Protein AF-A0A6C2U212-F1 (afdb_monomer_lite)

Radius of gyration: 35.79 Å; chains: 1; bounding box: 136×80×102 Å

Structure (mmCIF, N/CA/C/O backbone):
data_AF-A0A6C2U212-F1
#
_entry.id   AF-A0A6C2U212-F1
#
loop_
_atom_site.group_PDB
_atom_site.id
_atom_site.type_symbol
_atom_site.label_atom_id
_atom_site.label_alt_id
_atom_site.label_comp_id
_atom_site.label_asym_id
_atom_site.label_entity_id
_atom_site.label_seq_id
_atom_site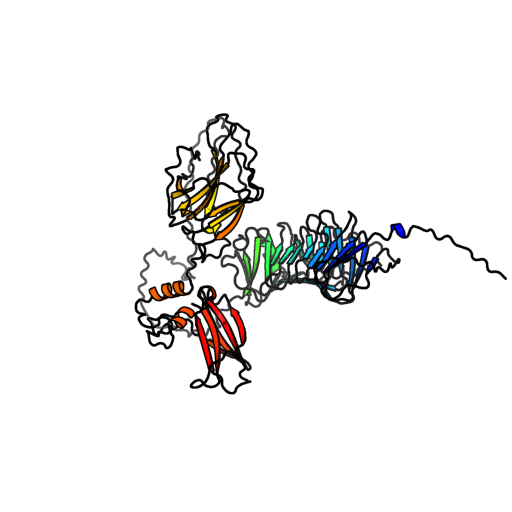.pdbx_PDB_ins_code
_atom_site.Cartn_x
_atom_site.Cartn_y
_atom_site.Cartn_z
_atom_site.occupancy
_atom_site.B_iso_or_equiv
_atom_site.auth_seq_id
_atom_site.auth_comp_id
_atom_site.auth_asym_id
_atom_site.auth_atom_id
_atom_site.pdbx_PDB_model_num
ATOM 1 N N . MET A 1 1 ? 81.910 -30.730 -18.243 1.00 35.84 1 MET A N 1
ATOM 2 C CA . MET A 1 1 ? 80.533 -30.789 -18.779 1.00 35.84 1 MET A CA 1
ATOM 3 C C . MET A 1 1 ? 79.797 -29.550 -18.308 1.00 35.84 1 MET A C 1
ATOM 5 O O . MET A 1 1 ? 79.420 -29.483 -17.150 1.00 35.84 1 MET A O 1
ATOM 9 N N . VAL A 1 2 ? 79.682 -28.546 -19.173 1.00 28.33 2 VAL A N 1
ATOM 10 C CA . VAL A 1 2 ? 78.984 -27.285 -18.892 1.00 28.33 2 VAL A CA 1
ATOM 11 C C . VAL A 1 2 ? 77.724 -27.307 -19.750 1.00 28.33 2 VAL A C 1
ATOM 13 O O . VAL A 1 2 ? 77.818 -27.360 -20.977 1.00 28.33 2 VAL A O 1
ATOM 16 N N . LYS A 1 3 ? 76.556 -27.398 -19.107 1.00 27.83 3 LYS A N 1
ATOM 17 C CA . LYS A 1 3 ? 75.257 -27.415 -19.787 1.00 27.83 3 LYS A CA 1
ATOM 18 C C . LYS A 1 3 ? 74.990 -26.035 -20.390 1.00 27.83 3 LYS A C 1
ATOM 20 O O . LYS A 1 3 ? 75.026 -25.029 -19.692 1.00 27.83 3 LYS A O 1
ATOM 25 N N . ARG A 1 4 ? 74.715 -26.028 -21.695 1.00 30.38 4 ARG A N 1
ATOM 26 C CA . ARG A 1 4 ? 74.146 -24.901 -22.438 1.00 30.38 4 ARG A CA 1
ATOM 27 C C . ARG A 1 4 ? 72.706 -24.683 -21.967 1.00 30.38 4 ARG A C 1
ATOM 29 O O . ARG A 1 4 ? 71.927 -25.633 -21.984 1.00 30.38 4 ARG A O 1
ATOM 36 N N . VAL A 1 5 ? 72.363 -23.454 -21.595 1.00 25.41 5 VAL A N 1
ATOM 37 C CA . VAL A 1 5 ? 70.973 -22.995 -21.469 1.00 25.41 5 VAL A CA 1
ATOM 38 C C . VAL A 1 5 ? 70.629 -22.272 -22.767 1.00 25.41 5 VAL A C 1
ATOM 40 O O . VAL A 1 5 ? 71.290 -21.304 -23.134 1.00 25.41 5 VAL A O 1
ATOM 43 N N . TRP A 1 6 ? 69.636 -22.793 -23.484 1.00 27.00 6 TRP A N 1
ATOM 44 C CA . TRP A 1 6 ? 68.972 -22.095 -24.578 1.00 27.00 6 TRP A CA 1
ATOM 45 C C . TRP A 1 6 ? 67.896 -21.195 -23.971 1.00 27.00 6 TRP A C 1
ATOM 47 O O . TRP A 1 6 ? 66.986 -21.688 -23.311 1.00 27.00 6 TRP A O 1
ATOM 57 N N . ILE A 1 7 ? 68.007 -19.887 -24.190 1.00 28.92 7 ILE A N 1
ATOM 58 C CA . ILE A 1 7 ? 66.918 -18.940 -23.947 1.00 28.92 7 ILE A CA 1
ATOM 59 C C . ILE A 1 7 ? 65.996 -19.036 -25.164 1.00 28.92 7 ILE A C 1
ATOM 61 O O . ILE A 1 7 ? 66.351 -18.583 -26.252 1.00 28.92 7 ILE A O 1
ATOM 65 N N . MET A 1 8 ? 64.835 -19.672 -24.998 1.00 28.02 8 MET A N 1
ATOM 66 C CA . MET A 1 8 ? 63.713 -19.493 -25.916 1.00 28.02 8 MET A CA 1
ATOM 67 C C . MET A 1 8 ? 63.060 -18.153 -25.584 1.00 28.02 8 MET A C 1
ATOM 69 O O . MET A 1 8 ? 62.509 -17.969 -24.502 1.00 28.02 8 MET A O 1
ATOM 73 N N . ALA A 1 9 ? 63.152 -17.220 -26.528 1.00 34.38 9 ALA A N 1
ATOM 74 C CA . ALA A 1 9 ? 62.352 -16.010 -26.555 1.00 34.38 9 ALA A CA 1
ATOM 75 C C . ALA A 1 9 ? 60.880 -16.399 -26.770 1.00 34.38 9 ALA A C 1
ATOM 77 O O . ALA A 1 9 ? 60.433 -16.571 -27.902 1.00 34.38 9 ALA A O 1
ATOM 78 N N . ALA A 1 10 ? 60.139 -16.578 -25.676 1.00 32.88 10 ALA A N 1
ATOM 79 C CA . ALA A 1 10 ? 58.694 -16.432 -25.706 1.00 32.88 10 ALA A CA 1
ATOM 80 C C . ALA A 1 10 ? 58.402 -14.936 -25.849 1.00 32.88 10 ALA A C 1
ATOM 82 O O . ALA A 1 10 ? 58.967 -14.115 -25.123 1.00 32.88 10 ALA A O 1
ATOM 83 N N . ALA A 1 11 ? 57.587 -14.589 -26.840 1.00 33.78 11 ALA A N 1
ATOM 84 C CA . ALA A 1 11 ? 57.175 -13.227 -27.110 1.00 33.78 11 ALA A CA 1
ATOM 85 C C . ALA A 1 11 ? 56.658 -12.565 -25.822 1.00 33.78 11 ALA A C 1
ATOM 87 O O . ALA A 1 11 ? 55.630 -12.969 -25.284 1.00 33.78 11 ALA A O 1
ATOM 88 N N . LEU A 1 12 ? 57.361 -11.527 -25.357 1.00 34.12 12 LEU A N 1
ATOM 89 C CA . LEU A 1 12 ? 56.767 -10.479 -24.535 1.00 34.12 12 LEU A CA 1
ATOM 90 C C . LEU A 1 12 ? 55.717 -9.767 -25.405 1.00 34.12 12 LEU A C 1
ATOM 92 O O . LEU A 1 12 ? 55.962 -8.694 -25.950 1.00 34.12 12 LEU A O 1
ATOM 96 N N . ILE A 1 13 ? 54.546 -10.379 -25.566 1.00 35.31 13 ILE A N 1
ATOM 97 C CA . ILE A 1 13 ? 53.321 -9.593 -25.662 1.00 35.31 13 ILE A CA 1
ATOM 98 C C . ILE A 1 13 ? 53.204 -8.966 -24.278 1.00 35.31 13 ILE A C 1
ATOM 100 O O . ILE A 1 13 ? 53.201 -9.673 -23.271 1.00 35.31 13 ILE A O 1
ATOM 104 N N . SER A 1 14 ? 53.273 -7.641 -24.216 1.00 35.94 14 SER A N 1
ATOM 105 C CA . SER A 1 14 ? 53.307 -6.904 -22.962 1.00 35.94 14 SER A CA 1
ATOM 106 C C . SER A 1 14 ? 52.132 -7.310 -22.073 1.00 35.94 14 SER A C 1
ATOM 108 O O . SER A 1 14 ? 50.999 -6.926 -22.337 1.00 35.94 14 SER A O 1
ATOM 110 N N . LEU A 1 15 ? 52.408 -8.010 -20.969 1.00 38.81 15 LEU A N 1
ATOM 111 C CA . LEU A 1 15 ? 51.458 -8.172 -19.859 1.00 38.81 15 LEU A CA 1
ATOM 112 C C . LEU A 1 15 ? 50.891 -6.815 -19.390 1.00 38.81 15 LEU A C 1
ATOM 114 O O . LEU A 1 15 ? 49.772 -6.747 -18.898 1.00 38.81 15 LEU A O 1
ATOM 118 N N . ALA A 1 16 ? 51.616 -5.719 -19.639 1.00 39.41 16 ALA A N 1
ATOM 119 C CA . ALA A 1 16 ? 51.171 -4.356 -19.371 1.00 39.41 16 ALA A CA 1
ATOM 120 C C . ALA A 1 16 ? 49.982 -3.868 -20.230 1.00 39.41 16 ALA A C 1
ATOM 122 O O . ALA A 1 16 ? 49.361 -2.880 -19.855 1.00 39.41 16 ALA A O 1
ATOM 123 N N . SER A 1 17 ? 49.644 -4.511 -21.358 1.00 37.78 17 SER A N 1
ATOM 124 C CA . SER A 1 17 ? 48.525 -4.079 -22.220 1.00 37.78 17 SER A CA 1
ATOM 125 C C . SER A 1 17 ? 47.225 -4.864 -22.015 1.00 37.78 17 SER A C 1
ATOM 127 O O . SER A 1 17 ? 46.226 -4.515 -22.629 1.00 37.78 17 SER A O 1
ATOM 129 N N . ILE A 1 18 ? 47.224 -5.908 -21.179 1.00 41.66 18 ILE A N 1
ATOM 130 C CA . ILE A 1 18 ? 46.026 -6.722 -20.883 1.00 41.66 18 ILE A CA 1
ATOM 131 C C . ILE A 1 18 ? 45.573 -6.542 -19.419 1.00 41.66 18 ILE A C 1
ATOM 133 O O . ILE A 1 18 ? 44.414 -6.768 -19.095 1.00 41.66 18 ILE A O 1
ATOM 137 N N . ALA A 1 19 ? 46.441 -6.038 -18.537 1.00 42.31 19 ALA A N 1
ATOM 138 C CA . ALA A 1 19 ? 46.180 -5.907 -17.101 1.00 42.31 19 ALA A CA 1
ATOM 139 C C . ALA A 1 19 ? 45.353 -4.668 -16.680 1.00 42.31 19 ALA A C 1
ATOM 141 O O . ALA A 1 19 ? 45.470 -4.222 -15.544 1.00 42.31 19 ALA A O 1
ATOM 142 N N . LYS A 1 20 ? 44.540 -4.076 -17.566 1.00 44.91 20 LYS A N 1
ATOM 143 C CA . LYS A 1 20 ? 43.767 -2.853 -17.259 1.00 44.91 20 LYS A CA 1
ATOM 144 C C . LYS A 1 20 ? 42.288 -2.961 -17.646 1.00 44.91 20 LYS A C 1
ATOM 146 O O . LYS A 1 20 ? 41.735 -2.018 -18.194 1.00 44.91 20 LYS A O 1
ATOM 151 N N . ALA A 1 21 ? 41.687 -4.131 -17.438 1.00 50.59 21 ALA A N 1
ATOM 152 C CA . ALA A 1 21 ? 40.336 -4.427 -17.923 1.00 50.59 21 ALA A CA 1
ATOM 153 C C . ALA A 1 21 ? 39.256 -4.485 -16.829 1.00 50.59 21 ALA A C 1
ATOM 155 O O . ALA A 1 21 ? 38.077 -4.541 -17.163 1.00 50.59 21 ALA A O 1
ATOM 156 N N . VAL A 1 22 ? 39.611 -4.486 -15.538 1.00 49.81 22 VAL A N 1
ATOM 157 C CA . VAL A 1 22 ? 38.613 -4.559 -14.460 1.00 49.81 22 VAL A CA 1
ATOM 158 C C . VAL A 1 22 ? 39.019 -3.641 -13.314 1.00 49.81 22 VAL A C 1
ATOM 160 O O . VAL A 1 22 ? 40.098 -3.801 -12.749 1.00 49.81 22 VAL A O 1
ATOM 163 N N . GLU A 1 23 ? 38.166 -2.670 -12.997 1.00 52.50 23 GLU A N 1
ATOM 164 C CA . GLU A 1 23 ? 38.285 -1.836 -11.801 1.00 52.50 23 GLU A CA 1
ATOM 165 C C . GLU A 1 23 ? 37.254 -2.339 -10.781 1.00 52.50 23 GLU A C 1
ATOM 167 O O . GLU A 1 23 ? 36.063 -2.446 -11.079 1.00 52.50 23 GLU A O 1
ATOM 172 N N . TYR A 1 24 ? 37.724 -2.718 -9.593 1.00 51.06 24 TYR A N 1
ATOM 173 C CA . TYR A 1 24 ? 36.887 -3.204 -8.497 1.00 51.06 24 TYR A CA 1
ATOM 174 C C . TYR A 1 24 ? 36.774 -2.135 -7.419 1.00 51.06 24 TYR A C 1
ATOM 176 O O . TYR A 1 24 ? 37.790 -1.584 -6.992 1.00 51.06 24 TYR A O 1
ATOM 184 N N . GLN A 1 25 ? 35.556 -1.867 -6.950 1.00 53.72 25 GLN A N 1
ATOM 185 C CA . GLN A 1 25 ? 35.310 -0.955 -5.836 1.00 53.72 25 GLN A CA 1
ATOM 186 C C . GLN A 1 25 ? 34.342 -1.622 -4.842 1.00 53.72 25 GLN A C 1
ATOM 188 O O . GLN A 1 25 ? 33.270 -2.084 -5.226 1.00 53.72 25 GLN A O 1
ATOM 193 N N . ASN A 1 26 ? 34.702 -1.668 -3.556 1.00 47.91 26 ASN A N 1
ATOM 194 C CA . ASN A 1 26 ? 33.842 -2.165 -2.470 1.00 47.91 26 ASN A CA 1
ATOM 195 C C . ASN A 1 26 ? 33.622 -1.077 -1.415 1.00 47.91 26 ASN A C 1
ATOM 197 O O . ASN A 1 26 ? 34.570 -0.377 -1.051 1.00 47.91 26 ASN A O 1
ATOM 201 N N . THR A 1 27 ? 32.409 -0.974 -0.881 1.00 46.25 27 THR A N 1
ATOM 202 C CA . THR A 1 27 ? 32.118 -0.215 0.342 1.00 46.25 27 THR A CA 1
ATOM 203 C C . THR A 1 27 ? 31.692 -1.188 1.436 1.00 46.25 27 THR A C 1
ATOM 205 O O . THR A 1 27 ? 30.658 -1.844 1.297 1.00 46.25 27 THR A O 1
ATOM 208 N N . SER A 1 28 ? 32.415 -1.215 2.560 1.00 49.16 28 SER A N 1
ATOM 209 C CA . SER A 1 28 ? 31.806 -1.688 3.808 1.00 49.16 28 SER A CA 1
ATOM 210 C C . SER A 1 28 ? 30.746 -0.672 4.257 1.00 49.16 28 SER A C 1
ATOM 212 O O . SER A 1 28 ? 30.680 0.430 3.706 1.00 49.16 28 SER A O 1
ATOM 214 N N . THR A 1 29 ? 29.955 -1.014 5.276 1.00 48.47 29 THR A N 1
ATOM 215 C CA . THR A 1 29 ? 28.832 -0.269 5.904 1.00 48.47 29 THR A CA 1
ATOM 216 C C . THR A 1 29 ? 28.959 1.262 6.115 1.00 48.47 29 THR A C 1
ATOM 218 O O . THR A 1 29 ? 27.996 1.885 6.545 1.00 48.47 29 THR A O 1
ATOM 221 N N . ASN A 1 30 ? 30.084 1.904 5.773 1.00 42.50 30 ASN A N 1
ATOM 222 C CA . ASN A 1 30 ? 30.400 3.326 5.956 1.00 42.50 30 ASN A CA 1
ATOM 223 C C . ASN A 1 30 ? 30.651 4.126 4.646 1.00 42.50 30 ASN A C 1
ATOM 225 O O . ASN A 1 30 ? 31.503 5.017 4.624 1.00 42.50 30 ASN A O 1
ATOM 229 N N . ALA A 1 31 ? 29.928 3.843 3.554 1.00 42.91 31 ALA A N 1
ATOM 230 C CA . ALA A 1 31 ? 29.800 4.720 2.367 1.00 42.91 31 ALA A CA 1
ATOM 231 C C . ALA A 1 31 ? 31.109 5.205 1.683 1.00 42.91 31 ALA A C 1
ATOM 233 O O . ALA A 1 31 ? 31.114 6.222 0.988 1.00 42.91 31 ALA A O 1
ATOM 234 N N . THR A 1 32 ? 32.228 4.493 1.845 1.00 45.94 32 THR A N 1
ATOM 235 C CA . THR A 1 32 ? 33.527 4.845 1.241 1.00 45.94 32 THR A CA 1
ATOM 236 C C . THR A 1 32 ? 34.034 3.711 0.355 1.00 45.94 32 THR A C 1
ATOM 238 O O . THR A 1 32 ? 34.270 2.603 0.829 1.00 45.94 32 THR A O 1
ATOM 241 N N . TRP A 1 33 ? 34.152 3.978 -0.952 1.00 51.44 33 TRP A N 1
ATOM 242 C CA . TRP A 1 33 ? 34.618 3.002 -1.939 1.00 51.44 33 TRP A CA 1
ATOM 243 C C . TRP A 1 33 ? 36.125 2.783 -1.784 1.00 51.44 33 TRP A C 1
ATOM 245 O O . TRP A 1 33 ? 36.912 3.726 -1.869 1.00 51.44 33 TRP A O 1
ATOM 255 N N . SER A 1 34 ? 36.526 1.536 -1.562 1.00 46.62 34 SER A N 1
ATOM 256 C CA . SER A 1 34 ? 37.918 1.093 -1.524 1.00 46.62 34 SER A CA 1
ATOM 257 C C . SER A 1 34 ? 38.209 0.196 -2.726 1.00 46.62 34 SER A C 1
ATOM 259 O O . SER A 1 34 ? 37.412 -0.679 -3.069 1.00 46.62 34 SER A O 1
ATOM 261 N N . VAL A 1 35 ? 39.338 0.446 -3.392 1.00 53.69 35 VAL A N 1
ATOM 262 C CA . VAL A 1 35 ? 39.833 -0.376 -4.504 1.00 53.69 35 VAL A CA 1
ATOM 263 C C . VAL A 1 35 ? 40.576 -1.575 -3.916 1.00 53.69 35 VAL A C 1
ATOM 265 O O . VAL A 1 35 ? 41.423 -1.394 -3.040 1.00 53.69 35 VAL A O 1
ATOM 268 N N . ILE A 1 36 ? 40.260 -2.786 -4.377 1.00 50.84 36 ILE A N 1
ATOM 269 C CA . ILE A 1 36 ? 40.986 -4.015 -4.019 1.00 50.84 36 ILE A CA 1
ATOM 270 C C . ILE A 1 36 ? 41.671 -4.538 -5.287 1.00 50.84 36 ILE A C 1
ATOM 272 O O . ILE A 1 36 ? 41.008 -4.762 -6.296 1.00 50.84 36 ILE A O 1
ATOM 276 N N . ASP A 1 37 ? 42.991 -4.729 -5.223 1.00 50.09 37 ASP A N 1
ATOM 277 C CA . ASP A 1 37 ? 43.844 -5.105 -6.365 1.00 50.09 37 ASP A CA 1
ATOM 278 C C . ASP A 1 37 ? 44.204 -6.613 -6.410 1.00 50.09 37 ASP A C 1
ATOM 280 O O . ASP A 1 37 ? 45.082 -7.027 -7.171 1.00 50.09 37 ASP A O 1
ATOM 284 N N . ASP A 1 38 ? 43.533 -7.464 -5.628 1.00 48.09 38 ASP A N 1
ATOM 285 C CA . ASP A 1 38 ? 43.860 -8.894 -5.510 1.00 48.09 38 ASP A CA 1
ATOM 286 C C . ASP A 1 38 ? 43.153 -9.748 -6.580 1.00 48.09 38 ASP A C 1
ATOM 288 O O . ASP A 1 38 ? 42.105 -10.349 -6.340 1.00 48.09 38 ASP A O 1
ATOM 292 N N . TRP A 1 39 ? 43.747 -9.835 -7.774 1.00 47.66 39 TRP A N 1
ATOM 293 C CA . TRP A 1 39 ? 43.261 -10.686 -8.870 1.00 47.66 39 TRP A CA 1
ATOM 294 C C . TRP A 1 39 ? 44.201 -11.863 -9.150 1.00 47.66 39 TRP A C 1
ATOM 296 O O . TRP A 1 39 ? 45.401 -11.674 -9.363 1.00 47.66 39 TRP A O 1
ATOM 306 N N . GLU A 1 40 ? 43.654 -13.078 -9.260 1.00 45.91 40 GLU A N 1
ATOM 307 C CA . GLU A 1 40 ? 44.375 -14.232 -9.808 1.00 45.91 40 GLU A CA 1
ATOM 308 C C . GLU A 1 40 ? 43.934 -14.462 -11.263 1.00 45.91 40 GLU A C 1
ATOM 310 O O . GLU A 1 40 ? 42.797 -14.835 -11.554 1.00 45.91 40 GLU A O 1
ATOM 315 N N . TYR A 1 41 ? 44.831 -14.199 -12.217 1.00 45.31 41 TYR A N 1
ATOM 316 C CA . TYR A 1 41 ? 44.544 -14.390 -13.638 1.00 45.31 41 TYR A CA 1
ATOM 317 C C . TYR A 1 41 ? 44.636 -15.873 -14.015 1.00 45.31 41 TYR A C 1
ATOM 319 O O . TYR A 1 41 ? 45.724 -16.451 -14.008 1.00 45.31 41 TYR A O 1
ATOM 327 N N . TRP A 1 42 ? 43.510 -16.473 -14.411 1.00 46.34 42 TRP A N 1
ATOM 328 C CA . TRP A 1 42 ? 43.456 -17.840 -14.930 1.00 46.34 42 TRP A CA 1
ATOM 329 C C . TRP A 1 42 ? 43.380 -17.821 -16.470 1.00 46.34 42 TRP A C 1
ATOM 331 O O . TRP A 1 42 ? 42.329 -17.532 -17.039 1.00 46.34 42 TRP A O 1
ATOM 341 N N . PRO A 1 43 ? 44.467 -18.150 -17.194 1.00 43.84 43 PRO A N 1
ATOM 342 C CA . PRO A 1 43 ? 44.561 -17.948 -18.644 1.00 43.84 43 PRO A CA 1
ATOM 343 C C . PRO A 1 43 ? 43.749 -18.934 -19.500 1.00 43.84 43 PRO A C 1
ATOM 345 O O . PRO A 1 43 ? 43.922 -18.948 -20.717 1.00 43.84 43 PRO A O 1
ATOM 348 N N . VAL A 1 44 ? 42.900 -19.788 -18.924 1.00 45.72 44 VAL A N 1
ATOM 349 C CA . VAL A 1 44 ? 42.351 -20.925 -19.682 1.00 45.72 44 VAL A CA 1
ATOM 350 C C . VAL A 1 44 ? 41.246 -20.517 -20.670 1.00 45.72 44 VAL A C 1
ATOM 352 O O . VAL A 1 44 ? 41.084 -21.204 -21.667 1.00 45.72 44 VAL A O 1
ATOM 355 N N . ASP A 1 45 ? 40.568 -19.371 -20.509 1.00 57.00 45 ASP A N 1
ATOM 356 C CA . ASP A 1 45 ? 39.445 -19.003 -21.400 1.00 57.00 45 ASP A CA 1
ATOM 357 C C . ASP A 1 45 ? 39.198 -17.490 -21.599 1.00 57.00 45 ASP A C 1
ATOM 359 O O . ASP A 1 45 ? 38.138 -17.090 -22.085 1.00 57.00 45 ASP A O 1
ATOM 363 N N . GLY A 1 46 ? 40.157 -16.629 -21.235 1.00 58.69 46 GLY A N 1
ATOM 364 C CA . GLY A 1 46 ? 40.007 -15.169 -21.358 1.00 58.69 46 GLY A CA 1
ATOM 365 C C . GLY A 1 46 ? 39.077 -14.524 -20.320 1.00 58.69 46 GLY A C 1
ATOM 366 O O . GLY A 1 46 ? 38.619 -13.407 -20.539 1.00 58.69 46 GLY A O 1
ATOM 367 N N . TRP A 1 47 ? 38.805 -15.217 -19.210 1.00 55.31 47 TRP A N 1
ATOM 368 C CA . TRP A 1 47 ? 38.049 -14.708 -18.062 1.00 55.31 47 TRP A CA 1
ATOM 369 C C . TRP A 1 47 ? 38.993 -14.247 -16.950 1.00 55.31 47 TRP A C 1
ATOM 371 O O . TRP A 1 47 ? 40.027 -14.871 -16.714 1.00 55.31 47 TRP A O 1
ATOM 381 N N . VAL A 1 48 ? 38.612 -13.190 -16.235 1.00 58.34 48 VAL A N 1
ATOM 382 C CA . VAL A 1 48 ? 39.231 -12.822 -14.952 1.00 58.34 48 VAL A CA 1
ATOM 383 C C . VAL A 1 48 ? 38.414 -13.468 -13.832 1.00 58.34 48 VAL A C 1
ATOM 385 O O . VAL A 1 48 ? 37.191 -13.358 -13.861 1.00 58.34 48 VAL A O 1
ATOM 388 N N . ALA A 1 49 ? 39.060 -14.168 -12.894 1.00 56.31 49 ALA A N 1
ATOM 389 C CA . ALA A 1 49 ? 38.392 -14.818 -11.766 1.00 56.31 49 ALA A CA 1
ATOM 390 C C . ALA A 1 49 ? 38.543 -13.981 -10.487 1.00 56.31 49 ALA A C 1
ATOM 392 O O . ALA A 1 49 ? 39.655 -13.581 -10.145 1.00 56.31 49 ALA A O 1
ATOM 393 N N . ALA A 1 50 ? 37.441 -13.751 -9.771 1.00 62.56 50 ALA A N 1
ATOM 394 C CA . ALA A 1 50 ? 37.459 -13.259 -8.392 1.00 62.56 50 ALA A CA 1
ATOM 395 C C . ALA A 1 50 ? 37.123 -14.424 -7.449 1.00 62.56 50 ALA A C 1
ATOM 397 O O . ALA A 1 50 ? 36.025 -14.975 -7.528 1.00 62.56 50 ALA A O 1
ATOM 398 N N . THR A 1 51 ? 38.077 -14.820 -6.601 1.00 58.78 51 THR A N 1
ATOM 399 C CA . THR A 1 51 ? 37.975 -15.998 -5.714 1.00 58.78 51 THR A CA 1
ATOM 400 C C . THR A 1 51 ? 37.757 -15.647 -4.238 1.00 58.78 51 THR A C 1
ATOM 402 O O . THR A 1 51 ? 37.397 -16.523 -3.458 1.00 58.78 51 THR A O 1
ATOM 405 N N . ASN A 1 52 ? 37.915 -14.374 -3.854 1.00 58.28 52 ASN A N 1
ATOM 406 C CA . ASN A 1 52 ? 37.673 -13.872 -2.499 1.00 58.28 52 ASN A CA 1
ATOM 407 C C . ASN A 1 52 ? 36.695 -12.694 -2.551 1.00 58.28 52 ASN A C 1
ATOM 409 O O . ASN A 1 52 ? 37.094 -11.558 -2.803 1.00 58.28 52 ASN A O 1
ATOM 413 N N . LEU A 1 53 ? 35.409 -12.975 -2.341 1.00 60.50 53 LEU A N 1
ATOM 414 C CA . LEU A 1 53 ? 34.403 -11.929 -2.180 1.00 60.50 53 LEU A CA 1
ATOM 415 C C . LEU A 1 53 ? 34.439 -11.332 -0.766 1.00 60.50 53 LEU A C 1
ATOM 417 O O . LEU A 1 53 ? 34.843 -12.022 0.174 1.00 60.50 53 LEU A O 1
ATOM 421 N N . PRO A 1 54 ? 34.030 -10.062 -0.612 1.00 59.19 54 PRO A N 1
ATOM 422 C CA . PRO A 1 54 ? 33.884 -9.426 0.691 1.00 59.19 54 PRO A CA 1
ATOM 423 C C . PRO A 1 54 ? 32.804 -10.110 1.552 1.00 59.19 54 PRO A C 1
ATOM 425 O O . PRO A 1 54 ? 32.142 -11.051 1.109 1.00 59.19 54 PRO A O 1
ATOM 428 N N . GLY A 1 55 ? 32.693 -9.703 2.819 1.00 60.69 55 GLY A N 1
ATOM 429 C CA . GLY A 1 55 ? 31.852 -10.381 3.807 1.00 60.69 55 GLY A CA 1
ATOM 430 C C . GLY A 1 55 ? 30.360 -10.339 3.458 1.00 60.69 55 GLY A C 1
ATOM 431 O O . GLY A 1 55 ? 29.920 -9.594 2.584 1.00 60.69 55 GLY A O 1
ATOM 432 N N . THR A 1 56 ? 29.562 -11.147 4.160 1.00 64.75 56 THR A N 1
ATOM 433 C CA . THR A 1 56 ? 28.094 -11.118 4.057 1.00 64.75 56 THR A CA 1
ATOM 434 C C . THR A 1 56 ? 27.571 -9.690 4.231 1.00 64.75 56 THR A C 1
ATOM 436 O O . THR A 1 56 ? 27.897 -9.051 5.233 1.00 64.75 56 THR A O 1
ATOM 439 N N . ASN A 1 57 ? 26.724 -9.237 3.301 1.00 62.59 57 ASN A N 1
ATOM 440 C CA . ASN A 1 57 ? 26.051 -7.924 3.284 1.00 62.59 57 ASN A CA 1
ATOM 441 C C . ASN A 1 57 ? 26.906 -6.708 2.872 1.00 62.59 57 ASN A C 1
ATOM 443 O O . ASN A 1 57 ? 26.442 -5.575 3.008 1.00 62.59 57 ASN A O 1
ATOM 447 N N . ASP A 1 58 ? 28.115 -6.904 2.342 1.00 73.38 58 ASP A N 1
ATOM 448 C CA . ASP A 1 58 ? 28.877 -5.802 1.740 1.00 73.38 58 ASP A CA 1
ATOM 449 C C . ASP A 1 58 ? 28.280 -5.377 0.380 1.00 73.38 58 ASP A C 1
ATOM 451 O O . ASP A 1 58 ? 27.704 -6.192 -0.349 1.00 73.38 58 ASP A O 1
ATOM 455 N N . ASN A 1 59 ? 28.419 -4.091 0.034 1.00 69.94 59 ASN A N 1
ATOM 456 C CA . ASN A 1 59 ? 27.999 -3.540 -1.258 1.00 69.94 59 ASN A CA 1
ATOM 457 C C . ASN A 1 59 ? 29.166 -3.601 -2.249 1.00 69.94 59 ASN A C 1
ATOM 459 O O . ASN A 1 59 ? 30.212 -2.983 -2.036 1.00 69.94 59 ASN A O 1
ATOM 463 N N . VAL A 1 60 ? 28.972 -4.293 -3.364 1.00 70.44 60 VAL A N 1
ATOM 464 C CA . VAL A 1 60 ? 30.023 -4.620 -4.322 1.00 70.44 60 VAL A CA 1
ATOM 465 C C . VAL A 1 60 ? 29.723 -4.011 -5.686 1.00 70.44 60 VAL A C 1
ATOM 467 O O . VAL A 1 60 ? 28.664 -4.252 -6.264 1.00 70.44 60 VAL A O 1
ATOM 470 N N . ARG A 1 61 ? 30.684 -3.261 -6.239 1.00 75.62 61 ARG A N 1
ATOM 471 C CA . ARG A 1 61 ? 30.625 -2.740 -7.608 1.00 75.62 61 ARG A CA 1
ATOM 472 C C . ARG A 1 61 ? 31.739 -3.338 -8.461 1.00 75.62 61 ARG A C 1
ATOM 474 O O . ARG A 1 61 ? 32.926 -3.168 -8.176 1.00 75.62 61 ARG A O 1
ATOM 481 N N . TYR A 1 62 ? 31.345 -3.978 -9.556 1.00 70.62 62 TYR A N 1
ATOM 482 C CA . TYR A 1 62 ? 32.241 -4.452 -10.604 1.00 70.62 62 TYR A CA 1
ATOM 483 C C . TYR A 1 62 ? 32.132 -3.554 -11.827 1.00 70.62 62 TYR A C 1
ATOM 485 O O . TYR A 1 62 ? 31.059 -3.428 -12.411 1.00 70.62 62 TYR A O 1
ATOM 493 N N . ILE A 1 63 ? 33.253 -2.971 -12.246 1.00 68.75 63 ILE A N 1
ATOM 494 C CA . ILE A 1 63 ? 33.351 -2.238 -13.505 1.00 68.75 63 ILE A CA 1
ATOM 495 C C . ILE A 1 63 ? 34.238 -3.050 -14.448 1.00 68.75 63 ILE A C 1
ATOM 497 O O . ILE A 1 63 ? 35.442 -3.187 -14.218 1.00 68.75 63 ILE A O 1
ATOM 501 N N . VAL A 1 64 ? 33.642 -3.626 -15.493 1.00 65.19 64 VAL A N 1
ATOM 502 C CA . VAL A 1 64 ? 34.298 -4.631 -16.350 1.00 65.19 64 VAL A CA 1
ATOM 503 C C . VAL A 1 64 ? 34.389 -4.139 -17.798 1.00 65.19 64 VAL A C 1
ATOM 505 O O . VAL A 1 64 ? 33.395 -3.699 -18.367 1.00 65.19 64 VAL A O 1
ATOM 508 N N . ASP A 1 65 ? 35.561 -4.266 -18.425 1.00 65.06 65 ASP A N 1
ATOM 509 C CA . ASP A 1 65 ? 35.773 -4.154 -19.879 1.00 65.06 65 ASP A CA 1
ATOM 510 C C . ASP A 1 65 ? 36.113 -5.542 -20.450 1.00 65.06 65 ASP A C 1
ATOM 512 O O . ASP A 1 65 ? 37.276 -5.898 -20.645 1.00 65.06 65 ASP A O 1
ATOM 516 N N . GLY A 1 66 ? 35.087 -6.379 -20.646 1.00 70.50 66 GLY A N 1
ATOM 517 C CA . GLY A 1 66 ? 35.233 -7.752 -21.144 1.00 70.50 66 GLY A CA 1
ATOM 518 C C . GLY A 1 66 ? 34.468 -8.801 -20.330 1.00 70.50 66 GLY A C 1
ATOM 519 O O . GLY A 1 66 ? 33.293 -8.628 -20.020 1.00 70.50 66 GLY A O 1
ATOM 520 N N . LYS A 1 67 ? 35.117 -9.934 -20.032 1.00 64.06 67 LYS A N 1
ATOM 521 C CA . LYS A 1 67 ? 34.496 -11.107 -19.393 1.00 64.06 67 LYS A CA 1
ATOM 522 C C . LYS A 1 67 ? 34.996 -11.290 -17.952 1.00 64.06 67 LYS A C 1
ATOM 524 O O . LYS A 1 67 ? 36.189 -11.517 -17.741 1.00 64.06 67 LYS A O 1
ATOM 529 N N . LEU A 1 68 ? 34.092 -11.245 -16.972 1.00 65.81 68 LEU A N 1
ATOM 530 C CA . LEU A 1 68 ? 34.368 -11.445 -15.544 1.00 65.81 68 LEU A CA 1
ATOM 531 C C . LEU A 1 68 ? 33.663 -12.703 -15.025 1.00 65.81 68 LEU A C 1
ATOM 533 O O . LEU A 1 68 ? 32.447 -12.837 -15.119 1.00 65.81 68 LEU A O 1
ATOM 537 N N . ARG A 1 69 ? 34.423 -13.635 -14.455 1.00 66.00 69 ARG A N 1
ATOM 538 C CA . ARG A 1 69 ? 33.888 -14.834 -13.813 1.00 66.00 69 ARG A CA 1
ATOM 539 C C . ARG A 1 69 ? 34.006 -14.645 -12.310 1.00 66.00 69 ARG A C 1
ATOM 541 O O . ARG A 1 69 ? 35.099 -14.409 -11.803 1.00 66.00 69 ARG A O 1
ATOM 548 N N . ILE A 1 70 ? 32.895 -14.759 -11.602 1.00 66.50 70 ILE A N 1
ATOM 549 C CA . ILE A 1 70 ? 32.881 -14.695 -10.143 1.00 66.50 70 ILE A CA 1
ATOM 550 C C . ILE A 1 70 ? 32.525 -16.080 -9.627 1.00 66.50 70 ILE A C 1
ATOM 552 O O . ILE A 1 70 ? 31.472 -16.619 -9.962 1.00 66.50 70 ILE A O 1
ATOM 556 N N . GLU A 1 71 ? 33.422 -16.675 -8.851 1.00 65.12 71 GLU A N 1
ATOM 557 C CA . GLU A 1 71 ? 33.164 -17.944 -8.177 1.00 65.12 71 GLU A CA 1
ATOM 558 C C . GLU A 1 71 ? 32.853 -17.612 -6.721 1.00 65.12 71 GLU A C 1
ATOM 560 O O . GLU A 1 71 ? 33.745 -17.233 -5.963 1.00 65.12 71 GLU A O 1
ATOM 565 N N . THR A 1 72 ? 31.573 -17.644 -6.348 1.00 58.53 72 THR A N 1
ATOM 566 C CA . THR A 1 72 ? 31.134 -17.178 -5.026 1.00 58.53 72 THR A CA 1
ATOM 567 C C . THR A 1 72 ? 30.972 -18.351 -4.059 1.00 58.53 72 THR A C 1
ATOM 569 O O . THR A 1 72 ? 30.536 -19.441 -4.433 1.00 58.53 72 THR A O 1
ATOM 572 N N . VAL A 1 73 ? 31.327 -18.118 -2.791 1.00 49.62 73 VAL A N 1
ATOM 573 C CA . VAL A 1 73 ? 31.032 -19.004 -1.643 1.00 49.62 73 VAL A CA 1
ATOM 574 C C . VAL A 1 73 ? 30.180 -18.311 -0.569 1.00 49.62 73 VAL A C 1
ATOM 576 O O . VAL A 1 73 ? 29.798 -18.956 0.404 1.00 49.62 73 VAL A O 1
ATOM 579 N N . SER A 1 74 ? 29.868 -17.017 -0.729 1.00 58.94 74 SER A N 1
ATOM 580 C CA . SER A 1 74 ? 29.032 -16.262 0.215 1.00 58.94 74 SER A CA 1
ATOM 581 C C . SER A 1 74 ? 27.564 -16.251 -0.242 1.00 58.94 74 SER A C 1
ATOM 583 O O . SER A 1 74 ? 27.322 -15.904 -1.401 1.00 58.94 74 SER A O 1
ATOM 585 N N . PRO A 1 75 ? 26.596 -16.599 0.630 1.00 62.78 75 PRO A N 1
ATOM 586 C CA . PRO A 1 75 ? 25.175 -16.696 0.277 1.00 62.78 75 PRO A CA 1
ATOM 587 C C . PRO A 1 75 ? 24.438 -15.342 0.229 1.00 62.78 75 PRO A C 1
ATOM 589 O O . PRO A 1 75 ? 23.352 -15.270 -0.343 1.00 62.78 75 PRO A O 1
ATOM 592 N N . SER A 1 76 ? 25.002 -14.266 0.800 1.00 69.62 76 SER A N 1
ATOM 593 C CA . SER A 1 76 ? 24.362 -12.940 0.832 1.00 69.62 76 SER A CA 1
ATOM 594 C C . SER A 1 76 ? 25.312 -11.798 0.465 1.00 69.62 76 SER A C 1
ATOM 596 O O . SER A 1 76 ? 26.448 -11.718 0.944 1.00 69.62 76 SER A O 1
ATOM 598 N N . ILE A 1 77 ? 24.824 -10.889 -0.377 1.00 67.88 77 ILE A N 1
ATOM 599 C CA . ILE A 1 77 ? 25.482 -9.642 -0.785 1.00 67.88 77 ILE A CA 1
ATOM 600 C C . ILE A 1 77 ? 24.491 -8.501 -0.511 1.00 67.88 77 ILE A C 1
ATOM 602 O O . ILE A 1 77 ? 23.282 -8.709 -0.582 1.00 67.88 77 ILE A O 1
ATOM 606 N N . GLY A 1 78 ? 24.978 -7.307 -0.162 1.00 71.19 78 GLY A N 1
ATOM 607 C CA . GLY A 1 78 ? 24.129 -6.119 -0.070 1.00 71.19 78 GLY A CA 1
ATOM 608 C C . GLY A 1 78 ? 23.686 -5.675 -1.469 1.00 71.19 78 GLY A C 1
ATOM 609 O O . GLY A 1 78 ? 22.895 -6.334 -2.145 1.00 71.19 78 GLY A O 1
ATOM 610 N N . ILE A 1 79 ? 24.246 -4.568 -1.943 1.00 68.94 79 ILE A N 1
ATOM 611 C CA . ILE A 1 79 ? 24.056 -4.082 -3.311 1.00 68.94 79 ILE A CA 1
ATOM 612 C C . ILE A 1 79 ? 25.121 -4.689 -4.218 1.00 68.94 79 ILE A C 1
ATOM 614 O O . ILE A 1 79 ? 26.311 -4.554 -3.949 1.00 68.94 79 ILE A O 1
ATOM 618 N N . LEU A 1 80 ? 24.704 -5.293 -5.325 1.00 73.75 80 LEU A N 1
ATOM 619 C CA . LEU A 1 80 ? 25.577 -5.726 -6.407 1.00 73.75 80 LEU A CA 1
ATOM 620 C C . LEU A 1 80 ? 25.359 -4.831 -7.633 1.00 73.75 80 LEU A C 1
ATOM 622 O O . LEU A 1 80 ? 24.299 -4.845 -8.258 1.00 73.75 80 LEU A O 1
ATOM 626 N N . GLU A 1 81 ? 26.378 -4.067 -8.007 1.00 72.25 81 GLU A N 1
ATOM 627 C CA . GLU A 1 81 ? 26.360 -3.230 -9.208 1.00 72.25 81 GLU A CA 1
ATOM 628 C C . GLU A 1 81 ? 27.369 -3.746 -10.232 1.00 72.25 81 GLU A C 1
ATOM 630 O O . GLU A 1 81 ? 28.547 -3.937 -9.926 1.00 72.25 81 GLU A O 1
ATOM 635 N N . ILE A 1 82 ? 26.911 -3.967 -11.464 1.00 69.31 82 ILE A N 1
ATOM 636 C CA . ILE A 1 82 ? 27.761 -4.381 -12.582 1.00 69.31 82 ILE A CA 1
ATOM 637 C C . ILE A 1 82 ? 27.661 -3.318 -13.677 1.00 69.31 82 ILE A C 1
ATOM 639 O O . ILE A 1 82 ? 26.646 -3.214 -14.369 1.00 69.31 82 ILE A O 1
ATOM 643 N N . GLY A 1 83 ? 28.728 -2.532 -13.814 1.00 62.56 83 GLY A N 1
ATOM 644 C CA . GLY A 1 83 ? 28.870 -1.457 -14.797 1.00 62.56 83 GLY A CA 1
ATOM 645 C C . GLY A 1 83 ? 29.894 -1.775 -15.889 1.00 62.56 83 GLY A C 1
ATOM 646 O O . GLY A 1 83 ? 30.734 -2.672 -15.747 1.00 62.56 83 GLY A O 1
ATOM 647 N N . VAL A 1 84 ? 29.844 -1.014 -16.985 1.00 62.97 84 VAL A N 1
ATOM 648 C CA . VAL A 1 84 ? 30.741 -1.167 -18.143 1.00 62.97 84 VAL A CA 1
ATOM 649 C C . VAL A 1 84 ? 31.392 0.177 -18.466 1.00 62.97 84 VAL A C 1
ATOM 651 O O . VAL A 1 84 ? 30.715 1.188 -18.575 1.00 62.97 84 VAL A O 1
ATOM 654 N N . ILE A 1 85 ? 32.714 0.213 -18.653 1.00 58.50 85 ILE A N 1
ATOM 655 C CA . ILE A 1 85 ? 33.454 1.461 -18.959 1.00 58.50 85 ILE A CA 1
ATOM 656 C C . ILE A 1 85 ? 33.516 1.821 -20.450 1.00 58.50 85 ILE A C 1
ATOM 658 O O . ILE A 1 85 ? 34.098 2.845 -20.814 1.00 58.50 85 ILE A O 1
ATOM 662 N N . SER A 1 86 ? 32.960 0.997 -21.340 1.00 61.41 86 SER A N 1
ATOM 663 C CA . SER A 1 86 ? 33.050 1.194 -22.791 1.00 61.41 86 SER A CA 1
ATOM 664 C C . SER A 1 86 ? 31.839 0.605 -23.530 1.00 61.41 86 SER A C 1
ATOM 666 O O . SER A 1 86 ? 31.019 -0.092 -22.945 1.00 61.41 86 SER A O 1
ATOM 668 N N . THR A 1 87 ? 31.736 0.834 -24.845 1.00 55.53 87 THR A N 1
ATOM 669 C CA . THR A 1 87 ? 30.704 0.237 -25.723 1.00 55.53 87 THR A CA 1
ATOM 670 C C . THR A 1 87 ? 30.816 -1.289 -25.881 1.00 55.53 87 THR A C 1
ATOM 672 O O . THR A 1 87 ? 30.124 -1.877 -26.716 1.00 55.53 87 THR A O 1
ATOM 675 N N . ASN A 1 88 ? 31.740 -1.938 -25.171 1.00 57.72 88 ASN A N 1
ATOM 676 C CA . ASN A 1 88 ? 31.926 -3.380 -25.224 1.00 57.72 88 ASN A CA 1
ATOM 677 C C . ASN A 1 88 ? 30.861 -4.110 -24.394 1.00 57.72 88 ASN A C 1
ATOM 679 O O . ASN A 1 88 ? 30.203 -3.547 -23.529 1.00 57.72 88 ASN A O 1
ATOM 683 N N . ILE A 1 89 ? 30.674 -5.396 -24.685 1.00 58.50 89 ILE A N 1
ATOM 684 C CA . ILE A 1 89 ? 29.786 -6.268 -23.914 1.00 58.50 89 ILE A CA 1
ATOM 685 C C . ILE A 1 89 ? 30.512 -6.673 -22.627 1.00 58.50 89 ILE A C 1
ATOM 687 O O . ILE A 1 89 ? 31.545 -7.340 -22.715 1.00 58.50 89 ILE A O 1
ATOM 691 N N . ALA A 1 90 ? 29.966 -6.314 -21.462 1.00 57.22 90 ALA A N 1
ATOM 692 C CA . ALA A 1 90 ? 30.390 -6.901 -20.197 1.00 57.22 90 ALA A CA 1
ATOM 693 C C . ALA A 1 90 ? 29.606 -8.187 -19.946 1.00 57.22 90 ALA A C 1
ATOM 695 O O . ALA A 1 90 ? 28.376 -8.183 -19.853 1.00 57.22 90 ALA A O 1
ATOM 696 N N . GLU A 1 91 ? 30.325 -9.297 -19.839 1.00 60.06 91 GLU A N 1
ATOM 697 C CA . GLU A 1 91 ? 29.746 -10.589 -19.485 1.00 60.06 91 GLU A CA 1
ATOM 698 C C . GLU A 1 91 ? 30.214 -10.957 -18.083 1.00 60.06 91 GLU A C 1
ATOM 700 O O . GLU A 1 91 ? 31.410 -11.156 -17.865 1.00 60.06 91 GLU A O 1
ATOM 705 N N . VAL A 1 92 ? 29.281 -11.033 -17.136 1.00 64.31 92 VAL A N 1
ATOM 706 C CA . VAL A 1 92 ? 29.537 -11.512 -15.781 1.00 64.31 92 VAL A CA 1
ATOM 707 C C . VAL A 1 92 ? 28.900 -12.884 -15.621 1.00 64.31 92 VAL A C 1
ATOM 709 O O . VAL A 1 92 ? 27.679 -13.041 -15.634 1.00 64.31 92 VAL A O 1
ATOM 712 N N . LEU A 1 93 ? 29.737 -13.903 -15.475 1.00 64.94 93 LEU A N 1
ATOM 713 C CA . LEU A 1 93 ? 29.286 -15.248 -15.149 1.00 64.94 93 LEU A CA 1
ATOM 714 C C . LEU A 1 93 ? 29.492 -15.472 -13.656 1.00 64.94 93 LEU A C 1
ATOM 716 O O . LEU A 1 93 ? 30.636 -15.498 -13.201 1.00 64.94 93 LEU A O 1
ATOM 720 N N . MET A 1 94 ? 28.406 -15.657 -12.907 1.00 64.81 94 MET A N 1
ATOM 721 C CA . MET A 1 94 ? 28.502 -16.058 -11.508 1.00 64.81 94 MET A CA 1
ATOM 722 C C . MET A 1 94 ? 28.277 -17.556 -11.398 1.00 64.81 94 MET A C 1
ATOM 724 O O . MET A 1 94 ? 27.194 -18.074 -11.670 1.00 64.81 94 MET A O 1
ATOM 728 N N . LEU A 1 95 ? 29.328 -18.252 -10.989 1.00 61.19 95 LEU A N 1
ATOM 729 C CA . LEU A 1 95 ? 29.246 -19.646 -10.597 1.00 61.19 95 LEU A CA 1
ATOM 730 C C . LEU A 1 95 ? 29.073 -19.666 -9.091 1.00 61.19 95 LEU A C 1
ATOM 732 O O . LEU A 1 95 ? 30.048 -19.604 -8.343 1.00 61.19 95 LEU A O 1
ATOM 736 N N . ASN A 1 96 ? 27.818 -19.688 -8.658 1.00 56.44 96 ASN A N 1
ATOM 737 C CA . ASN A 1 96 ? 27.509 -19.932 -7.265 1.00 56.44 96 ASN A CA 1
ATOM 738 C C . ASN A 1 96 ? 27.443 -21.451 -7.062 1.00 56.44 96 ASN A C 1
ATOM 740 O O . ASN A 1 96 ? 26.645 -22.132 -7.703 1.00 56.44 96 ASN A O 1
ATOM 744 N N . TYR A 1 97 ? 28.320 -21.993 -6.217 1.00 54.19 97 TYR A N 1
ATOM 745 C CA . TYR A 1 97 ? 28.230 -23.399 -5.802 1.00 54.19 97 TYR A CA 1
ATOM 746 C C . TYR A 1 97 ? 27.227 -23.597 -4.657 1.00 54.19 97 TYR A C 1
ATOM 748 O O . TYR A 1 97 ? 26.900 -24.736 -4.325 1.00 54.19 97 TYR A O 1
ATOM 756 N N . SER A 1 98 ? 26.750 -22.508 -4.046 1.00 54.50 98 SER A N 1
ATOM 757 C CA . SER A 1 98 ? 25.560 -22.526 -3.199 1.00 54.50 98 SER A CA 1
ATOM 758 C C . SER A 1 98 ? 24.309 -22.376 -4.067 1.00 54.50 98 SER A C 1
ATOM 760 O O . SER A 1 98 ? 24.326 -21.724 -5.109 1.00 54.50 98 SER A O 1
ATOM 762 N N . THR A 1 99 ? 23.217 -23.008 -3.648 1.00 61.69 99 THR A N 1
ATOM 763 C CA . THR A 1 99 ? 21.951 -23.036 -4.392 1.00 61.69 99 THR A CA 1
ATOM 764 C C . THR A 1 99 ? 21.211 -21.696 -4.391 1.00 61.69 99 THR A C 1
ATOM 766 O O . THR A 1 99 ? 20.181 -21.589 -5.048 1.00 61.69 99 THR A O 1
ATOM 769 N N . GLU A 1 100 ? 21.698 -20.686 -3.663 1.00 76.62 100 GLU A N 1
ATOM 770 C CA . GLU A 1 100 ? 20.963 -19.461 -3.343 1.00 76.62 100 GLU A CA 1
ATOM 771 C C . GLU A 1 100 ? 21.885 -18.231 -3.330 1.00 76.62 100 GLU A C 1
ATOM 773 O O . GLU A 1 100 ? 22.989 -18.265 -2.785 1.00 76.62 100 GLU A O 1
ATOM 778 N N . LEU A 1 101 ? 21.442 -17.145 -3.965 1.00 78.44 101 LEU A N 1
ATOM 779 C CA . LEU A 1 101 ? 22.067 -15.825 -3.940 1.00 78.44 101 LEU A CA 1
ATOM 780 C C . LEU A 1 101 ? 21.021 -14.805 -3.488 1.00 78.44 101 LEU A C 1
ATOM 782 O O . LEU A 1 101 ? 20.059 -14.565 -4.216 1.00 78.44 101 LEU A O 1
ATOM 786 N N . SER A 1 102 ? 21.233 -14.169 -2.339 1.00 78.19 102 SER A N 1
ATOM 787 C CA . SER A 1 102 ? 20.395 -13.054 -1.881 1.00 78.19 102 SER A CA 1
ATOM 788 C C . SER A 1 102 ? 21.093 -11.717 -2.102 1.00 78.19 102 SER A C 1
ATOM 790 O O . SER A 1 102 ? 22.252 -11.554 -1.710 1.00 78.19 102 SER A O 1
ATOM 792 N N . VAL A 1 103 ? 20.386 -10.766 -2.718 1.00 76.56 103 VAL A N 1
ATOM 793 C CA . VAL A 1 103 ? 20.847 -9.387 -2.939 1.00 76.56 103 VAL A CA 1
ATOM 794 C C . VAL A 1 103 ? 19.784 -8.385 -2.485 1.00 76.56 103 VAL A C 1
ATOM 796 O O . VAL A 1 103 ? 18.600 -8.528 -2.791 1.00 76.56 103 VAL A O 1
ATOM 799 N N . THR A 1 104 ? 20.206 -7.333 -1.782 1.00 74.00 104 THR A N 1
ATOM 800 C CA . THR A 1 104 ? 19.322 -6.222 -1.380 1.00 74.00 104 THR A CA 1
ATOM 801 C C . THR A 1 104 ? 19.211 -5.141 -2.457 1.00 74.00 104 THR A C 1
ATOM 803 O O . THR A 1 104 ? 18.365 -4.257 -2.372 1.00 74.00 104 THR A O 1
ATOM 806 N N . GLY A 1 105 ? 20.025 -5.211 -3.511 1.00 69.06 105 GLY A N 1
ATOM 807 C CA . GLY A 1 105 ? 19.842 -4.424 -4.726 1.00 69.06 105 GLY A CA 1
ATOM 808 C C . GLY A 1 105 ? 20.725 -4.926 -5.862 1.00 69.06 105 GLY A C 1
ATOM 809 O O . GLY A 1 105 ? 21.868 -5.320 -5.634 1.00 69.06 105 GLY A O 1
ATOM 810 N N . LEU A 1 106 ? 20.205 -4.910 -7.089 1.00 77.69 106 LEU A N 1
ATOM 811 C CA . LEU A 1 106 ? 20.924 -5.378 -8.275 1.00 77.69 106 LEU A CA 1
ATOM 812 C C . LEU A 1 106 ? 20.752 -4.401 -9.440 1.00 77.69 106 LEU A C 1
ATOM 814 O O . LEU A 1 106 ? 19.639 -4.131 -9.890 1.00 77.69 106 LEU A O 1
ATOM 818 N N . TYR A 1 107 ? 21.866 -3.897 -9.963 1.00 74.00 107 TYR A N 1
ATOM 819 C CA . TYR A 1 107 ? 21.871 -2.975 -11.100 1.00 74.00 107 TYR A CA 1
ATOM 820 C C . TYR A 1 107 ? 22.689 -3.557 -12.249 1.00 74.00 107 TYR A C 1
ATOM 822 O O . TYR A 1 107 ? 23.880 -3.836 -12.091 1.00 74.00 107 TYR A O 1
ATOM 830 N N . VAL A 1 108 ? 22.047 -3.728 -13.410 1.00 75.25 108 VAL A N 1
ATOM 831 C CA . VAL A 1 108 ? 22.668 -4.297 -14.618 1.00 75.25 108 VAL A CA 1
ATOM 832 C C . VAL A 1 108 ? 22.397 -3.395 -15.814 1.00 75.25 108 VAL A C 1
ATOM 834 O O . VAL A 1 108 ? 21.237 -3.220 -16.193 1.00 75.25 108 VAL A O 1
ATOM 837 N N . ALA A 1 109 ? 23.461 -2.873 -16.434 1.00 68.81 109 ALA A N 1
ATOM 838 C CA . ALA A 1 109 ? 23.382 -1.947 -17.571 1.00 68.81 109 ALA A CA 1
ATOM 839 C C . ALA A 1 109 ? 22.439 -0.764 -17.275 1.00 68.81 109 ALA A C 1
ATOM 841 O O . ALA A 1 109 ? 21.337 -0.665 -17.824 1.00 68.81 109 ALA A O 1
ATOM 842 N N . ASN A 1 110 ? 22.836 0.079 -16.321 1.00 64.88 110 ASN A N 1
ATOM 843 C CA . ASN A 1 110 ? 22.000 1.158 -15.796 1.00 64.88 110 ASN A CA 1
ATOM 844 C C . ASN A 1 110 ? 22.163 2.487 -16.557 1.00 64.88 110 ASN A C 1
ATOM 846 O O . ASN A 1 110 ? 21.520 3.465 -16.176 1.00 64.88 110 ASN A O 1
ATOM 850 N N . SER A 1 111 ? 22.994 2.521 -17.603 1.00 67.19 111 SER A N 1
ATOM 851 C CA . SER A 1 111 ? 23.231 3.706 -18.431 1.00 67.19 111 SER A CA 1
ATOM 852 C C . SER A 1 111 ? 23.039 3.430 -19.930 1.00 67.19 111 SER A C 1
ATOM 854 O O . SER A 1 111 ? 23.176 2.306 -20.419 1.00 67.19 111 SER A O 1
ATOM 856 N N . ALA A 1 112 ? 22.742 4.489 -20.691 1.00 68.12 112 ALA A N 1
ATOM 857 C CA . ALA A 1 112 ? 22.499 4.418 -22.131 1.00 68.12 112 ALA A CA 1
ATOM 858 C C . ALA A 1 112 ? 23.672 3.784 -22.904 1.00 68.12 112 ALA A C 1
ATOM 860 O O . ALA A 1 112 ? 24.812 4.240 -22.815 1.00 68.12 112 ALA A O 1
ATOM 861 N N . GLY A 1 113 ? 23.380 2.768 -23.724 1.00 66.50 113 GLY A N 1
ATOM 862 C CA . GLY A 1 113 ? 24.371 2.088 -24.567 1.00 66.50 113 GLY A CA 1
ATOM 863 C C . GLY A 1 113 ? 25.181 0.989 -23.870 1.00 66.50 113 GLY A C 1
ATOM 864 O O . GLY A 1 113 ? 25.966 0.312 -24.540 1.00 66.50 113 GLY A O 1
ATOM 865 N N . GLU A 1 114 ? 24.977 0.766 -22.570 1.00 67.44 114 GLU A N 1
ATOM 866 C CA . GLU A 1 114 ? 25.593 -0.348 -21.851 1.00 67.44 114 GLU A CA 1
ATOM 867 C C . GLU A 1 114 ? 24.954 -1.690 -22.230 1.00 67.44 114 GLU A C 1
ATOM 869 O O . GLU A 1 114 ? 23.756 -1.791 -22.508 1.00 67.44 114 GLU A O 1
ATOM 874 N N . ARG A 1 115 ? 25.769 -2.751 -22.229 1.00 65.25 115 ARG A N 1
ATOM 875 C CA . ARG A 1 115 ? 25.323 -4.138 -22.393 1.00 65.25 115 ARG A CA 1
ATOM 876 C C . ARG A 1 115 ? 25.906 -4.985 -21.274 1.00 65.25 115 ARG A C 1
ATOM 878 O O . ARG A 1 115 ? 27.101 -5.277 -21.290 1.00 65.25 115 ARG A O 1
ATOM 885 N N . GLY A 1 116 ? 25.061 -5.371 -20.328 1.00 63.38 116 GLY A N 1
ATOM 886 C CA . GLY A 1 116 ? 25.435 -6.196 -19.182 1.00 63.38 116 GLY A CA 1
ATOM 887 C C . GLY A 1 116 ? 24.752 -7.551 -19.263 1.00 63.38 116 GLY A C 1
ATOM 888 O O . GLY A 1 116 ? 23.554 -7.617 -19.524 1.00 63.38 116 GLY A O 1
ATOM 889 N N . TYR A 1 117 ? 25.509 -8.624 -19.050 1.00 68.50 117 TYR A N 1
ATOM 890 C CA . TYR A 1 117 ? 24.988 -9.988 -19.018 1.00 68.50 117 TYR A CA 1
ATOM 891 C C . TYR A 1 117 ? 25.313 -10.623 -17.671 1.00 68.50 117 TYR A C 1
ATOM 893 O O . TYR A 1 117 ? 26.487 -10.690 -17.314 1.00 68.50 117 TYR A O 1
ATOM 901 N N . ILE A 1 118 ? 24.299 -11.118 -16.960 1.00 75.38 118 ILE A N 1
ATOM 902 C CA . ILE A 1 118 ? 24.475 -11.943 -15.759 1.00 75.38 118 ILE A CA 1
ATOM 903 C C . ILE A 1 118 ? 23.907 -13.333 -16.014 1.00 75.38 118 ILE A C 1
ATOM 905 O O . ILE A 1 118 ? 22.731 -13.481 -16.342 1.00 75.38 118 ILE A O 1
ATOM 909 N N . GLY A 1 119 ? 24.739 -14.357 -15.850 1.00 73.69 119 GLY A N 1
ATOM 910 C CA . GLY A 1 119 ? 24.303 -15.752 -15.831 1.00 73.69 119 GLY A CA 1
ATOM 911 C C . GLY A 1 119 ? 24.464 -16.352 -14.439 1.00 73.69 119 GLY A C 1
ATOM 912 O O . GLY A 1 119 ? 25.574 -16.326 -13.908 1.00 73.69 119 GLY A O 1
ATOM 913 N N . LEU A 1 120 ? 23.385 -16.914 -13.889 1.00 74.88 120 LEU A N 1
ATOM 914 C CA . LEU A 1 120 ? 23.398 -17.773 -12.702 1.00 74.88 120 LEU A CA 1
ATOM 915 C C . LEU A 1 120 ? 23.089 -19.218 -13.128 1.00 74.88 120 LEU A C 1
ATOM 917 O O . LEU A 1 120 ? 22.124 -19.463 -13.861 1.00 74.88 120 LEU A O 1
ATOM 921 N N . TRP A 1 121 ? 23.903 -20.185 -12.709 1.00 71.81 121 TRP A N 1
ATOM 922 C CA . TRP A 1 121 ? 23.723 -21.607 -13.047 1.00 71.81 121 TRP A CA 1
ATOM 923 C C . TRP A 1 121 ? 23.042 -22.356 -11.906 1.00 71.81 121 TRP A C 1
ATOM 925 O O . TRP A 1 121 ? 23.520 -22.270 -10.783 1.00 71.81 121 TRP A O 1
ATOM 935 N N . ASP A 1 122 ? 21.955 -23.081 -12.211 1.00 65.25 122 ASP A N 1
ATOM 936 C CA . ASP A 1 122 ? 21.167 -23.891 -11.258 1.00 65.25 122 ASP A CA 1
ATOM 937 C C . ASP A 1 122 ? 20.974 -23.205 -9.884 1.00 65.25 122 ASP A C 1
ATOM 939 O O . ASP A 1 122 ? 21.174 -23.808 -8.830 1.00 65.25 122 ASP A O 1
ATOM 943 N N . ALA A 1 123 ? 20.625 -21.915 -9.909 1.00 70.12 123 ALA A N 1
ATOM 944 C CA . ALA A 1 123 ? 20.608 -21.047 -8.737 1.00 70.12 123 ALA A CA 1
ATOM 945 C C . ALA A 1 123 ? 19.215 -20.468 -8.470 1.00 70.12 123 ALA A C 1
ATOM 947 O O . ALA A 1 123 ? 18.427 -20.239 -9.392 1.00 70.12 123 ALA A O 1
ATOM 948 N N . MET A 1 124 ? 18.965 -20.176 -7.199 1.00 76.31 124 MET A N 1
ATOM 949 C CA . MET A 1 124 ? 17.898 -19.311 -6.717 1.00 76.31 124 MET A CA 1
ATOM 950 C C . MET A 1 124 ? 18.442 -17.890 -6.539 1.00 76.31 124 MET A C 1
ATOM 952 O O . MET A 1 124 ? 19.534 -17.713 -5.998 1.00 76.31 124 MET A O 1
ATOM 956 N N . LEU A 1 125 ? 17.697 -16.884 -6.998 1.00 83.31 125 LEU A N 1
ATOM 957 C CA . LEU A 1 125 ? 17.984 -15.473 -6.730 1.00 83.31 125 LEU A CA 1
ATOM 958 C C . LEU A 1 125 ? 16.888 -14.895 -5.837 1.00 83.31 125 LEU A C 1
ATOM 960 O O . LEU A 1 125 ? 15.726 -14.917 -6.239 1.00 83.31 125 LEU A O 1
ATOM 964 N N . ASN A 1 126 ? 17.262 -14.328 -4.694 1.00 82.62 126 ASN A N 1
ATOM 965 C CA . ASN A 1 126 ? 16.365 -13.539 -3.854 1.00 82.62 126 ASN A CA 1
ATOM 966 C C . ASN A 1 126 ? 16.662 -12.052 -4.034 1.00 82.62 126 ASN A C 1
ATOM 968 O O . ASN A 1 126 ? 17.807 -11.619 -3.874 1.00 82.62 126 ASN A O 1
ATOM 972 N N . LEU A 1 127 ? 15.626 -11.287 -4.366 1.00 83.44 127 LEU A N 1
ATOM 973 C CA . LEU A 1 127 ? 15.670 -9.836 -4.500 1.00 83.44 127 LEU A CA 1
ATOM 974 C C . LEU A 1 127 ? 14.870 -9.199 -3.359 1.00 83.44 127 LEU A C 1
ATOM 976 O O . LEU A 1 127 ? 13.640 -9.123 -3.426 1.00 83.44 127 LEU A O 1
ATOM 980 N N . ASP A 1 128 ? 15.578 -8.711 -2.342 1.00 77.19 128 ASP A N 1
ATOM 981 C CA . ASP A 1 128 ? 14.972 -8.090 -1.151 1.00 77.19 128 ASP A CA 1
ATOM 982 C C . ASP A 1 128 ? 14.950 -6.553 -1.221 1.00 77.19 128 ASP A C 1
ATOM 984 O O . ASP A 1 128 ? 14.493 -5.879 -0.302 1.00 77.19 128 ASP A O 1
ATOM 988 N N . GLY A 1 129 ? 15.421 -5.970 -2.324 1.00 75.38 129 GLY A N 1
ATOM 989 C CA . GLY A 1 129 ? 15.324 -4.533 -2.566 1.00 75.38 129 GLY A CA 1
ATOM 990 C C . GLY A 1 129 ? 15.409 -4.173 -4.051 1.00 75.38 129 GLY A C 1
ATOM 991 O O . GLY A 1 129 ? 15.210 -5.038 -4.910 1.00 75.38 129 GLY A O 1
ATOM 992 N N . PRO A 1 130 ? 15.622 -2.889 -4.389 1.00 74.56 130 PRO A N 1
ATOM 993 C CA . PRO A 1 130 ? 15.415 -2.392 -5.742 1.00 74.56 130 PRO A CA 1
ATOM 994 C C . PRO A 1 130 ? 16.398 -3.017 -6.735 1.00 74.56 130 PRO A C 1
ATOM 996 O O . PRO A 1 130 ? 17.618 -2.905 -6.606 1.00 74.56 130 PRO A O 1
ATOM 999 N N . THR A 1 131 ? 15.839 -3.638 -7.768 1.00 78.94 131 THR A N 1
ATOM 1000 C CA . THR A 1 131 ? 16.567 -4.236 -8.883 1.00 78.94 131 THR A CA 1
ATOM 1001 C C . THR A 1 131 ? 16.153 -3.573 -10.187 1.00 78.94 131 THR A C 1
ATOM 1003 O O . THR A 1 131 ? 14.973 -3.554 -10.544 1.00 78.94 131 THR A O 1
ATOM 1006 N N . ILE A 1 132 ? 17.129 -3.027 -10.914 1.00 76.00 132 ILE A N 1
ATOM 1007 C CA . ILE A 1 132 ? 16.909 -2.354 -12.197 1.00 76.00 132 ILE A CA 1
ATOM 1008 C C . ILE A 1 132 ? 17.815 -2.976 -13.253 1.00 76.00 132 ILE A C 1
ATOM 1010 O O . ILE A 1 132 ? 19.039 -3.009 -13.109 1.00 76.00 132 ILE A O 1
ATOM 1014 N N . ILE A 1 133 ? 17.204 -3.425 -14.347 1.00 75.25 133 ILE A N 1
ATOM 1015 C CA . ILE A 1 133 ? 17.909 -4.030 -15.479 1.00 75.25 133 ILE A CA 1
ATOM 1016 C C . ILE A 1 133 ? 17.527 -3.267 -16.748 1.00 75.25 133 ILE A C 1
ATOM 1018 O O . ILE A 1 133 ? 16.345 -3.170 -17.081 1.00 75.25 133 ILE A O 1
ATOM 1022 N N . GLY A 1 134 ? 18.531 -2.718 -17.442 1.00 59.50 134 GLY A N 1
ATOM 1023 C CA . GLY A 1 134 ? 18.356 -2.025 -18.725 1.00 59.50 134 GLY A CA 1
ATOM 1024 C C . GLY A 1 134 ? 17.804 -0.597 -18.633 1.00 59.50 134 GLY A C 1
ATOM 1025 O O . GLY A 1 134 ? 16.935 -0.200 -19.410 1.00 59.50 134 GLY A O 1
ATOM 1026 N N . LYS A 1 135 ? 18.273 0.195 -17.665 1.00 69.25 135 LYS A N 1
ATOM 1027 C CA . LYS A 1 135 ? 17.836 1.593 -17.501 1.00 69.25 135 LYS A CA 1
ATOM 1028 C C . LYS A 1 135 ? 18.363 2.475 -18.651 1.00 69.25 135 LYS A C 1
ATOM 1030 O O . LYS A 1 135 ? 19.414 2.203 -19.219 1.00 69.25 135 LYS A O 1
ATOM 1035 N N . ASP A 1 136 ? 17.628 3.536 -18.996 1.00 66.50 136 ASP A N 1
ATOM 1036 C CA . ASP A 1 136 ? 18.052 4.609 -19.917 1.00 66.50 136 ASP A CA 1
ATOM 1037 C C . ASP A 1 136 ? 18.481 4.147 -21.329 1.00 66.50 136 ASP A C 1
ATOM 1039 O O . ASP A 1 136 ? 19.284 4.795 -21.998 1.00 66.50 136 ASP A O 1
ATOM 1043 N N . GLY A 1 137 ? 17.925 3.032 -21.818 1.00 62.00 137 GLY A N 1
ATOM 1044 C CA . GLY A 1 137 ? 18.267 2.464 -23.130 1.00 62.00 137 GLY A CA 1
ATOM 1045 C C . GLY A 1 137 ? 19.515 1.572 -23.123 1.00 62.00 137 GLY A C 1
ATOM 1046 O O . GLY A 1 137 ? 20.068 1.293 -24.188 1.00 62.00 137 GLY A O 1
ATOM 1047 N N . GLY A 1 138 ? 19.984 1.153 -21.944 1.00 60.91 138 GLY A N 1
ATOM 1048 C CA . GLY A 1 138 ? 20.914 0.037 -21.789 1.00 60.91 138 GLY A CA 1
ATOM 1049 C C . GLY A 1 138 ? 20.224 -1.311 -22.030 1.00 60.91 138 GLY A C 1
ATOM 1050 O O . GLY A 1 138 ? 19.065 -1.508 -21.668 1.00 60.91 138 GLY A O 1
ATOM 1051 N N . ASN A 1 139 ? 20.946 -2.267 -22.613 1.00 64.94 139 ASN A N 1
ATOM 1052 C CA . ASN A 1 139 ? 20.448 -3.621 -22.862 1.00 64.94 139 ASN A CA 1
ATOM 1053 C C . ASN A 1 139 ? 21.008 -4.563 -21.793 1.00 64.94 139 ASN A C 1
ATOM 1055 O O . ASN A 1 139 ? 22.069 -5.173 -21.968 1.00 64.94 139 ASN A O 1
ATOM 1059 N N . GLY A 1 140 ? 20.312 -4.643 -20.661 1.00 63.97 140 GLY A N 1
ATOM 1060 C CA . GLY A 1 140 ? 20.612 -5.604 -19.607 1.00 63.97 140 GLY A CA 1
ATOM 1061 C C . GLY A 1 140 ? 19.998 -6.968 -19.918 1.00 63.97 140 GLY A C 1
ATOM 1062 O O . GLY A 1 140 ? 18.816 -7.066 -20.227 1.00 63.97 140 GLY A O 1
ATOM 1063 N N . ARG A 1 141 ? 20.792 -8.034 -19.811 1.00 73.25 141 ARG A N 1
ATOM 1064 C CA . ARG A 1 141 ? 20.323 -9.420 -19.883 1.00 73.25 141 ARG A CA 1
ATOM 1065 C C . ARG A 1 141 ? 20.679 -10.142 -18.599 1.00 73.25 141 ARG A C 1
ATOM 1067 O O . ARG A 1 141 ? 21.818 -10.101 -18.140 1.00 73.25 141 ARG A O 1
ATOM 1074 N N . MET A 1 142 ? 19.720 -10.885 -18.070 1.00 82.00 142 MET A N 1
ATOM 1075 C CA . MET A 1 142 ? 19.962 -11.789 -16.957 1.00 82.00 142 MET A CA 1
ATOM 1076 C C . MET A 1 142 ? 19.326 -13.142 -17.238 1.00 82.00 142 MET A C 1
ATOM 1078 O O . MET A 1 142 ? 18.227 -13.221 -17.781 1.00 82.00 142 MET A O 1
ATOM 1082 N N . VAL A 1 143 ? 20.045 -14.210 -16.911 1.00 78.75 143 VAL A N 1
ATOM 1083 C CA . VAL A 1 143 ? 19.586 -15.588 -17.068 1.00 78.75 143 VAL A CA 1
ATOM 1084 C C . VAL A 1 143 ? 19.825 -16.330 -15.761 1.00 78.75 143 VAL A C 1
ATOM 1086 O O . VAL A 1 143 ? 20.963 -16.434 -15.308 1.00 78.75 143 VAL A O 1
ATOM 1089 N N . ILE A 1 144 ? 18.760 -16.872 -15.182 1.00 80.69 144 ILE A N 1
ATOM 1090 C CA . ILE A 1 144 ? 18.786 -17.677 -13.960 1.00 80.69 144 ILE A CA 1
ATOM 1091 C C . ILE A 1 144 ? 18.511 -19.128 -14.333 1.00 80.69 144 ILE A C 1
ATOM 1093 O O . ILE A 1 144 ? 17.559 -19.406 -15.059 1.00 80.69 144 ILE A O 1
ATOM 1097 N N . GLY A 1 145 ? 19.330 -20.057 -13.842 1.00 63.34 145 GLY A N 1
ATOM 1098 C CA . GLY A 1 145 ? 19.125 -21.480 -14.081 1.00 63.34 145 GLY A CA 1
ATOM 1099 C C . GLY A 1 145 ? 19.418 -21.863 -15.524 1.00 63.34 145 GLY A C 1
ATOM 1100 O O . GLY A 1 145 ? 18.541 -22.375 -16.208 1.00 63.34 145 GLY A O 1
ATOM 1101 N N . SER A 1 146 ? 20.623 -21.566 -16.019 1.00 62.84 146 SER A N 1
ATOM 1102 C CA . SER A 1 146 ? 21.102 -22.092 -17.307 1.00 62.84 146 SER A CA 1
ATOM 1103 C C . SER A 1 146 ? 22.196 -23.135 -17.095 1.00 62.84 146 SER A C 1
ATOM 1105 O O . SER A 1 146 ? 23.085 -22.939 -16.272 1.00 62.84 146 SER A O 1
ATOM 1107 N N . LYS A 1 147 ? 22.179 -24.225 -17.871 1.00 58.72 147 LYS A N 1
ATOM 1108 C CA . LYS A 1 147 ? 23.334 -25.123 -18.024 1.00 58.72 147 LYS A CA 1
ATOM 1109 C C . LYS A 1 147 ? 24.061 -24.747 -19.299 1.00 58.72 147 LYS A C 1
ATOM 1111 O O . LYS A 1 147 ? 23.867 -25.365 -20.343 1.00 58.72 147 LYS A O 1
ATOM 1116 N N . TRP A 1 148 ? 24.889 -23.707 -19.250 1.00 53.97 148 TRP A N 1
ATOM 1117 C CA . TRP A 1 148 ? 25.666 -23.325 -20.427 1.00 53.97 148 TRP A CA 1
ATOM 1118 C C . TRP A 1 148 ? 26.827 -24.305 -20.631 1.00 53.97 148 TRP A C 1
ATOM 1120 O O . TRP A 1 148 ? 27.977 -24.031 -20.294 1.00 53.97 148 TRP A O 1
ATOM 1130 N N . SER A 1 149 ? 26.548 -25.478 -21.201 1.00 44.66 149 SER A N 1
ATOM 1131 C CA . SER A 1 149 ? 27.614 -26.363 -21.654 1.00 44.66 149 SER A CA 1
ATOM 1132 C C . SER A 1 149 ? 28.189 -25.777 -22.947 1.00 44.66 149 SER A C 1
ATOM 1134 O O . SER A 1 149 ? 27.523 -25.693 -23.975 1.00 44.66 149 SER A O 1
ATOM 1136 N N . ARG A 1 150 ? 29.447 -25.332 -22.908 1.00 43.72 150 ARG A N 1
ATOM 1137 C CA . ARG A 1 150 ? 30.187 -24.870 -24.097 1.00 43.72 150 ARG A CA 1
ATOM 1138 C C . ARG A 1 150 ? 30.468 -26.006 -25.103 1.00 43.72 150 ARG A C 1
ATOM 1140 O O . ARG A 1 150 ? 31.150 -25.770 -26.094 1.00 43.72 150 ARG A O 1
ATOM 1147 N N . ALA A 1 151 ? 30.010 -27.232 -24.825 1.00 38.66 151 ALA A N 1
ATOM 1148 C CA . ALA A 1 151 ? 30.364 -28.439 -25.565 1.00 38.66 151 ALA A CA 1
ATOM 1149 C C . ALA A 1 151 ? 29.684 -28.544 -26.940 1.00 38.66 151 ALA A C 1
ATOM 1151 O O . ALA A 1 151 ? 30.241 -29.189 -27.826 1.00 38.66 151 ALA A O 1
ATOM 1152 N N . ASP A 1 152 ? 28.563 -27.854 -27.160 1.00 38.94 152 ASP A N 1
ATOM 1153 C CA . ASP A 1 152 ? 27.883 -27.853 -28.456 1.00 38.94 152 ASP A CA 1
ATOM 1154 C C . ASP A 1 152 ? 28.324 -26.656 -29.296 1.00 38.94 152 ASP A C 1
ATOM 1156 O O . ASP A 1 152 ? 27.602 -25.679 -29.514 1.00 38.94 152 ASP A O 1
ATOM 1160 N N . GLY A 1 153 ? 29.558 -26.747 -29.792 1.00 42.22 153 GLY A N 1
ATOM 1161 C CA . GLY A 1 153 ? 29.933 -25.997 -30.979 1.00 42.22 153 GLY A CA 1
ATOM 1162 C C . GLY A 1 153 ? 28.901 -26.268 -32.077 1.00 42.22 153 GLY A C 1
ATOM 1163 O O . GLY A 1 153 ? 28.668 -27.418 -32.438 1.00 42.22 153 GLY A O 1
ATOM 1164 N N . ASP A 1 154 ? 28.314 -25.198 -32.610 1.00 37.81 154 ASP A N 1
ATOM 1165 C CA . ASP A 1 154 ? 27.577 -25.173 -33.882 1.00 37.81 154 ASP A CA 1
ATOM 1166 C C . ASP A 1 154 ? 26.047 -25.411 -33.879 1.00 37.81 154 ASP A C 1
ATOM 1168 O O . ASP A 1 154 ? 25.469 -25.538 -34.959 1.00 37.81 154 ASP A O 1
ATOM 1172 N N . ARG A 1 155 ? 25.331 -25.394 -32.734 1.00 38.19 155 ARG A N 1
ATOM 1173 C CA . ARG A 1 155 ? 23.843 -25.469 -32.767 1.00 38.19 155 ARG A CA 1
ATOM 1174 C C . ARG A 1 155 ? 22.999 -24.596 -31.839 1.00 38.19 155 ARG A C 1
ATOM 1176 O O . ARG A 1 155 ? 21.780 -24.631 -31.979 1.00 38.19 155 ARG A O 1
ATOM 1183 N N . ALA A 1 156 ? 23.577 -23.721 -31.019 1.00 41.47 156 ALA A N 1
ATOM 1184 C CA . ALA A 1 156 ? 22.811 -22.584 -30.496 1.00 41.47 156 ALA A CA 1
ATOM 1185 C C . ALA A 1 156 ? 22.668 -21.521 -31.604 1.00 41.47 156 ALA A C 1
ATOM 1187 O O . ALA A 1 156 ? 23.273 -20.450 -31.550 1.00 41.47 156 ALA A O 1
ATOM 1188 N N . SER A 1 157 ? 21.941 -21.856 -32.675 1.00 39.91 157 SER A N 1
ATOM 1189 C CA . SER A 1 157 ? 21.526 -20.911 -33.706 1.00 39.91 157 SER A CA 1
ATOM 1190 C C . SER A 1 157 ? 20.674 -19.844 -33.034 1.00 39.91 157 SER A C 1
ATOM 1192 O O . SER A 1 157 ? 19.515 -20.106 -32.738 1.00 39.91 157 SER A O 1
ATOM 1194 N N . THR A 1 158 ? 21.300 -18.691 -32.778 1.00 46.62 158 THR A N 1
ATOM 1195 C CA . THR A 1 158 ? 20.746 -17.470 -32.179 1.00 46.62 158 THR A CA 1
ATOM 1196 C C . THR A 1 158 ? 20.054 -17.694 -30.822 1.00 46.62 158 THR A C 1
ATOM 1198 O O . THR A 1 158 ? 18.993 -18.311 -30.775 1.00 46.62 158 THR A O 1
ATOM 1201 N N . PRO A 1 159 ? 20.582 -17.146 -29.703 1.00 49.88 159 PRO A N 1
ATOM 1202 C CA . PRO A 1 159 ? 19.744 -16.896 -28.524 1.00 49.88 159 PRO A CA 1
ATOM 1203 C C . PRO A 1 159 ? 18.439 -16.224 -28.984 1.00 49.88 159 PRO A C 1
ATOM 1205 O O . PRO A 1 159 ? 18.499 -15.546 -30.015 1.00 49.88 159 PRO A O 1
ATOM 1208 N N . PRO A 1 160 ? 17.300 -16.381 -28.278 1.00 49.44 160 PRO A N 1
ATOM 1209 C CA . PRO A 1 160 ? 16.093 -15.629 -28.614 1.00 49.44 160 PRO A CA 1
ATOM 1210 C C . PRO A 1 160 ? 16.480 -14.188 -28.925 1.00 49.44 160 PRO A C 1
ATOM 1212 O O . PRO A 1 160 ? 17.066 -13.513 -28.080 1.00 49.44 160 PRO A O 1
ATOM 1215 N N . ASP A 1 161 ? 16.216 -13.758 -30.156 1.00 50.94 161 ASP A N 1
ATOM 1216 C CA . ASP A 1 161 ? 16.185 -12.344 -30.485 1.00 50.94 161 ASP A CA 1
ATOM 1217 C C . ASP A 1 161 ? 14.945 -11.829 -29.740 1.00 50.94 161 ASP A C 1
ATOM 1219 O O . ASP A 1 161 ? 13.808 -12.129 -30.122 1.00 50.94 161 ASP A O 1
ATOM 1223 N N . PRO A 1 162 ? 15.166 -11.282 -28.538 1.00 51.84 162 PRO A N 1
ATOM 1224 C CA . PRO A 1 162 ? 15.709 -9.942 -28.470 1.00 51.84 162 PRO A CA 1
ATOM 1225 C C . PRO A 1 162 ? 16.913 -9.807 -27.534 1.00 51.84 162 PRO A C 1
ATOM 1227 O O . PRO A 1 162 ? 17.058 -10.491 -26.521 1.00 51.84 162 PRO A O 1
ATOM 1230 N N . ALA A 1 163 ? 17.723 -8.793 -27.813 1.00 55.62 163 ALA A N 1
ATOM 1231 C CA . ALA A 1 163 ? 18.748 -8.251 -26.925 1.00 55.62 163 ALA A CA 1
ATOM 1232 C C . ALA A 1 163 ? 18.203 -7.664 -25.589 1.00 55.62 163 ALA A C 1
ATOM 1234 O O . ALA A 1 163 ? 18.899 -6.867 -24.969 1.00 55.62 163 ALA A O 1
ATOM 1235 N N . GLU A 1 164 ? 16.986 -8.036 -25.166 1.00 61.72 164 GLU A N 1
ATOM 1236 C CA . GLU A 1 164 ? 16.149 -7.387 -24.139 1.00 61.72 164 GLU A CA 1
ATOM 1237 C C . GLU A 1 164 ? 15.343 -8.433 -23.327 1.00 61.72 164 GLU A C 1
ATOM 1239 O O . GLU A 1 164 ? 14.107 -8.427 -23.297 1.00 61.72 164 GLU A O 1
ATOM 1244 N N . ALA A 1 165 ? 16.020 -9.422 -22.735 1.00 74.25 165 ALA A N 1
ATOM 1245 C CA . ALA A 1 165 ? 15.351 -10.513 -22.025 1.00 74.25 165 ALA A CA 1
ATOM 1246 C C . ALA A 1 165 ? 15.976 -10.808 -20.655 1.00 74.25 165 ALA A C 1
ATOM 1248 O O . ALA A 1 165 ? 17.171 -11.095 -20.543 1.00 74.25 165 ALA A O 1
ATOM 1249 N N . PHE A 1 166 ? 15.128 -10.824 -19.630 1.00 88.62 166 PHE A N 1
ATOM 1250 C CA . PHE A 1 166 ? 15.358 -11.484 -18.352 1.00 88.62 166 PHE A CA 1
ATOM 1251 C C . PHE A 1 166 ? 14.742 -12.881 -18.419 1.00 88.62 166 PHE A C 1
ATOM 1253 O O . PHE A 1 166 ? 13.564 -13.012 -18.744 1.00 88.62 166 PHE A O 1
ATOM 1260 N N . VAL A 1 167 ? 15.513 -13.929 -18.139 1.00 88.94 167 VAL A N 1
ATOM 1261 C CA . VAL A 1 167 ? 15.045 -15.315 -18.259 1.00 88.94 167 VAL A CA 1
ATOM 1262 C C . VAL A 1 167 ? 15.217 -16.073 -16.950 1.00 88.94 167 VAL A C 1
ATOM 1264 O O . VAL A 1 167 ? 16.318 -16.131 -16.407 1.00 88.94 167 VAL A O 1
ATOM 1267 N N . VAL A 1 168 ? 14.147 -16.714 -16.488 1.00 90.31 168 VAL A N 1
ATOM 1268 C CA . VAL A 1 168 ? 14.118 -17.617 -15.333 1.00 90.31 168 VAL A CA 1
ATOM 1269 C C . VAL A 1 168 ? 13.883 -19.039 -15.831 1.00 90.31 168 VAL A C 1
ATOM 1271 O O . VAL A 1 168 ? 12.802 -19.352 -16.318 1.00 90.31 168 VAL A O 1
ATOM 1274 N N . GLY A 1 169 ? 14.904 -19.888 -15.743 1.00 86.44 169 GLY A N 1
ATOM 1275 C CA . GLY A 1 169 ? 14.947 -21.211 -16.365 1.00 86.44 169 GLY A CA 1
ATOM 1276 C C . GLY A 1 169 ? 15.199 -21.097 -17.869 1.00 86.44 169 GLY A C 1
ATOM 1277 O O . GLY A 1 169 ? 14.288 -20.778 -18.632 1.00 86.44 169 GLY A O 1
ATOM 1278 N N . TYR A 1 170 ? 16.432 -21.352 -18.314 1.00 83.38 170 TYR A N 1
ATOM 1279 C CA . TYR A 1 170 ? 16.824 -21.247 -19.727 1.00 83.38 170 TYR A CA 1
ATOM 1280 C C . TYR A 1 170 ? 17.446 -22.549 -20.224 1.00 83.38 170 TYR A C 1
ATOM 1282 O O . TYR A 1 170 ? 18.492 -22.955 -19.710 1.00 83.38 170 TYR A O 1
ATOM 1290 N N . SER A 1 171 ? 16.863 -23.117 -21.287 1.00 80.62 171 SER A N 1
ATOM 1291 C CA . SER A 1 171 ? 17.206 -24.386 -21.955 1.00 80.62 171 SER A CA 1
ATOM 1292 C C . SER A 1 171 ? 16.714 -25.659 -21.261 1.00 80.62 171 SER A C 1
ATOM 1294 O O . SER A 1 171 ? 16.454 -25.701 -20.058 1.00 80.62 171 SER A O 1
ATOM 1296 N N . THR A 1 172 ? 16.597 -26.728 -22.044 1.00 79.44 172 THR A N 1
ATOM 1297 C CA . THR A 1 172 ? 15.992 -27.994 -21.625 1.00 79.44 172 THR A CA 1
ATOM 1298 C C . THR A 1 172 ? 16.649 -28.564 -20.360 1.00 79.44 172 THR A C 1
ATOM 1300 O O . THR A 1 172 ? 17.868 -28.736 -20.301 1.00 79.44 172 THR A O 1
ATOM 1303 N N . ASN A 1 173 ? 15.829 -28.936 -19.370 1.00 79.12 173 ASN A N 1
ATOM 1304 C CA . ASN A 1 173 ? 16.234 -29.458 -18.049 1.00 79.12 173 ASN A CA 1
ATOM 1305 C C . ASN A 1 173 ? 16.941 -28.462 -17.114 1.00 79.12 173 ASN A C 1
ATOM 1307 O O . ASN A 1 173 ? 17.481 -28.882 -16.084 1.00 79.12 173 ASN A O 1
ATOM 1311 N N . ALA A 1 174 ? 16.999 -27.181 -17.465 1.00 81.31 174 ALA A N 1
ATOM 1312 C CA . ALA A 1 174 ? 17.517 -26.168 -16.563 1.00 81.31 174 ALA A CA 1
ATOM 1313 C C . ALA A 1 174 ? 16.407 -25.704 -15.607 1.00 81.31 174 ALA A C 1
ATOM 1315 O O . ALA A 1 174 ? 15.245 -25.612 -16.009 1.00 81.31 174 ALA A O 1
ATOM 1316 N N . VAL A 1 175 ? 16.760 -25.456 -14.344 1.00 85.75 175 VAL A N 1
ATOM 1317 C CA . VAL A 1 175 ? 15.819 -25.013 -13.306 1.00 85.75 175 VAL A CA 1
ATOM 1318 C C . VAL A 1 175 ? 16.258 -23.643 -12.812 1.00 85.75 175 VAL A C 1
ATOM 1320 O O . VAL A 1 175 ? 17.383 -23.494 -12.337 1.00 85.75 175 VAL A O 1
ATOM 1323 N N . GLY A 1 176 ? 15.390 -22.644 -12.944 1.00 86.75 176 GLY A N 1
ATOM 1324 C CA . GLY A 1 176 ? 15.616 -21.302 -12.413 1.00 86.75 176 GLY A CA 1
ATOM 1325 C C . GLY A 1 176 ? 14.509 -20.909 -11.449 1.00 86.75 176 GLY A C 1
ATOM 1326 O O . GLY A 1 176 ? 13.333 -21.099 -11.759 1.00 86.75 176 GLY A O 1
ATOM 1327 N N . VAL A 1 177 ? 14.887 -20.340 -10.305 1.00 91.38 177 VAL A N 1
ATOM 1328 C CA . VAL A 1 177 ? 13.945 -19.794 -9.323 1.00 91.38 177 VAL A CA 1
ATOM 1329 C C . VAL A 1 177 ? 14.311 -18.342 -9.030 1.00 91.38 177 VAL A C 1
ATOM 1331 O O . VAL A 1 177 ? 15.466 -18.037 -8.731 1.00 91.38 177 VAL A O 1
ATOM 1334 N N . LEU A 1 178 ? 13.330 -17.451 -9.127 1.00 92.75 178 LEU A N 1
ATOM 1335 C CA . LEU A 1 178 ? 13.441 -16.041 -8.772 1.00 92.75 178 LEU A CA 1
ATOM 1336 C C . LEU A 1 178 ? 12.446 -15.734 -7.655 1.00 92.75 178 LEU A C 1
ATOM 1338 O O . LEU A 1 178 ? 11.248 -15.876 -7.870 1.00 92.75 178 LEU A O 1
ATOM 1342 N N . ASN A 1 179 ? 12.923 -15.256 -6.513 1.00 92.94 179 ASN A N 1
ATOM 1343 C CA . ASN A 1 179 ? 12.079 -14.731 -5.447 1.00 92.94 179 ASN A CA 1
ATOM 1344 C C . ASN A 1 179 ? 12.194 -13.202 -5.426 1.00 92.94 179 ASN A C 1
ATOM 1346 O O . ASN A 1 179 ? 13.303 -12.661 -5.395 1.00 92.94 179 ASN A O 1
ATOM 1350 N N . VAL A 1 180 ? 11.061 -12.505 -5.460 1.00 92.88 180 VAL A N 1
ATOM 1351 C CA . VAL A 1 180 ? 10.988 -11.042 -5.452 1.00 92.88 180 VAL A CA 1
ATOM 1352 C C . VAL A 1 180 ? 10.155 -10.599 -4.259 1.00 92.88 180 VAL A C 1
ATOM 1354 O O . VAL A 1 180 ? 8.937 -10.746 -4.279 1.00 92.88 180 VAL A O 1
ATOM 1357 N N . ASN A 1 181 ? 10.824 -10.042 -3.249 1.00 89.75 181 ASN A N 1
ATOM 1358 C CA . ASN A 1 181 ? 10.179 -9.421 -2.089 1.00 89.75 181 ASN A CA 1
ATOM 1359 C C . ASN A 1 181 ? 10.172 -7.885 -2.178 1.00 89.75 181 ASN A C 1
ATOM 1361 O O . ASN A 1 181 ? 9.384 -7.226 -1.509 1.00 89.75 181 ASN A O 1
ATOM 1365 N N . GLY A 1 182 ? 11.061 -7.314 -3.000 1.00 88.44 182 GLY A N 1
ATOM 1366 C CA . GLY A 1 182 ? 11.169 -5.875 -3.241 1.00 88.44 182 GLY A CA 1
ATOM 1367 C C . GLY A 1 182 ? 10.672 -5.447 -4.625 1.00 88.44 182 GLY A C 1
ATOM 1368 O O . GLY A 1 182 ? 9.697 -5.962 -5.170 1.00 88.44 182 GLY A O 1
ATOM 1369 N N . THR A 1 183 ? 11.367 -4.480 -5.226 1.00 88.75 183 THR A N 1
ATOM 1370 C CA . THR A 1 183 ? 11.039 -3.962 -6.560 1.00 88.75 183 THR A CA 1
ATOM 1371 C C . THR A 1 183 ? 11.944 -4.558 -7.640 1.00 88.75 183 THR A C 1
ATOM 1373 O O . THR A 1 183 ? 13.163 -4.433 -7.559 1.00 88.75 183 THR A O 1
ATOM 1376 N N . LEU A 1 184 ? 11.364 -5.104 -8.709 1.00 91.06 184 LEU A N 1
ATOM 1377 C CA . LEU A 1 184 ? 12.052 -5.489 -9.944 1.00 91.06 184 LEU A CA 1
ATOM 1378 C C . LEU A 1 184 ? 11.502 -4.673 -11.118 1.00 91.06 184 LEU A C 1
ATOM 1380 O O . LEU A 1 184 ? 10.360 -4.846 -11.530 1.00 91.06 184 LEU A O 1
ATOM 1384 N N . SER A 1 185 ? 12.323 -3.807 -11.707 1.00 90.25 185 SER A N 1
ATOM 1385 C CA . SER A 1 185 ? 11.933 -2.996 -12.865 1.00 90.25 185 SER A CA 1
ATOM 1386 C C . SER A 1 185 ? 12.736 -3.386 -14.105 1.00 90.25 185 SER A C 1
ATOM 1388 O O . SER A 1 185 ? 13.933 -3.105 -14.212 1.00 90.25 185 SER A O 1
ATOM 1390 N N . LEU A 1 186 ? 12.057 -4.029 -15.056 1.00 87.00 186 LEU A N 1
ATOM 1391 C CA . LEU A 1 186 ? 12.566 -4.409 -16.372 1.00 87.00 186 LEU A CA 1
ATOM 1392 C C . LEU A 1 186 ? 12.101 -3.380 -17.414 1.00 87.00 186 LEU A C 1
ATOM 1394 O O . LEU A 1 186 ? 11.086 -3.548 -18.100 1.00 87.00 186 LEU A O 1
ATOM 1398 N N . VAL A 1 187 ? 12.840 -2.276 -17.524 1.00 76.00 187 VAL A N 1
ATOM 1399 C CA . VAL A 1 187 ? 12.507 -1.171 -18.438 1.00 76.00 187 VAL A CA 1
ATOM 1400 C C . VAL A 1 187 ? 12.764 -1.611 -19.878 1.00 76.00 187 VAL A C 1
ATOM 1402 O O . VAL A 1 187 ? 13.883 -1.984 -20.200 1.00 76.00 187 VAL A O 1
ATOM 1405 N N . ASN A 1 188 ? 11.743 -1.583 -20.745 1.00 80.88 188 ASN A N 1
ATOM 1406 C CA . ASN A 1 188 ? 11.827 -2.054 -22.140 1.00 80.88 188 ASN A CA 1
ATOM 1407 C C . ASN A 1 188 ? 12.350 -3.495 -22.285 1.00 80.88 188 ASN A C 1
ATOM 1409 O O . ASN A 1 188 ? 12.966 -3.835 -23.285 1.00 80.88 188 ASN A O 1
ATOM 1413 N N . ASN A 1 189 ? 12.129 -4.338 -21.274 1.00 83.31 189 ASN A N 1
ATOM 1414 C CA . ASN A 1 189 ? 12.633 -5.704 -21.244 1.00 83.31 189 ASN A CA 1
ATOM 1415 C C . ASN A 1 189 ? 11.500 -6.715 -21.050 1.00 83.31 189 ASN A C 1
ATOM 1417 O O . ASN A 1 189 ? 10.450 -6.425 -20.458 1.00 83.31 189 ASN A O 1
ATOM 1421 N N . PHE A 1 190 ? 11.725 -7.920 -21.566 1.00 88.75 190 PHE A N 1
ATOM 1422 C CA . PHE A 1 190 ? 10.816 -9.051 -21.416 1.00 88.75 190 PHE A CA 1
ATOM 1423 C C . PHE A 1 190 ? 11.236 -9.930 -20.243 1.00 88.75 190 PHE A C 1
ATOM 1425 O O . PHE A 1 190 ? 12.423 -10.196 -20.063 1.00 88.75 190 PHE A O 1
ATOM 1432 N N . LEU A 1 191 ? 10.257 -10.427 -19.490 1.00 92.44 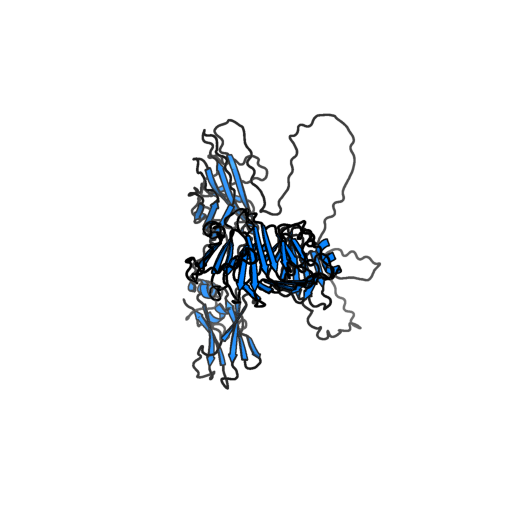191 LEU A N 1
ATOM 1433 C CA . LEU A 1 191 ? 10.446 -11.499 -18.522 1.00 92.44 191 LEU A CA 1
ATOM 1434 C C . LEU A 1 191 ? 9.991 -12.817 -19.148 1.00 92.44 191 LEU A C 1
ATOM 1436 O O . LEU A 1 191 ? 8.814 -12.989 -19.458 1.00 92.44 191 LEU A O 1
ATOM 1440 N N . TYR A 1 192 ? 10.927 -13.740 -19.331 1.00 91.88 192 TYR A N 1
ATOM 1441 C CA . TYR A 1 192 ? 10.665 -15.115 -19.731 1.00 91.88 192 TYR A CA 1
ATOM 1442 C C . TYR A 1 192 ? 10.787 -16.029 -18.520 1.00 91.88 192 TYR A C 1
ATOM 1444 O O . TYR A 1 192 ? 11.782 -15.976 -17.799 1.00 91.88 192 TYR A O 1
ATOM 1452 N N . VAL A 1 193 ? 9.820 -16.915 -18.341 1.00 93.56 193 VAL A N 1
ATOM 1453 C CA . VAL A 1 193 ? 9.837 -17.950 -17.305 1.00 93.56 193 VAL A CA 1
ATOM 1454 C C . VAL A 1 193 ? 9.688 -19.295 -18.007 1.00 93.56 193 VAL A C 1
ATOM 1456 O O . VAL A 1 193 ? 8.777 -19.445 -18.810 1.00 93.56 193 VAL A O 1
ATOM 1459 N N . GLY A 1 194 ? 10.588 -20.251 -17.778 1.00 90.19 194 GLY A N 1
ATOM 1460 C CA . GLY A 1 194 ? 10.556 -21.576 -18.414 1.00 90.19 194 GLY A CA 1
ATOM 1461 C C . GLY A 1 194 ? 10.815 -21.539 -19.927 1.00 90.19 194 GLY A C 1
ATOM 1462 O O . GLY A 1 194 ? 9.965 -21.918 -20.732 1.00 90.19 194 GLY A O 1
ATOM 1463 N N . TYR A 1 195 ? 11.990 -21.060 -20.341 1.00 88.44 195 TYR A N 1
ATOM 1464 C CA . TYR A 1 195 ? 12.363 -20.911 -21.752 1.00 88.44 195 TYR A CA 1
ATOM 1465 C C . TYR A 1 195 ? 12.997 -22.189 -22.342 1.00 88.44 195 TYR A C 1
ATOM 1467 O O . TYR A 1 195 ? 13.971 -22.707 -21.797 1.00 88.44 195 TYR A O 1
ATOM 1475 N N . ASP A 1 196 ? 12.514 -22.641 -23.504 1.00 86.50 196 ASP A N 1
ATOM 1476 C CA . ASP A 1 196 ? 13.057 -23.747 -24.319 1.00 86.50 196 ASP A CA 1
ATOM 1477 C C . ASP A 1 196 ? 13.119 -25.105 -23.594 1.00 86.50 196 ASP A C 1
ATOM 1479 O O . ASP A 1 196 ? 14.156 -25.772 -23.507 1.00 86.50 196 ASP A O 1
ATOM 1483 N N . GLY A 1 197 ? 11.991 -25.505 -23.002 1.00 85.19 197 GLY A N 1
ATOM 1484 C CA . GLY A 1 197 ? 11.891 -26.756 -22.244 1.00 85.19 197 GLY A CA 1
ATOM 1485 C C . GLY A 1 197 ? 12.461 -26.697 -20.820 1.00 85.19 197 GLY A C 1
ATOM 1486 O O . GLY A 1 197 ? 12.633 -27.743 -20.193 1.00 85.19 197 GLY A O 1
ATOM 1487 N N . ALA A 1 198 ? 12.806 -25.508 -20.319 1.00 88.94 198 ALA A N 1
ATOM 1488 C CA . ALA A 1 198 ? 13.270 -25.305 -18.946 1.00 88.94 198 ALA A CA 1
ATOM 1489 C C . ALA A 1 198 ? 12.120 -25.286 -17.927 1.00 88.94 198 ALA A C 1
ATOM 1491 O O . ALA A 1 198 ? 10.966 -25.043 -18.281 1.00 88.94 198 ALA A O 1
ATOM 1492 N N . THR A 1 199 ? 12.459 -25.460 -16.649 1.00 92.19 199 THR A N 1
ATOM 1493 C CA . THR A 1 199 ? 11.574 -25.166 -15.518 1.00 92.19 199 THR A CA 1
ATOM 1494 C C . THR A 1 199 ? 11.939 -23.803 -14.937 1.00 92.19 199 THR A C 1
ATOM 1496 O O . THR A 1 199 ? 13.036 -23.619 -14.412 1.00 92.19 199 THR A O 1
ATOM 1499 N N . GLY A 1 200 ? 11.037 -22.834 -15.046 1.00 94.31 200 GLY A N 1
ATOM 1500 C CA . GLY A 1 200 ? 11.180 -21.518 -14.434 1.00 94.31 200 GLY A CA 1
ATOM 1501 C C . GLY A 1 200 ? 10.106 -21.283 -13.385 1.00 94.31 200 GLY A C 1
ATOM 1502 O O . GLY A 1 200 ? 8.934 -21.559 -13.639 1.00 94.31 200 GLY A O 1
ATOM 1503 N N . THR A 1 201 ? 10.493 -20.733 -12.238 1.00 96.00 201 THR A N 1
ATOM 1504 C CA . THR A 1 201 ? 9.557 -20.324 -11.187 1.00 96.00 201 THR A CA 1
ATOM 1505 C C . THR A 1 201 ? 9.878 -18.912 -10.718 1.00 96.00 201 THR A C 1
ATOM 1507 O O . THR A 1 201 ? 11.012 -18.632 -10.334 1.00 96.00 201 THR A O 1
ATOM 1510 N N . VAL A 1 202 ? 8.887 -18.026 -10.735 1.00 97.06 202 VAL A N 1
ATOM 1511 C CA . VAL A 1 202 ? 8.962 -16.705 -10.100 1.00 97.06 202 VAL A CA 1
ATOM 1512 C C . VAL A 1 202 ? 8.014 -16.695 -8.911 1.00 97.06 202 VAL A C 1
ATOM 1514 O O . VAL A 1 202 ? 6.838 -16.996 -9.081 1.00 97.06 202 VAL A O 1
ATOM 1517 N N . ASN A 1 203 ? 8.510 -16.351 -7.729 1.00 97.38 203 ASN A N 1
ATOM 1518 C CA . ASN A 1 203 ? 7.708 -16.132 -6.533 1.00 97.38 203 ASN A CA 1
ATOM 1519 C C . ASN A 1 203 ? 7.778 -14.650 -6.184 1.00 97.38 203 ASN A C 1
ATOM 1521 O O . ASN A 1 203 ? 8.818 -14.165 -5.744 1.00 97.38 203 ASN A O 1
ATOM 1525 N N . GLN A 1 204 ? 6.689 -13.931 -6.411 1.00 96.94 204 GLN A N 1
ATOM 1526 C CA . GLN A 1 204 ? 6.539 -12.553 -5.978 1.00 96.94 204 GLN A CA 1
ATOM 1527 C C . GLN A 1 204 ? 5.703 -12.536 -4.701 1.00 96.94 204 GLN A C 1
ATOM 1529 O O . GLN A 1 204 ? 4.540 -12.943 -4.711 1.00 96.94 204 GLN A O 1
ATOM 1534 N N . ALA A 1 205 ? 6.317 -12.082 -3.615 1.00 91.62 205 ALA A N 1
ATOM 1535 C CA . ALA A 1 205 ? 5.731 -12.052 -2.284 1.00 91.62 205 ALA A CA 1
ATOM 1536 C C . ALA A 1 205 ? 6.026 -10.707 -1.609 1.00 91.62 205 ALA A C 1
ATOM 1538 O O . ALA A 1 205 ? 6.862 -9.944 -2.071 1.00 91.62 205 ALA A O 1
ATOM 1539 N N . GLY A 1 206 ? 5.343 -10.406 -0.507 1.00 89.00 206 GLY A N 1
ATOM 1540 C CA . GLY A 1 206 ? 5.455 -9.113 0.171 1.00 89.00 206 GLY A CA 1
ATOM 1541 C C . GLY A 1 206 ? 4.455 -8.094 -0.370 1.00 89.00 206 GLY A C 1
ATOM 1542 O O . GLY A 1 206 ? 4.257 -7.979 -1.581 1.00 89.00 206 GLY A O 1
ATOM 1543 N N . LEU A 1 207 ? 3.816 -7.376 0.556 1.00 89.38 207 LEU A N 1
ATOM 1544 C CA . LEU A 1 207 ? 2.739 -6.423 0.270 1.00 89.38 207 LEU A CA 1
ATOM 1545 C C . LEU A 1 207 ? 3.201 -5.291 -0.657 1.00 89.38 207 LEU A C 1
ATOM 1547 O O . LEU A 1 207 ? 2.466 -4.910 -1.560 1.00 89.38 207 LEU A O 1
ATOM 1551 N N . ASP A 1 208 ? 4.449 -4.846 -0.495 1.00 89.56 208 ASP A N 1
ATOM 1552 C CA . ASP A 1 208 ? 5.032 -3.733 -1.256 1.00 89.56 208 ASP A CA 1
ATOM 1553 C C . ASP A 1 208 ? 5.887 -4.188 -2.451 1.00 89.56 208 ASP A C 1
ATOM 1555 O O . ASP A 1 208 ? 6.598 -3.384 -3.065 1.00 89.56 208 ASP A O 1
ATOM 1559 N N . SER A 1 209 ? 5.877 -5.484 -2.784 1.00 92.94 209 SER A N 1
ATOM 1560 C CA . SER A 1 209 ? 6.657 -5.966 -3.923 1.00 92.94 209 SER A CA 1
ATOM 1561 C C . SER A 1 209 ? 6.105 -5.404 -5.231 1.00 92.94 209 SER A C 1
ATOM 1563 O O . SER A 1 209 ? 4.897 -5.302 -5.443 1.00 92.94 209 SER A O 1
ATOM 1565 N N . PHE A 1 210 ? 6.998 -5.019 -6.139 1.00 95.19 210 PHE A N 1
ATOM 1566 C CA . PHE A 1 210 ? 6.596 -4.392 -7.395 1.00 95.19 210 PHE A CA 1
ATOM 1567 C C . PHE A 1 210 ? 7.437 -4.913 -8.549 1.00 95.19 210 PHE A C 1
ATOM 1569 O O . PHE A 1 210 ? 8.628 -4.615 -8.647 1.00 95.19 210 PHE A O 1
ATOM 1576 N N . VAL A 1 211 ? 6.822 -5.663 -9.456 1.00 95.75 211 VAL A N 1
ATOM 1577 C CA . VAL A 1 211 ? 7.476 -6.187 -10.655 1.00 95.75 211 VAL A CA 1
ATOM 1578 C C . VAL A 1 211 ? 6.919 -5.469 -11.872 1.00 95.75 211 VAL A C 1
ATOM 1580 O O . VAL A 1 211 ? 5.771 -5.667 -12.250 1.00 95.75 211 VAL A O 1
ATOM 1583 N N . LYS A 1 212 ? 7.735 -4.651 -12.537 1.00 94.62 212 LYS A N 1
ATOM 1584 C CA . LYS A 1 212 ? 7.359 -3.974 -13.783 1.00 94.62 212 LYS A CA 1
ATOM 1585 C C . LYS A 1 212 ? 8.079 -4.590 -14.966 1.00 94.62 212 LYS A C 1
ATOM 1587 O O . LYS A 1 212 ? 9.307 -4.587 -15.012 1.00 94.62 212 LYS A O 1
ATOM 1592 N N . VAL A 1 213 ? 7.321 -5.037 -15.961 1.00 92.94 213 VAL A N 1
ATOM 1593 C CA . VAL A 1 213 ? 7.858 -5.636 -17.189 1.00 92.94 213 VAL A CA 1
ATOM 1594 C C . VAL A 1 213 ? 7.191 -5.050 -18.427 1.00 92.94 213 VAL A C 1
ATOM 1596 O O . VAL A 1 213 ? 6.058 -4.570 -18.387 1.00 92.94 213 VAL A O 1
ATOM 1599 N N . THR A 1 214 ? 7.878 -5.107 -19.567 1.00 90.25 214 THR A N 1
ATOM 1600 C CA . THR A 1 214 ? 7.252 -4.728 -20.846 1.00 90.25 214 THR A CA 1
ATOM 1601 C C . THR A 1 214 ? 6.358 -5.849 -21.360 1.00 90.25 214 THR A C 1
ATOM 1603 O O . THR A 1 214 ? 5.239 -5.599 -21.810 1.00 90.25 214 THR A O 1
ATOM 1606 N N . GLN A 1 215 ? 6.838 -7.090 -21.266 1.00 89.75 215 GLN A N 1
ATOM 1607 C CA . GLN A 1 215 ? 6.090 -8.293 -21.609 1.00 89.75 215 GLN A CA 1
ATOM 1608 C C . GLN A 1 215 ? 6.454 -9.416 -20.637 1.00 89.75 215 GLN A C 1
ATOM 1610 O O . GLN A 1 215 ? 7.634 -9.614 -20.347 1.00 89.75 215 GLN A O 1
ATOM 1615 N N . LEU A 1 216 ? 5.451 -10.169 -20.189 1.00 92.75 216 LEU A N 1
ATOM 1616 C CA . LEU A 1 216 ? 5.630 -11.450 -19.517 1.00 92.75 216 LEU A CA 1
ATOM 1617 C C . LEU A 1 216 ? 5.391 -12.584 -20.518 1.00 92.75 216 LEU A C 1
ATOM 1619 O O . LEU A 1 216 ? 4.424 -12.557 -21.282 1.00 92.75 216 LEU A O 1
ATOM 1623 N N . ARG A 1 217 ? 6.272 -13.583 -20.518 1.00 91.75 217 ARG A N 1
ATOM 1624 C CA . ARG A 1 217 ? 6.117 -14.826 -21.277 1.00 91.75 217 ARG A CA 1
ATOM 1625 C C . ARG A 1 217 ? 6.354 -16.010 -20.357 1.00 91.75 217 ARG A C 1
ATOM 1627 O O . ARG A 1 217 ? 7.483 -16.255 -19.934 1.00 91.75 217 ARG A O 1
ATOM 1634 N N . LEU A 1 218 ? 5.282 -16.732 -20.061 1.00 93.00 218 LEU A N 1
ATOM 1635 C CA . LEU A 1 218 ? 5.337 -17.977 -19.310 1.00 93.00 218 LEU A CA 1
ATOM 1636 C C . LEU A 1 218 ? 5.403 -19.129 -20.303 1.00 93.00 218 LEU A C 1
ATOM 1638 O O . LEU A 1 218 ? 4.460 -19.378 -21.040 1.00 93.00 218 LEU A O 1
ATOM 1642 N N . GLY A 1 219 ? 6.535 -19.810 -20.356 1.00 86.81 219 GLY A N 1
ATOM 1643 C CA . GLY A 1 219 ? 6.824 -20.831 -21.343 1.00 86.81 219 GLY A CA 1
ATOM 1644 C C . GLY A 1 219 ? 7.296 -20.229 -22.665 1.00 86.81 219 GLY A C 1
ATOM 1645 O O . GLY A 1 219 ? 6.859 -19.169 -23.117 1.00 86.81 219 GLY A O 1
ATOM 1646 N N . HIS A 1 220 ? 8.218 -20.924 -23.320 1.00 82.31 220 HIS A N 1
ATOM 1647 C CA . HIS A 1 220 ? 8.583 -20.656 -24.705 1.00 82.31 220 HIS A CA 1
ATOM 1648 C C . HIS A 1 220 ? 9.094 -21.942 -25.340 1.00 82.31 220 HIS A C 1
ATOM 1650 O O . HIS A 1 220 ? 10.022 -22.515 -24.789 1.00 82.31 220 HIS A O 1
ATOM 1656 N N . SER A 1 221 ? 8.491 -22.362 -26.460 1.00 71.69 221 SER A N 1
ATOM 1657 C CA . SER A 1 221 ? 8.857 -23.534 -27.279 1.00 71.69 221 SER A CA 1
ATOM 1658 C C . SER A 1 221 ? 9.287 -24.795 -26.501 1.00 71.69 221 SER A C 1
ATOM 1660 O O . SER A 1 221 ? 10.393 -24.883 -25.989 1.00 71.69 221 SER A O 1
ATOM 1662 N N . GLY A 1 222 ? 8.447 -25.831 -26.490 1.00 74.31 222 GLY A N 1
ATOM 1663 C CA . GLY A 1 222 ? 8.752 -27.119 -25.850 1.00 74.31 222 GLY A CA 1
ATOM 1664 C C . GLY A 1 222 ? 8.007 -27.339 -24.533 1.00 74.31 222 GLY A C 1
ATOM 1665 O O . GLY A 1 222 ? 7.211 -26.503 -24.112 1.00 74.31 222 GLY A O 1
ATOM 1666 N N . ASP A 1 223 ? 8.271 -28.480 -23.896 1.00 76.25 223 ASP A N 1
ATOM 1667 C CA . ASP A 1 223 ? 7.477 -29.013 -22.775 1.00 76.25 223 ASP A CA 1
ATOM 1668 C C . ASP A 1 223 ? 7.960 -28.517 -21.394 1.00 76.25 223 ASP A C 1
ATOM 1670 O O . ASP A 1 223 ? 7.837 -29.216 -20.390 1.00 76.25 223 ASP A O 1
ATOM 1674 N N . GLY A 1 224 ? 8.555 -27.323 -21.337 1.00 83.06 224 GLY A N 1
ATOM 1675 C CA . GLY A 1 224 ? 9.036 -26.718 -20.090 1.00 83.06 224 GLY A CA 1
ATOM 1676 C C . GLY A 1 224 ? 7.888 -26.347 -19.152 1.00 83.06 224 GLY A C 1
ATOM 1677 O O . GLY A 1 224 ? 6.746 -26.237 -19.597 1.00 83.06 224 GLY A O 1
ATOM 1678 N N . VAL A 1 225 ? 8.190 -26.145 -17.868 1.00 91.69 225 VAL A N 1
ATOM 1679 C CA . VAL A 1 225 ? 7.223 -25.693 -16.848 1.00 91.69 225 VAL A CA 1
ATOM 1680 C C . VAL A 1 225 ? 7.517 -24.236 -16.517 1.00 91.69 225 VAL A C 1
ATOM 1682 O O . VAL A 1 225 ? 8.667 -23.886 -16.255 1.00 91.69 225 VAL A O 1
ATOM 1685 N N . ALA A 1 226 ? 6.500 -23.381 -16.536 1.00 95.25 226 ALA A N 1
ATOM 1686 C CA . ALA A 1 226 ? 6.665 -21.957 -16.281 1.00 95.25 226 ALA A CA 1
ATOM 1687 C C . ALA A 1 226 ? 5.631 -21.476 -15.272 1.00 95.25 226 ALA A C 1
ATOM 1689 O O . ALA A 1 226 ? 4.471 -21.302 -15.625 1.00 95.25 226 ALA A O 1
ATOM 1690 N N . THR A 1 227 ? 6.065 -21.226 -14.042 1.00 96.69 227 THR A N 1
ATOM 1691 C CA . THR A 1 227 ? 5.171 -20.841 -12.948 1.00 96.69 227 THR A CA 1
ATOM 1692 C C . THR A 1 227 ? 5.498 -19.433 -12.468 1.00 96.69 227 THR A C 1
ATOM 1694 O O . THR A 1 227 ? 6.655 -19.123 -12.180 1.00 96.69 227 THR A O 1
ATOM 1697 N N . TYR A 1 228 ? 4.484 -18.582 -12.356 1.00 97.69 228 TYR A N 1
ATOM 1698 C CA . TYR A 1 228 ? 4.564 -17.290 -11.683 1.00 97.69 228 TYR A CA 1
ATOM 1699 C C . TYR A 1 228 ? 3.571 -17.280 -10.521 1.00 97.69 228 TYR A C 1
ATOM 1701 O O . TYR A 1 228 ? 2.363 -17.247 -10.738 1.00 97.69 228 TYR A O 1
ATOM 1709 N N . ASN A 1 229 ? 4.084 -17.304 -9.295 1.00 97.81 229 ASN A N 1
ATOM 1710 C CA . ASN A 1 229 ? 3.305 -17.209 -8.069 1.00 97.81 229 ASN A CA 1
ATOM 1711 C C . ASN A 1 229 ? 3.270 -15.747 -7.626 1.00 97.81 229 ASN A C 1
ATOM 1713 O O . ASN A 1 229 ? 4.286 -15.205 -7.193 1.00 97.81 229 ASN A O 1
ATOM 1717 N N . LEU A 1 230 ? 2.112 -15.114 -7.764 1.00 97.44 230 LEU A N 1
ATOM 1718 C CA . LEU A 1 230 ? 1.847 -13.740 -7.362 1.00 97.44 230 LEU A CA 1
ATOM 1719 C C . LEU A 1 230 ? 1.046 -13.769 -6.056 1.00 97.44 230 LEU A C 1
ATOM 1721 O O . LEU A 1 230 ? -0.185 -13.770 -6.072 1.00 97.44 230 LEU A O 1
ATOM 1725 N N . THR A 1 231 ? 1.759 -13.861 -4.933 1.00 96.62 231 THR A N 1
ATOM 1726 C CA . THR A 1 231 ? 1.167 -13.988 -3.589 1.00 96.62 231 THR A CA 1
ATOM 1727 C C . THR A 1 231 ? 1.165 -12.664 -2.813 1.00 96.62 231 THR A C 1
ATOM 1729 O O . THR A 1 231 ? 0.693 -12.594 -1.684 1.00 96.62 231 THR A O 1
ATOM 1732 N N . GLY A 1 232 ? 1.722 -11.595 -3.382 1.00 93.75 232 GLY A N 1
ATOM 1733 C CA . GLY A 1 232 ? 1.732 -10.256 -2.799 1.00 93.75 232 GLY A CA 1
ATOM 1734 C C . GLY A 1 232 ? 2.203 -9.205 -3.799 1.00 93.75 232 GLY A C 1
ATOM 1735 O O . GLY A 1 232 ? 2.839 -9.546 -4.799 1.00 93.75 232 GLY A O 1
ATOM 1736 N N . GLY A 1 233 ? 1.887 -7.942 -3.520 1.00 96.25 233 GLY A N 1
ATOM 1737 C CA . GLY A 1 233 ? 2.321 -6.796 -4.313 1.00 96.25 233 GLY A CA 1
ATOM 1738 C C . GLY A 1 233 ? 1.741 -6.762 -5.726 1.00 96.25 233 GLY A C 1
ATOM 1739 O O . GLY A 1 233 ? 0.729 -7.398 -6.023 1.00 96.25 233 GLY A O 1
ATOM 1740 N N . GLU A 1 234 ? 2.378 -6.001 -6.616 1.00 97.06 234 GLU A N 1
ATOM 1741 C CA . GLU A 1 234 ? 1.871 -5.753 -7.968 1.00 97.06 234 GLU A CA 1
ATOM 1742 C C . GLU A 1 234 ? 2.828 -6.255 -9.061 1.00 97.06 234 GLU A C 1
ATOM 1744 O O . GLU A 1 234 ? 4.015 -5.920 -9.088 1.00 97.06 234 GLU A O 1
ATOM 1749 N N . LEU A 1 235 ? 2.300 -7.031 -10.009 1.00 97.12 235 LEU A N 1
ATOM 1750 C CA . LEU A 1 235 ? 2.921 -7.319 -11.301 1.00 97.12 235 LEU A CA 1
ATOM 1751 C C . LEU A 1 235 ? 2.307 -6.401 -12.366 1.00 97.12 235 LEU A C 1
ATOM 1753 O O . LEU A 1 235 ? 1.156 -6.581 -12.762 1.00 97.12 235 LEU A O 1
ATOM 1757 N N . ARG A 1 236 ? 3.093 -5.452 -12.884 1.00 95.44 236 ARG A N 1
ATOM 1758 C CA . ARG A 1 236 ? 2.670 -4.468 -13.889 1.00 95.44 236 ARG A CA 1
ATOM 1759 C C . ARG A 1 236 ? 3.275 -4.729 -15.264 1.00 95.44 236 ARG A C 1
ATOM 1761 O O . ARG A 1 236 ? 4.493 -4.679 -15.453 1.00 95.44 236 ARG A O 1
ATOM 1768 N N . MET A 1 237 ? 2.414 -4.880 -16.267 1.00 93.62 237 MET A N 1
ATOM 1769 C CA . MET A 1 237 ? 2.769 -4.982 -17.683 1.00 93.62 237 MET A CA 1
ATOM 1770 C C . MET A 1 237 ? 2.488 -3.672 -18.427 1.00 93.62 237 MET A C 1
ATOM 1772 O O . MET A 1 237 ? 1.343 -3.249 -18.590 1.00 93.62 237 MET A O 1
ATOM 1776 N N . SER A 1 238 ? 3.540 -3.023 -18.933 1.00 88.06 238 SER A N 1
ATOM 1777 C CA . SER A 1 238 ? 3.435 -1.671 -19.505 1.00 88.06 238 SER A CA 1
ATOM 1778 C C . SER A 1 238 ? 3.117 -1.608 -21.002 1.00 88.06 238 SER A C 1
ATOM 1780 O O . SER A 1 238 ? 3.065 -0.510 -21.553 1.00 88.06 238 SER A O 1
ATOM 1782 N N . SER A 1 239 ? 2.957 -2.737 -21.700 1.00 83.25 239 SER A N 1
ATOM 1783 C CA . SER A 1 239 ? 2.690 -2.732 -23.144 1.00 83.25 239 SER A CA 1
ATOM 1784 C C . SER A 1 239 ? 1.288 -3.235 -23.491 1.00 83.25 239 SER A C 1
ATOM 1786 O O . SER A 1 239 ? 0.882 -4.328 -23.110 1.00 83.25 239 SER A O 1
ATOM 1788 N N . GLN A 1 240 ? 0.580 -2.463 -24.322 1.00 73.38 240 GLN A N 1
ATOM 1789 C CA . GLN A 1 240 ? -0.717 -2.858 -24.891 1.00 73.38 240 GLN A CA 1
ATOM 1790 C C . GLN A 1 240 ? -0.601 -4.073 -25.829 1.00 73.38 240 GLN A C 1
ATOM 1792 O O . GLN A 1 240 ? -1.558 -4.805 -26.048 1.00 73.38 240 GLN A O 1
ATOM 1797 N N . ARG A 1 241 ? 0.583 -4.259 -26.431 1.00 68.06 241 ARG A N 1
ATOM 1798 C CA . ARG A 1 241 ? 0.885 -5.317 -27.410 1.00 68.06 241 ARG A CA 1
ATOM 1799 C C . ARG A 1 241 ? 1.636 -6.501 -26.811 1.00 68.06 241 ARG A C 1
ATOM 1801 O O . ARG A 1 241 ? 2.080 -7.367 -27.566 1.00 68.06 241 ARG A O 1
ATOM 1808 N N . GLY A 1 242 ? 1.814 -6.527 -25.494 1.00 61.31 242 GLY A N 1
ATOM 1809 C CA . GLY A 1 242 ? 2.432 -7.638 -24.790 1.00 61.31 242 GLY A CA 1
ATOM 1810 C C . GLY A 1 242 ? 1.515 -8.846 -24.863 1.00 61.31 242 GLY A C 1
ATOM 1811 O O . GLY A 1 242 ? 0.764 -9.101 -23.935 1.00 61.31 242 GLY A O 1
ATOM 1812 N N . GLY A 1 243 ? 1.533 -9.556 -25.993 1.00 60.53 243 GLY A N 1
ATOM 1813 C CA . GLY A 1 243 ? 0.767 -10.779 -26.163 1.00 60.53 243 GLY A CA 1
ATOM 1814 C C . GLY A 1 243 ? 1.208 -11.764 -25.096 1.00 60.53 243 GLY A C 1
ATOM 1815 O O . GLY A 1 243 ? 2.364 -12.195 -25.091 1.00 60.53 243 GLY A O 1
ATOM 1816 N N . TYR A 1 244 ? 0.308 -12.082 -24.178 1.00 75.19 244 TYR A N 1
ATOM 1817 C CA . TYR A 1 244 ? 0.501 -13.206 -23.290 1.00 75.19 244 TYR A CA 1
ATOM 1818 C C . TYR A 1 244 ? 0.433 -14.459 -24.170 1.00 75.19 244 TYR A C 1
ATOM 1820 O O . TYR A 1 244 ? -0.583 -14.723 -24.808 1.00 75.19 244 TYR A O 1
ATOM 1828 N N . ASN A 1 245 ? 1.558 -15.155 -24.316 1.00 78.81 245 ASN A N 1
ATOM 1829 C CA . ASN A 1 245 ? 1.664 -16.345 -25.156 1.00 78.81 245 ASN A CA 1
ATOM 1830 C C . ASN A 1 245 ? 2.151 -17.493 -24.273 1.00 78.81 245 ASN A C 1
ATOM 1832 O O . ASN A 1 245 ? 3.364 -17.723 -24.214 1.00 78.81 245 ASN A O 1
ATOM 1836 N N . PRO A 1 246 ? 1.238 -18.120 -23.516 1.00 85.56 246 PRO A N 1
ATOM 1837 C CA . PRO A 1 246 ? 1.608 -19.159 -22.587 1.00 85.56 246 PRO A CA 1
ATOM 1838 C C . PRO A 1 246 ? 2.059 -20.401 -23.350 1.00 85.56 246 PRO A C 1
ATOM 1840 O O . PRO A 1 246 ? 1.447 -20.809 -24.340 1.00 85.56 246 PRO A O 1
ATOM 1843 N N . GLY A 1 247 ? 3.133 -21.021 -22.878 1.00 86.88 247 GLY A N 1
ATOM 1844 C CA . GLY A 1 247 ? 3.443 -22.400 -23.224 1.00 86.88 247 GLY A CA 1
ATOM 1845 C C . GLY A 1 247 ? 2.400 -23.371 -22.649 1.00 86.88 247 GLY A C 1
ATOM 1846 O O . GLY A 1 247 ? 1.612 -22.995 -21.784 1.00 86.88 247 GLY A O 1
ATOM 1847 N N . PRO A 1 248 ? 2.411 -24.642 -23.080 1.00 86.31 248 PRO A N 1
ATOM 1848 C CA . PRO A 1 248 ? 1.412 -25.639 -22.680 1.00 86.31 248 PRO A CA 1
ATOM 1849 C C . PRO A 1 248 ? 1.386 -25.969 -21.176 1.00 86.31 248 PRO A C 1
ATOM 1851 O O . PRO A 1 248 ? 0.397 -26.524 -20.716 1.00 86.31 248 PRO A O 1
ATOM 1854 N N . ASN A 1 249 ? 2.440 -25.635 -20.419 1.00 91.62 249 ASN A N 1
ATOM 1855 C CA . ASN A 1 249 ? 2.519 -25.833 -18.963 1.00 91.62 249 ASN A CA 1
ATOM 1856 C C . ASN A 1 249 ? 2.809 -24.509 -18.228 1.00 91.62 249 ASN A C 1
ATOM 1858 O O . ASN A 1 249 ? 3.616 -24.462 -17.295 1.00 91.62 249 ASN A O 1
ATOM 1862 N N . ALA A 1 250 ? 2.260 -23.410 -18.741 1.00 94.94 250 ALA A N 1
ATOM 1863 C CA . ALA A 1 250 ? 2.350 -22.107 -18.103 1.00 94.94 250 ALA A CA 1
ATOM 1864 C C . ALA A 1 250 ? 1.282 -21.962 -17.016 1.00 94.94 250 ALA A C 1
ATOM 1866 O O . ALA A 1 250 ? 0.119 -22.278 -17.255 1.00 94.94 250 ALA A O 1
ATOM 1867 N N . GLU A 1 251 ? 1.670 -21.422 -15.866 1.00 96.12 251 GLU A N 1
ATOM 1868 C CA . GLU A 1 251 ? 0.789 -21.167 -14.730 1.00 96.12 251 GLU A CA 1
ATOM 1869 C C . GLU A 1 251 ? 1.071 -19.773 -14.152 1.00 96.12 251 GLU A C 1
ATOM 1871 O O . GLU A 1 251 ? 2.206 -19.453 -13.790 1.00 96.12 251 GLU A O 1
ATOM 1876 N N . LEU A 1 252 ? 0.034 -18.945 -14.049 1.00 96.62 252 LEU A N 1
ATOM 1877 C CA . LEU A 1 252 ? 0.018 -17.695 -13.294 1.00 96.62 252 LEU A CA 1
ATOM 1878 C C . LEU A 1 252 ? -0.943 -17.872 -12.117 1.00 96.62 252 LEU A C 1
ATOM 1880 O O . LEU A 1 252 ? -2.159 -17.952 -12.301 1.00 96.62 252 LEU A O 1
ATOM 1884 N N . HIS A 1 253 ? -0.389 -17.961 -10.916 1.00 97.06 253 HIS A N 1
ATOM 1885 C CA . HIS A 1 253 ? -1.140 -18.233 -9.702 1.00 97.06 253 HIS A CA 1
ATOM 1886 C C . HIS A 1 253 ? -1.294 -16.967 -8.858 1.00 97.06 253 HIS A C 1
ATOM 1888 O O . HIS A 1 253 ? -0.295 -16.381 -8.449 1.00 97.06 253 HIS A O 1
ATOM 1894 N N . PHE A 1 254 ? -2.534 -16.567 -8.583 1.00 96.94 254 PHE A N 1
ATOM 1895 C CA . PHE A 1 254 ? -2.863 -15.471 -7.672 1.00 96.94 254 PHE A CA 1
ATOM 1896 C C . PHE A 1 254 ? -3.159 -16.015 -6.277 1.00 96.94 254 PHE A C 1
ATOM 1898 O O . PHE A 1 254 ? -4.003 -16.902 -6.119 1.00 96.94 254 PHE A O 1
ATOM 1905 N N . ALA A 1 255 ? -2.525 -15.443 -5.260 1.00 93.12 255 ALA A N 1
ATOM 1906 C CA . ALA A 1 255 ? -2.902 -15.694 -3.878 1.00 93.12 255 ALA A CA 1
ATOM 1907 C C . ALA A 1 255 ? -2.755 -14.447 -3.013 1.00 93.12 255 ALA A C 1
ATOM 1909 O O . ALA A 1 255 ? -2.083 -13.489 -3.395 1.00 93.12 255 ALA A O 1
ATOM 1910 N N . ASP A 1 256 ? -3.403 -14.488 -1.850 1.00 92.81 256 ASP A N 1
ATOM 1911 C CA . ASP A 1 256 ? -3.313 -13.481 -0.796 1.00 92.81 256 ASP A CA 1
ATOM 1912 C C . ASP A 1 256 ? -3.441 -12.047 -1.357 1.00 92.81 256 ASP A C 1
ATOM 1914 O O . ASP A 1 256 ? -4.521 -11.681 -1.812 1.00 92.81 256 ASP A O 1
ATOM 1918 N N . PHE A 1 257 ? -2.361 -11.258 -1.399 1.00 93.50 257 PHE A N 1
ATOM 1919 C CA . PHE A 1 257 ? -2.379 -9.837 -1.790 1.00 93.50 257 PHE A CA 1
ATOM 1920 C C . PHE A 1 257 ? -1.853 -9.550 -3.205 1.00 93.50 257 PHE A C 1
ATOM 1922 O O . PHE A 1 257 ? -1.433 -8.435 -3.506 1.00 93.50 257 PHE A O 1
ATOM 1929 N N . GLY A 1 258 ? -1.823 -10.552 -4.083 1.00 96.69 258 GLY A N 1
ATOM 1930 C CA . GLY A 1 258 ? -1.340 -10.395 -5.454 1.00 96.69 258 GLY A CA 1
ATOM 1931 C C . GLY A 1 258 ? -2.256 -9.551 -6.353 1.00 96.69 258 GLY A C 1
ATOM 1932 O O . GLY A 1 258 ? -3.445 -9.854 -6.491 1.00 96.69 258 GLY A O 1
ATOM 1933 N N . VAL A 1 259 ? -1.690 -8.541 -7.026 1.00 97.25 259 VAL A N 1
ATOM 1934 C CA . VAL A 1 259 ? -2.369 -7.689 -8.023 1.00 97.25 259 VAL A CA 1
ATOM 1935 C C . VAL A 1 259 ? -1.652 -7.749 -9.370 1.00 97.25 259 VAL A C 1
ATOM 1937 O O . VAL A 1 259 ? -0.441 -7.553 -9.458 1.00 97.25 259 VAL A O 1
ATOM 1940 N N . PHE A 1 260 ? -2.394 -7.977 -10.451 1.00 97.06 260 PHE A N 1
ATOM 1941 C CA . PHE A 1 260 ? -1.874 -7.924 -11.818 1.00 97.06 260 PHE A CA 1
ATOM 1942 C C . PHE A 1 260 ? -2.470 -6.738 -12.572 1.00 97.06 260 PHE A C 1
ATOM 1944 O O . PHE A 1 260 ? -3.688 -6.601 -12.633 1.00 97.06 260 PHE A O 1
ATOM 1951 N N . THR A 1 261 ? -1.632 -5.907 -13.191 1.00 95.62 261 THR A N 1
ATOM 1952 C CA . THR A 1 261 ? -2.085 -4.781 -14.018 1.00 95.62 261 THR A CA 1
ATOM 1953 C C . THR A 1 261 ? -1.498 -4.848 -15.422 1.00 95.62 261 THR A C 1
ATOM 1955 O O . THR A 1 261 ? -0.301 -5.079 -15.617 1.00 95.62 261 THR A O 1
ATOM 1958 N N . GLN A 1 262 ? -2.323 -4.605 -16.440 1.00 94.38 262 GLN A N 1
ATOM 1959 C CA . GLN A 1 262 ? -1.873 -4.560 -17.832 1.00 94.38 262 GLN A CA 1
ATOM 1960 C C . GLN A 1 262 ? -2.549 -3.432 -18.608 1.00 94.38 262 GLN A C 1
ATOM 1962 O O . GLN A 1 262 ? -3.758 -3.261 -18.547 1.00 94.38 262 GLN A O 1
ATOM 1967 N N . TRP A 1 263 ? -1.762 -2.671 -19.373 1.00 93.06 263 TRP A N 1
ATOM 1968 C CA . TRP A 1 263 ? -2.268 -1.521 -20.127 1.00 93.06 263 TRP A CA 1
ATOM 1969 C C . TRP A 1 263 ? -3.363 -1.892 -21.147 1.00 93.06 263 TRP A C 1
ATOM 1971 O O . TRP A 1 263 ? -3.183 -2.793 -21.978 1.00 93.06 263 TRP A O 1
ATOM 1981 N N . GLY A 1 264 ? -4.433 -1.095 -21.165 1.00 91.94 264 GLY A N 1
ATOM 1982 C CA . GLY A 1 264 ? -5.600 -1.239 -22.036 1.00 91.94 264 GLY A CA 1
ATOM 1983 C C . GLY A 1 264 ? -6.604 -2.287 -21.553 1.00 91.94 264 GLY A C 1
ATOM 1984 O O . GLY A 1 264 ? -6.388 -2.938 -20.538 1.00 91.94 264 GLY A O 1
ATOM 1985 N N . ASP A 1 265 ? -7.686 -2.459 -22.312 1.00 91.88 265 ASP A N 1
ATOM 1986 C CA . ASP A 1 265 ? -8.692 -3.500 -22.075 1.00 91.88 265 ASP A CA 1
ATOM 1987 C C . ASP A 1 265 ? -8.128 -4.888 -22.430 1.00 91.88 265 ASP A C 1
ATOM 1989 O O . ASP A 1 265 ? -7.777 -5.164 -23.584 1.00 91.88 265 ASP A O 1
ATOM 1993 N N . GLN A 1 266 ? -8.019 -5.754 -21.420 1.00 93.44 266 GLN A N 1
ATOM 1994 C CA . GLN A 1 266 ? -7.513 -7.124 -21.523 1.00 93.44 266 GLN A CA 1
ATOM 1995 C C . GLN A 1 266 ? -8.589 -8.186 -21.266 1.00 93.44 266 GLN A C 1
ATOM 1997 O O . GLN A 1 266 ? -8.254 -9.362 -21.101 1.00 93.44 266 GLN A O 1
ATOM 2002 N N . THR A 1 267 ? -9.872 -7.815 -21.302 1.00 91.06 267 THR A N 1
ATOM 2003 C CA . THR A 1 267 ? -11.027 -8.697 -21.051 1.00 91.06 267 THR A CA 1
ATOM 2004 C C . THR A 1 267 ? -10.919 -10.038 -21.775 1.00 91.06 267 THR A C 1
ATOM 2006 O O . THR A 1 267 ? -11.007 -11.111 -21.171 1.00 91.06 267 THR A O 1
ATOM 2009 N N . THR A 1 268 ? -10.696 -9.986 -23.093 1.00 93.00 268 THR A N 1
ATOM 2010 C CA . THR A 1 268 ? -10.631 -11.193 -23.933 1.00 93.00 268 THR A CA 1
ATOM 2011 C C . THR A 1 268 ? -9.395 -12.029 -23.608 1.00 93.00 268 THR A C 1
ATOM 2013 O O . THR A 1 268 ? -9.478 -13.254 -23.556 1.00 93.00 268 THR A O 1
ATOM 2016 N N . THR A 1 269 ? -8.252 -11.378 -23.376 1.00 91.81 269 THR A N 1
ATOM 2017 C CA . THR A 1 269 ? -6.996 -12.055 -23.041 1.00 91.81 269 THR A CA 1
ATOM 2018 C C . THR A 1 269 ? -7.150 -12.829 -21.735 1.00 91.81 269 THR A C 1
ATOM 2020 O O . THR A 1 269 ? -6.960 -14.040 -21.732 1.00 91.81 269 THR A O 1
ATOM 2023 N N . ILE A 1 270 ? -7.568 -12.165 -20.654 1.00 93.81 270 ILE A N 1
ATOM 2024 C CA . ILE A 1 270 ? -7.703 -12.772 -19.320 1.00 93.81 270 ILE A CA 1
ATOM 2025 C C . ILE A 1 270 ? -8.717 -13.918 -19.335 1.00 93.81 270 ILE A C 1
ATOM 2027 O O . ILE A 1 270 ? -8.421 -15.003 -18.836 1.00 93.81 270 ILE A O 1
ATOM 2031 N N . SER A 1 271 ? -9.868 -13.723 -19.988 1.00 95.06 271 SER A N 1
ATOM 2032 C CA . SER A 1 271 ? -10.897 -14.765 -20.111 1.00 95.06 271 SER A CA 1
ATOM 2033 C C . SER A 1 271 ? -10.358 -16.042 -20.761 1.00 95.06 271 SER A C 1
ATOM 2035 O O . SER A 1 271 ? -10.637 -17.143 -20.288 1.00 95.06 271 SER A O 1
ATOM 2037 N N . ASN A 1 272 ? -9.561 -15.904 -21.827 1.00 94.31 272 ASN A N 1
ATOM 2038 C CA . ASN A 1 272 ? -8.960 -17.050 -22.507 1.00 94.31 272 ASN A CA 1
ATOM 2039 C C . ASN A 1 272 ? -7.932 -17.757 -21.615 1.00 94.31 272 ASN A C 1
ATOM 2041 O O . ASN A 1 272 ? -7.928 -18.980 -21.555 1.00 94.31 272 ASN A O 1
ATOM 2045 N N . LEU A 1 273 ? -7.111 -17.013 -20.868 1.00 94.38 273 LEU A N 1
ATOM 2046 C CA . LEU A 1 273 ? -6.113 -17.602 -19.967 1.00 94.38 273 LEU A CA 1
ATOM 2047 C C . LEU A 1 273 ? -6.735 -18.387 -18.814 1.00 94.38 273 LEU A C 1
ATOM 2049 O O . LEU A 1 273 ? -6.196 -19.417 -18.411 1.00 94.38 273 LEU A O 1
ATOM 2053 N N . ILE A 1 274 ? -7.872 -17.926 -18.298 1.00 95.69 274 ILE A N 1
ATOM 2054 C CA . ILE A 1 274 ? -8.645 -18.660 -17.291 1.00 95.69 274 ILE A CA 1
ATOM 2055 C C . ILE A 1 274 ? -9.258 -19.917 -17.915 1.00 95.69 274 ILE A C 1
ATOM 2057 O O . ILE A 1 274 ? -9.167 -20.997 -17.335 1.00 95.69 274 ILE A O 1
ATOM 2061 N N . ALA A 1 275 ? -9.847 -19.803 -19.111 1.00 95.00 275 ALA A N 1
ATOM 2062 C CA . ALA A 1 275 ? -10.442 -20.939 -19.817 1.00 95.00 275 ALA A CA 1
ATOM 2063 C C . ALA A 1 275 ? -9.411 -22.025 -20.175 1.00 95.00 275 ALA A C 1
ATOM 2065 O O . ALA A 1 275 ? -9.723 -23.214 -20.098 1.00 95.00 275 ALA A O 1
ATOM 2066 N N . ASP A 1 276 ? -8.186 -21.618 -20.508 1.00 94.19 276 ASP A N 1
ATOM 2067 C CA . ASP A 1 276 ? -7.059 -22.507 -20.796 1.00 94.19 276 ASP A CA 1
ATOM 2068 C C . ASP A 1 276 ? -6.406 -23.078 -19.519 1.00 94.19 276 ASP A C 1
ATOM 2070 O O . ASP A 1 276 ? -5.504 -23.908 -19.607 1.00 94.19 276 ASP A O 1
ATOM 2074 N N . GLY A 1 277 ? -6.858 -22.665 -18.327 1.00 95.12 277 GLY A N 1
ATOM 2075 C CA . GLY A 1 277 ? -6.334 -23.121 -17.035 1.00 95.12 277 GLY A CA 1
ATOM 2076 C C . GLY A 1 277 ? -4.966 -22.543 -16.666 1.00 95.12 277 GLY A C 1
ATOM 2077 O O . GLY A 1 277 ? -4.348 -23.011 -15.715 1.00 95.12 277 GLY A O 1
ATOM 2078 N N . VAL A 1 278 ? -4.495 -21.532 -17.399 1.00 95.44 278 VAL A N 1
ATOM 2079 C CA . VAL A 1 278 ? -3.209 -20.873 -17.146 1.00 95.44 278 VAL A CA 1
ATOM 2080 C C . VAL A 1 278 ? -3.291 -19.987 -15.908 1.00 95.44 278 VAL A C 1
ATOM 2082 O O . VAL A 1 278 ? -2.353 -19.951 -15.116 1.00 95.44 278 VAL A O 1
ATOM 2085 N N . ILE A 1 279 ? -4.404 -19.274 -15.723 1.00 96.88 279 ILE A N 1
ATOM 2086 C CA . ILE A 1 279 ? -4.639 -18.485 -14.512 1.00 96.88 279 ILE A CA 1
ATOM 2087 C C . ILE A 1 279 ? -5.361 -19.341 -13.476 1.00 96.88 279 ILE A C 1
ATOM 2089 O O . ILE A 1 279 ? -6.445 -19.865 -13.731 1.00 96.88 279 ILE A O 1
ATOM 2093 N N . THR A 1 280 ? -4.778 -19.427 -12.284 1.00 96.69 280 THR A N 1
ATOM 2094 C CA . THR A 1 280 ? -5.391 -20.059 -11.111 1.00 96.69 280 THR A CA 1
ATOM 2095 C C . THR A 1 280 ? -5.335 -19.110 -9.921 1.00 96.69 280 THR A C 1
ATOM 2097 O O . THR A 1 280 ? -4.511 -18.198 -9.888 1.00 96.69 280 THR A O 1
ATOM 2100 N N . TRP A 1 281 ? -6.221 -19.296 -8.944 1.00 97.12 281 TRP A N 1
ATOM 2101 C CA . TRP A 1 281 ? -6.240 -18.456 -7.752 1.00 97.12 281 TRP A CA 1
ATOM 2102 C C . TRP A 1 281 ? -6.726 -19.206 -6.517 1.00 97.12 281 TRP A C 1
ATOM 2104 O O . TRP A 1 281 ? -7.616 -20.061 -6.588 1.00 97.12 281 TRP A O 1
ATOM 2114 N N . THR A 1 282 ? -6.142 -18.868 -5.372 1.00 94.12 282 THR A N 1
ATOM 2115 C CA . THR A 1 282 ? -6.536 -19.369 -4.050 1.00 94.12 282 THR A CA 1
ATOM 2116 C C . THR A 1 282 ? -6.420 -18.263 -3.029 1.00 94.12 282 THR A C 1
ATOM 2118 O O . THR A 1 282 ? -5.489 -17.471 -3.099 1.00 94.12 282 THR A O 1
ATOM 2121 N N . ASN A 1 283 ? -7.329 -18.236 -2.057 1.00 85.19 283 ASN A N 1
ATOM 2122 C CA . ASN A 1 283 ? -7.448 -17.106 -1.140 1.00 85.19 283 ASN A CA 1
ATOM 2123 C C . ASN A 1 283 ? -7.600 -15.797 -1.940 1.00 85.19 283 ASN A C 1
ATOM 2125 O O . ASN A 1 283 ? -7.999 -15.810 -3.109 1.00 85.19 283 ASN A O 1
ATOM 2129 N N . GLY A 1 284 ? -7.356 -14.668 -1.302 1.00 83.00 284 GLY A N 1
ATOM 2130 C CA . GLY A 1 284 ? -7.396 -13.366 -1.934 1.00 83.00 284 GLY A CA 1
ATOM 2131 C C . GLY A 1 284 ? -7.320 -12.272 -0.885 1.00 83.00 284 GLY A C 1
ATOM 2132 O O . GLY A 1 284 ? -7.326 -12.550 0.315 1.00 83.00 284 GLY A O 1
ATOM 2133 N N . GLN A 1 285 ? -7.309 -11.038 -1.355 1.00 90.56 285 GLN A N 1
ATOM 2134 C CA . GLN A 1 285 ? -7.304 -9.837 -0.534 1.00 90.56 285 GLN A CA 1
ATOM 2135 C C . GLN A 1 285 ? -8.721 -9.278 -0.394 1.00 90.56 285 GLN A C 1
ATOM 2137 O O . GLN A 1 285 ? -9.627 -9.711 -1.117 1.00 90.56 285 GLN A O 1
ATOM 2142 N N . PRO A 1 286 ? -8.961 -8.326 0.522 1.00 90.25 286 PRO A N 1
ATOM 2143 C CA . PRO A 1 286 ? -10.189 -7.544 0.499 1.00 90.25 286 PRO A CA 1
ATOM 2144 C C . PRO A 1 286 ? -10.461 -6.957 -0.893 1.00 90.25 286 PRO A C 1
ATOM 2146 O O . PRO A 1 286 ? -9.547 -6.731 -1.685 1.00 90.25 286 PRO A O 1
ATOM 2149 N N . MET A 1 287 ? -11.738 -6.749 -1.202 1.00 88.19 287 MET A N 1
ATOM 2150 C CA . MET A 1 287 ? -12.168 -6.128 -2.454 1.00 88.19 287 MET A CA 1
ATOM 2151 C C . MET A 1 287 ? -11.452 -4.794 -2.696 1.00 88.19 287 MET A C 1
ATOM 2153 O O . MET A 1 287 ? -11.481 -3.932 -1.824 1.00 88.19 287 MET A O 1
ATOM 2157 N N . LEU A 1 288 ? -10.848 -4.620 -3.879 1.00 88.88 288 LEU A N 1
ATOM 2158 C CA . LEU A 1 288 ? -10.201 -3.357 -4.258 1.00 88.88 288 LEU A CA 1
ATOM 2159 C C . LEU A 1 288 ? -11.207 -2.296 -4.725 1.00 88.88 288 LEU A C 1
ATOM 2161 O O . LEU A 1 288 ? -10.954 -1.106 -4.586 1.00 88.88 288 LEU A O 1
ATOM 2165 N N . THR A 1 289 ? -12.341 -2.723 -5.280 1.00 88.81 289 THR A N 1
ATOM 2166 C CA . THR A 1 289 ? -13.429 -1.856 -5.749 1.00 88.81 289 THR A CA 1
ATOM 2167 C C . THR A 1 289 ? -14.751 -2.618 -5.705 1.00 88.81 289 THR A C 1
ATOM 2169 O O . THR A 1 289 ? -14.764 -3.850 -5.733 1.00 88.81 289 THR A O 1
ATOM 2172 N N . THR A 1 290 ? -15.867 -1.894 -5.638 1.00 86.00 290 THR A N 1
ATOM 2173 C CA . THR A 1 290 ? -17.215 -2.450 -5.831 1.00 86.00 290 THR A CA 1
ATOM 2174 C C . THR A 1 290 ? -17.647 -2.495 -7.294 1.00 86.00 290 THR A C 1
ATOM 2176 O O . THR A 1 290 ? -18.639 -3.148 -7.613 1.00 86.00 290 THR A O 1
ATOM 2179 N N . ASP A 1 291 ? -16.894 -1.826 -8.165 1.00 87.12 291 ASP A N 1
ATOM 2180 C CA . ASP A 1 291 ? -17.198 -1.649 -9.578 1.00 87.12 291 ASP A CA 1
ATOM 2181 C C . ASP A 1 291 ? -16.169 -2.435 -10.403 1.00 87.12 291 ASP A C 1
ATOM 2183 O O . ASP A 1 291 ? -15.070 -1.964 -10.674 1.00 87.12 291 ASP A O 1
ATOM 2187 N N . TRP A 1 292 ? -16.497 -3.686 -10.731 1.00 92.81 292 TRP A N 1
ATOM 2188 C CA . TRP A 1 292 ? -15.697 -4.555 -11.601 1.00 92.81 292 TRP A CA 1
ATOM 2189 C C . TRP A 1 292 ? -16.555 -5.052 -12.768 1.00 92.81 292 TRP A C 1
ATOM 2191 O O . TRP A 1 292 ? -17.745 -5.335 -12.600 1.00 92.81 292 TRP A O 1
ATOM 2201 N N . GLU A 1 293 ? -15.972 -5.237 -13.954 1.00 93.88 293 GLU A N 1
ATOM 2202 C CA . GLU A 1 293 ? -16.734 -5.714 -15.118 1.00 93.88 293 GLU A CA 1
ATOM 2203 C C . GLU A 1 293 ? -16.799 -7.237 -15.197 1.00 93.88 293 GLU A C 1
ATOM 2205 O O . GLU A 1 293 ? -17.753 -7.792 -15.751 1.00 93.88 293 GLU A O 1
ATOM 2210 N N . LEU A 1 294 ? -15.783 -7.931 -14.677 1.00 95.75 294 LEU A N 1
ATOM 2211 C CA . LEU A 1 294 ? -15.649 -9.378 -14.825 1.00 95.75 294 LEU A CA 1
ATOM 2212 C C . LEU A 1 294 ? -15.288 -10.044 -13.504 1.00 95.75 294 LEU A C 1
ATOM 2214 O O . LEU A 1 294 ? -14.497 -9.528 -12.718 1.00 95.75 294 LEU A O 1
ATOM 2218 N N . ALA A 1 295 ? -15.845 -11.235 -13.294 1.00 96.62 295 ALA A N 1
ATOM 2219 C CA . ALA A 1 295 ? -15.504 -12.080 -12.164 1.00 96.62 295 ALA A CA 1
ATOM 2220 C C . ALA A 1 295 ? -15.558 -13.566 -12.539 1.00 96.62 295 ALA A C 1
ATOM 2222 O O . ALA A 1 295 ? -16.412 -13.996 -13.321 1.00 96.62 295 ALA A O 1
ATOM 2223 N N . TRP A 1 296 ? -14.680 -14.360 -11.929 1.00 97.50 296 TRP A N 1
ATOM 2224 C CA . TRP A 1 296 ? -14.638 -15.816 -12.064 1.00 97.50 296 TRP A CA 1
ATOM 2225 C C . TRP A 1 296 ? -14.487 -16.460 -10.693 1.00 97.50 296 TRP A C 1
ATOM 2227 O O . TRP A 1 296 ? -13.622 -16.076 -9.917 1.00 97.50 296 TRP A O 1
ATOM 2237 N N . THR A 1 297 ? -15.291 -17.475 -10.390 1.00 95.88 297 THR A N 1
ATOM 2238 C CA . THR A 1 297 ? -15.203 -18.230 -9.131 1.00 95.88 297 THR A CA 1
ATOM 2239 C C . THR A 1 297 ? -14.292 -19.441 -9.296 1.00 95.88 297 THR A C 1
ATOM 2241 O O . THR A 1 297 ? -14.372 -20.136 -10.312 1.00 95.88 297 THR A O 1
ATOM 2244 N N . ASN A 1 298 ? -13.409 -19.698 -8.327 1.00 93.19 298 ASN A N 1
ATOM 2245 C CA . ASN A 1 298 ? -12.545 -20.875 -8.386 1.00 93.19 298 ASN A CA 1
ATOM 2246 C C . ASN A 1 298 ? -13.362 -22.170 -8.243 1.00 93.19 298 ASN A C 1
ATOM 2248 O O . ASN A 1 298 ? -14.524 -22.174 -7.836 1.00 93.19 298 ASN A O 1
ATOM 2252 N N . SER A 1 299 ? -12.737 -23.309 -8.540 1.00 91.06 299 SER A N 1
ATOM 2253 C CA . SER A 1 299 ? -13.390 -24.621 -8.436 1.00 91.06 299 SER A CA 1
ATOM 2254 C C . SER A 1 299 ? -13.839 -24.981 -7.013 1.00 91.06 299 SER A C 1
ATOM 2256 O O . SER A 1 299 ? -14.750 -25.793 -6.855 1.00 91.06 299 SER A O 1
ATOM 2258 N N . ALA A 1 300 ? -13.220 -24.385 -5.990 1.00 90.06 300 ALA A N 1
ATOM 2259 C CA . ALA A 1 300 ? -13.576 -24.577 -4.587 1.00 90.06 300 ALA A CA 1
ATOM 2260 C C . ALA A 1 300 ? -14.780 -23.728 -4.135 1.00 90.06 300 ALA A C 1
ATOM 2262 O O . ALA A 1 300 ? -15.337 -23.999 -3.073 1.00 90.06 300 ALA A O 1
ATOM 2263 N N . GLY A 1 301 ? -15.192 -22.718 -4.909 1.00 91.62 301 GLY A N 1
ATOM 2264 C CA . GLY A 1 301 ? -16.306 -21.830 -4.571 1.00 91.62 301 GLY A CA 1
ATOM 2265 C C . GLY A 1 301 ? -16.027 -20.839 -3.437 1.00 91.62 301 GLY A C 1
ATOM 2266 O O . GLY A 1 301 ? -16.958 -20.193 -2.971 1.00 91.62 301 GLY A O 1
ATOM 2267 N N . ASN A 1 302 ? -14.780 -20.726 -2.971 1.00 91.75 302 ASN A N 1
ATOM 2268 C CA . ASN A 1 302 ? -14.414 -19.928 -1.795 1.00 91.75 302 ASN A CA 1
ATOM 2269 C C . ASN A 1 302 ? -13.646 -18.638 -2.130 1.00 91.75 302 ASN A C 1
ATOM 2271 O O . ASN A 1 302 ? -13.455 -17.798 -1.253 1.00 91.75 302 ASN A O 1
ATOM 2275 N N . SER A 1 303 ? -13.221 -18.447 -3.380 1.00 93.94 303 SER A N 1
ATOM 2276 C CA . SER A 1 303 ? -12.657 -17.178 -3.842 1.00 93.94 303 SER A CA 1
ATOM 2277 C C . SER A 1 303 ? -13.025 -16.878 -5.290 1.00 93.94 303 SER A C 1
ATOM 2279 O O . SER A 1 303 ? -13.299 -17.773 -6.100 1.00 93.94 303 SER A O 1
ATOM 2281 N N . ALA A 1 304 ? -13.038 -15.590 -5.613 1.00 95.75 304 ALA A N 1
ATOM 2282 C CA . ALA A 1 304 ? -13.266 -15.086 -6.954 1.00 95.75 304 ALA A CA 1
ATOM 2283 C C . ALA A 1 304 ? -12.079 -14.245 -7.420 1.00 95.75 304 ALA A C 1
ATOM 2285 O O . ALA A 1 304 ? -11.465 -13.529 -6.633 1.00 95.75 304 ALA A O 1
ATOM 2286 N N . LEU A 1 305 ? -11.766 -14.359 -8.704 1.00 97.12 305 LEU A N 1
ATOM 2287 C CA . LEU A 1 305 ? -10.867 -13.470 -9.415 1.00 97.12 305 LEU A CA 1
ATOM 2288 C C . LEU A 1 305 ? -11.715 -12.374 -10.051 1.00 97.12 305 LEU A C 1
ATOM 2290 O O . LEU A 1 305 ? -12.667 -12.692 -10.762 1.00 97.12 305 LEU A O 1
ATOM 2294 N N . TYR A 1 306 ? -11.372 -11.122 -9.802 1.00 96.62 306 TYR A N 1
ATOM 2295 C CA . TYR A 1 306 ? -12.057 -9.944 -10.319 1.00 96.62 306 TYR A CA 1
ATOM 2296 C C . TYR A 1 306 ? -11.158 -9.241 -11.327 1.00 96.62 306 TYR A C 1
ATOM 2298 O O . TYR A 1 306 ? -9.934 -9.274 -11.184 1.00 96.62 306 TYR A O 1
ATOM 2306 N N . ALA A 1 307 ? -11.757 -8.632 -12.346 1.00 96.75 307 ALA A N 1
ATOM 2307 C CA . ALA A 1 307 ? -11.059 -7.732 -13.248 1.00 96.75 307 ALA A CA 1
ATOM 2308 C C . ALA A 1 307 ? -11.849 -6.433 -13.430 1.00 96.75 307 ALA A C 1
ATOM 2310 O O . ALA A 1 307 ? -13.010 -6.469 -13.843 1.00 96.75 307 ALA A O 1
ATOM 2311 N N . ASP A 1 308 ? -11.176 -5.324 -13.140 1.00 95.81 308 ASP A N 1
ATOM 2312 C CA . ASP A 1 308 ? -11.560 -3.961 -13.506 1.00 95.81 308 ASP A CA 1
ATOM 2313 C C . ASP A 1 308 ? -10.837 -3.596 -14.809 1.00 95.81 308 ASP A C 1
ATOM 2315 O O . ASP A 1 308 ? -9.620 -3.741 -14.917 1.00 95.81 308 ASP A O 1
ATOM 2319 N N . THR A 1 309 ? -11.585 -3.173 -15.814 1.00 92.75 309 THR A N 1
ATOM 2320 C CA . THR A 1 309 ? -11.155 -2.913 -17.191 1.00 92.75 309 THR A CA 1
ATOM 2321 C C . THR A 1 309 ? -11.468 -1.490 -17.641 1.00 92.75 309 THR A C 1
ATOM 2323 O O . THR A 1 309 ? -10.907 -1.046 -18.650 1.00 92.75 309 THR A O 1
ATOM 2326 N N . ASP A 1 310 ? -12.326 -0.767 -16.915 1.00 85.44 310 ASP A N 1
ATOM 2327 C CA . ASP A 1 310 ? -12.664 0.628 -17.203 1.00 85.44 310 ASP A CA 1
ATOM 2328 C C . ASP A 1 310 ? -11.647 1.614 -16.600 1.00 85.44 310 ASP A C 1
ATOM 2330 O O . ASP A 1 310 ? -11.523 2.759 -17.053 1.00 85.44 310 ASP A O 1
ATOM 2334 N N . GLY A 1 311 ? -10.814 1.117 -15.680 1.00 80.25 311 GLY A N 1
ATOM 2335 C CA . GLY A 1 311 ? -9.716 1.847 -15.067 1.00 80.25 311 GLY A CA 1
ATOM 2336 C C . GLY A 1 311 ? -10.127 2.614 -13.814 1.00 80.25 311 GLY A C 1
ATOM 2337 O O . GLY A 1 311 ? -9.403 3.540 -13.436 1.00 80.25 311 GLY A O 1
ATOM 2338 N N . SER A 1 312 ? -11.249 2.248 -13.192 1.00 86.69 312 SER A N 1
ATOM 2339 C CA . SER A 1 312 ? -11.702 2.758 -11.895 1.00 86.69 312 SER A CA 1
ATOM 2340 C C . SER A 1 312 ? -10.691 2.496 -10.771 1.00 86.69 312 SER A C 1
ATOM 2342 O O . SER A 1 312 ? -10.479 3.366 -9.929 1.00 86.69 312 SER A O 1
ATOM 2344 N N . VAL A 1 313 ? -9.988 1.358 -10.793 1.00 86.56 313 VAL A N 1
ATOM 2345 C CA . VAL A 1 313 ? -8.884 1.039 -9.869 1.00 86.56 313 VAL A CA 1
ATOM 2346 C C . VAL A 1 313 ? -7.564 1.617 -10.372 1.00 86.56 313 VAL A C 1
ATOM 2348 O O . VAL A 1 313 ? -6.774 2.161 -9.600 1.00 86.56 313 VAL A O 1
ATOM 2351 N N . ASN A 1 314 ? -7.280 1.488 -11.672 1.00 88.69 314 ASN A N 1
ATOM 2352 C CA . ASN A 1 314 ? -6.032 1.979 -12.259 1.00 88.69 314 ASN A CA 1
ATOM 2353 C C . ASN A 1 314 ? -6.244 2.507 -13.681 1.00 88.69 314 ASN A C 1
ATOM 2355 O O . ASN A 1 314 ? -6.300 1.749 -14.651 1.00 88.69 314 ASN A O 1
ATOM 2359 N N . SER A 1 315 ? -6.322 3.833 -13.810 1.00 91.19 315 SER A N 1
ATOM 2360 C CA . SER A 1 315 ? -6.675 4.500 -15.066 1.00 91.19 315 SER A CA 1
ATOM 2361 C C . SER A 1 315 ? -5.815 4.047 -16.254 1.00 91.19 315 SER A C 1
ATOM 2363 O O . SER A 1 315 ? -4.602 4.281 -16.322 1.00 91.19 315 SER A O 1
ATOM 2365 N N . GLY A 1 316 ? -6.473 3.443 -17.248 1.00 90.25 316 GLY A N 1
ATOM 2366 C CA . GLY A 1 316 ? -5.847 2.950 -18.477 1.00 90.25 316 GLY A CA 1
ATOM 2367 C C . GLY A 1 316 ? -5.232 1.550 -18.380 1.00 90.25 316 GLY A C 1
ATOM 2368 O O . GLY A 1 316 ? -4.622 1.105 -19.358 1.00 90.25 316 GLY A O 1
ATOM 2369 N N . TYR A 1 317 ? -5.392 0.855 -17.254 1.00 94.38 317 TYR A N 1
ATOM 2370 C CA . TYR A 1 317 ? -4.983 -0.532 -17.056 1.00 94.38 317 TYR A CA 1
ATOM 2371 C C . TYR A 1 317 ? -6.197 -1.409 -16.758 1.00 94.38 317 TYR A C 1
ATOM 2373 O O . TYR A 1 317 ? -7.099 -1.001 -16.041 1.00 94.38 317 TYR A O 1
ATOM 2381 N N . THR A 1 318 ? -6.167 -2.643 -17.256 1.00 95.38 318 THR A N 1
ATOM 2382 C CA . THR A 1 318 ? -6.952 -3.720 -16.659 1.00 95.38 318 THR A CA 1
ATOM 2383 C C . THR A 1 318 ? -6.255 -4.174 -15.379 1.00 95.38 318 THR A C 1
ATOM 2385 O O . THR A 1 318 ? -5.080 -4.551 -15.439 1.00 95.38 318 THR A O 1
ATOM 2388 N N . THR A 1 319 ? -6.963 -4.154 -14.253 1.00 96.94 319 THR A N 1
ATOM 2389 C CA . THR A 1 319 ? -6.486 -4.576 -12.931 1.00 96.94 319 THR A CA 1
ATOM 2390 C C . THR A 1 319 ? -7.181 -5.865 -12.521 1.00 96.94 319 THR A C 1
ATOM 2392 O O . THR A 1 319 ? -8.402 -5.940 -12.541 1.00 96.94 319 THR A O 1
ATOM 2395 N N . VAL A 1 320 ? -6.408 -6.885 -12.149 1.00 97.19 320 VAL A N 1
ATOM 2396 C CA . VAL A 1 320 ? -6.897 -8.221 -11.790 1.00 97.19 320 VAL A CA 1
ATOM 2397 C C . VAL A 1 320 ? -6.407 -8.596 -10.397 1.00 97.19 320 VAL A C 1
ATOM 2399 O O . VAL A 1 320 ? -5.208 -8.515 -10.120 1.00 97.19 320 VAL A O 1
ATOM 2402 N N . TRP A 1 321 ? -7.317 -9.043 -9.534 1.00 97.56 321 TRP A N 1
ATOM 2403 C CA . TRP A 1 321 ? -7.004 -9.495 -8.176 1.00 97.56 321 TRP A CA 1
ATOM 2404 C C . TRP A 1 321 ? -7.927 -10.639 -7.750 1.00 97.56 321 TRP A C 1
ATOM 2406 O O . TRP A 1 321 ? -9.035 -10.788 -8.263 1.00 97.56 321 TRP A O 1
ATOM 2416 N N . ALA A 1 322 ? -7.478 -11.461 -6.803 1.00 96.62 322 ALA A N 1
ATOM 2417 C CA . ALA A 1 322 ? -8.325 -12.461 -6.157 1.00 96.62 322 ALA A CA 1
ATOM 2418 C C . ALA A 1 322 ? -8.888 -11.903 -4.844 1.00 96.62 322 ALA A C 1
ATOM 2420 O O . ALA A 1 322 ? -8.177 -11.213 -4.115 1.00 96.62 322 ALA A O 1
ATOM 2421 N N . SER A 1 323 ? -10.138 -12.226 -4.516 1.00 94.75 323 SER A N 1
ATOM 2422 C CA . SER A 1 323 ? -10.757 -11.898 -3.229 1.00 94.75 323 SER A CA 1
ATOM 2423 C C . SER A 1 323 ? -11.552 -13.091 -2.682 1.00 94.75 323 SER A C 1
ATOM 2425 O O . SER A 1 323 ? -12.147 -13.842 -3.471 1.00 94.75 323 SER A O 1
ATOM 2427 N N . PRO A 1 324 ? -11.573 -13.317 -1.353 1.00 92.75 324 PRO A N 1
ATOM 2428 C CA . PRO A 1 324 ? -12.427 -14.328 -0.751 1.00 92.75 324 PRO A CA 1
ATOM 2429 C C . PRO A 1 324 ? -13.890 -14.029 -1.074 1.00 92.75 324 PRO A C 1
ATOM 2431 O O . PRO A 1 324 ? -14.358 -12.900 -0.936 1.00 92.75 324 PRO A O 1
ATOM 2434 N N . ILE A 1 325 ? -14.638 -15.052 -1.478 1.00 89.62 325 ILE A N 1
ATOM 2435 C CA . ILE A 1 325 ? -16.093 -14.940 -1.488 1.00 89.62 325 ILE A CA 1
ATOM 2436 C C . ILE A 1 325 ? -16.490 -15.147 -0.037 1.00 89.62 325 ILE A C 1
ATOM 2438 O O . ILE A 1 325 ? -16.239 -16.223 0.509 1.00 89.62 325 ILE A O 1
ATOM 2442 N N . ALA A 1 326 ? -17.070 -14.125 0.595 1.00 72.25 326 ALA A N 1
ATOM 2443 C CA . ALA A 1 326 ? -17.724 -14.313 1.878 1.00 72.25 326 ALA A CA 1
ATOM 2444 C C . ALA A 1 326 ? -18.775 -15.409 1.678 1.00 72.25 326 ALA A C 1
ATOM 2446 O O . ALA A 1 326 ? -19.814 -15.183 1.054 1.00 72.25 326 ALA A O 1
ATOM 2447 N N . LEU A 1 327 ? -18.462 -16.630 2.122 1.00 52.81 327 LEU A N 1
ATOM 2448 C CA . LEU A 1 327 ? -19.460 -17.678 2.180 1.00 52.81 327 LEU A CA 1
ATOM 2449 C C . LEU A 1 327 ? -20.554 -17.115 3.088 1.00 52.81 327 LEU A C 1
ATOM 2451 O O . LEU A 1 327 ? -20.217 -16.640 4.180 1.00 52.81 327 LEU A O 1
ATOM 2455 N N . PRO A 1 328 ? -21.827 -17.099 2.654 1.00 43.97 328 PRO A N 1
ATOM 2456 C CA . PRO A 1 328 ? -22.896 -16.768 3.578 1.00 43.97 328 PRO A CA 1
ATOM 2457 C C . PRO A 1 328 ? -22.701 -17.645 4.823 1.00 43.97 328 PRO A C 1
ATOM 2459 O O . PRO A 1 328 ? -22.286 -18.805 4.669 1.00 43.97 328 PRO A O 1
ATOM 2462 N N . PRO A 1 329 ? -22.902 -17.101 6.039 1.00 39.62 329 PRO A N 1
ATOM 2463 C CA . PRO A 1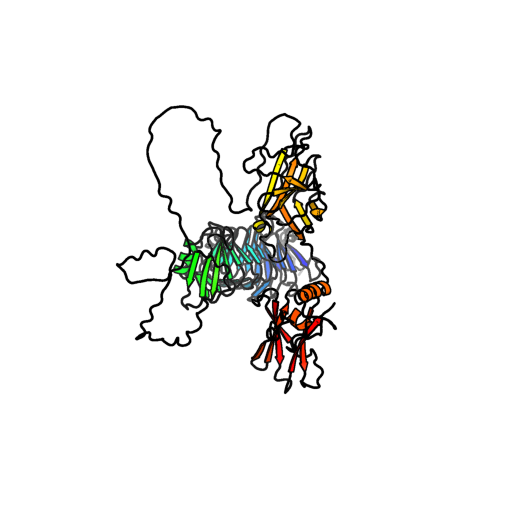 329 ? -22.796 -17.901 7.252 1.00 39.62 329 PRO A CA 1
ATOM 2464 C C . PRO A 1 329 ? -23.585 -19.198 7.029 1.00 39.62 329 PRO A C 1
ATOM 2466 O O . PRO A 1 329 ? -24.646 -19.128 6.398 1.00 39.62 329 PRO A O 1
ATOM 2469 N N . PRO A 1 330 ? -23.049 -20.371 7.427 1.00 44.25 330 PRO A N 1
ATOM 2470 C CA . PRO A 1 330 ? -23.757 -21.631 7.239 1.00 44.25 330 PRO A CA 1
ATOM 2471 C C . PRO A 1 330 ? -25.171 -21.424 7.763 1.00 44.25 330 PRO A C 1
ATOM 2473 O O . PRO A 1 330 ? -25.303 -21.009 8.909 1.00 44.25 330 PRO A O 1
ATOM 2476 N N . GLU A 1 331 ? -26.175 -21.584 6.892 1.00 40.69 331 GLU A N 1
ATOM 2477 C CA . GLU A 1 331 ? -27.575 -21.331 7.235 1.00 40.69 331 GLU A CA 1
ATOM 2478 C C . GLU A 1 331 ? -27.874 -22.079 8.538 1.00 40.69 331 GLU A C 1
ATOM 2480 O O . GLU A 1 331 ? -27.977 -23.307 8.550 1.00 40.69 331 GLU A O 1
ATOM 2485 N N . ASP A 1 332 ? -27.947 -21.345 9.650 1.00 38.12 332 ASP A N 1
ATOM 2486 C CA . ASP A 1 332 ? -28.542 -21.847 10.874 1.00 38.12 332 ASP A CA 1
ATOM 2487 C C . ASP A 1 332 ? -29.986 -22.147 10.497 1.00 38.12 332 ASP A C 1
ATOM 2489 O O . ASP A 1 332 ? -30.730 -21.199 10.261 1.00 38.12 332 ASP A O 1
ATOM 2493 N N . ASP A 1 333 ? -30.319 -23.441 10.352 1.00 42.25 333 ASP A N 1
ATOM 2494 C CA . ASP A 1 333 ? -31.641 -24.010 10.047 1.00 42.25 333 ASP A CA 1
ATOM 2495 C C . ASP A 1 333 ? -32.740 -22.936 10.066 1.00 42.25 333 ASP A C 1
ATOM 2497 O O . ASP A 1 333 ? -33.373 -22.699 11.105 1.00 42.25 333 ASP A O 1
ATOM 2501 N N . GLU A 1 334 ? -32.958 -22.250 8.934 1.00 37.62 334 GLU A N 1
ATOM 2502 C CA . GLU A 1 334 ? -34.072 -21.320 8.841 1.00 37.62 334 GLU A CA 1
ATOM 2503 C C . GLU A 1 334 ? -35.328 -22.164 9.014 1.00 37.62 334 GLU A C 1
ATOM 2505 O O . GLU A 1 334 ? -35.716 -22.962 8.153 1.00 37.62 334 GLU A O 1
ATOM 2510 N N . GLY A 1 335 ? -35.937 -22.041 10.193 1.00 41.00 335 GLY A N 1
ATOM 2511 C CA . GLY A 1 335 ? -37.182 -22.700 10.512 1.00 41.00 335 GLY A CA 1
ATOM 2512 C C . GLY A 1 335 ? -38.194 -22.326 9.444 1.00 41.00 335 GLY A C 1
ATOM 2513 O O . GLY A 1 335 ? -38.686 -21.201 9.426 1.00 41.00 335 GLY A O 1
ATOM 2514 N N . LEU A 1 336 ? -38.506 -23.280 8.564 1.00 30.38 336 LEU A N 1
ATOM 2515 C CA . LEU A 1 336 ? -39.594 -23.185 7.603 1.00 30.38 336 LEU A CA 1
ATOM 2516 C C . LEU A 1 336 ? -40.870 -22.785 8.355 1.00 30.38 336 LEU A C 1
ATOM 2518 O O . LEU A 1 336 ? -41.565 -23.628 8.932 1.00 30.38 336 LEU A O 1
ATOM 2522 N N . ILE A 1 337 ? -41.208 -21.496 8.337 1.00 38.62 337 ILE A N 1
ATOM 2523 C CA . ILE A 1 337 ? -42.542 -21.046 8.705 1.00 38.62 337 ILE A CA 1
ATOM 2524 C C . ILE A 1 337 ? -43.438 -21.465 7.546 1.00 38.62 337 ILE A C 1
ATOM 2526 O O . ILE A 1 337 ? -43.515 -20.823 6.501 1.00 38.62 337 ILE A O 1
ATOM 2530 N N . ASN A 1 338 ? -44.080 -22.615 7.723 1.00 34.19 338 ASN A N 1
ATOM 2531 C CA . ASN A 1 338 ? -45.090 -23.107 6.809 1.00 34.19 338 ASN A CA 1
ATOM 2532 C C . ASN A 1 338 ? -46.301 -22.155 6.841 1.00 34.19 338 ASN A C 1
ATOM 2534 O O . ASN A 1 338 ? -47.038 -22.115 7.826 1.00 34.19 338 ASN A O 1
ATOM 2538 N N . PHE A 1 339 ? -46.508 -21.394 5.763 1.00 39.78 339 PHE A N 1
ATOM 2539 C CA . PHE A 1 339 ? -47.660 -20.501 5.583 1.00 39.78 339 PHE A CA 1
ATOM 2540 C C . PHE A 1 339 ? -48.933 -21.222 5.102 1.00 39.78 339 PHE A C 1
ATOM 2542 O O . PHE A 1 339 ? -49.883 -20.577 4.652 1.00 39.78 339 PHE A O 1
ATOM 2549 N N . ASP A 1 340 ? -49.022 -22.544 5.248 1.00 39.53 340 ASP A N 1
ATOM 2550 C CA . ASP A 1 340 ? -50.284 -23.269 5.112 1.00 39.53 340 ASP A CA 1
ATOM 2551 C C . ASP A 1 340 ? -51.220 -22.943 6.294 1.00 39.53 340 ASP A C 1
ATOM 2553 O O . ASP A 1 340 ? -51.329 -23.734 7.229 1.00 39.53 340 ASP A O 1
ATOM 2557 N N . SER A 1 341 ? -51.878 -21.768 6.297 1.00 42.53 341 SER A N 1
ATOM 2558 C CA . SER A 1 341 ? -53.285 -21.590 6.753 1.00 42.53 341 SER A CA 1
ATOM 2559 C C . SER A 1 341 ? -53.751 -20.162 7.097 1.00 42.53 341 SER A C 1
ATOM 2561 O O . SER A 1 341 ? -54.915 -20.014 7.473 1.00 42.53 341 SER A O 1
ATOM 2563 N N . ILE A 1 342 ? -52.961 -19.092 6.953 1.00 37.81 342 ILE A N 1
ATOM 2564 C CA . ILE A 1 342 ? -53.434 -17.748 7.352 1.00 37.81 342 ILE A CA 1
ATOM 2565 C C . ILE A 1 342 ? -53.736 -16.871 6.131 1.00 37.81 342 ILE A C 1
ATOM 2567 O O . ILE A 1 342 ? -52.841 -16.348 5.475 1.00 37.81 342 ILE A O 1
ATOM 2571 N N . GLN A 1 343 ? -55.030 -16.670 5.856 1.00 45.66 343 GLN A N 1
ATOM 2572 C CA . GLN A 1 343 ? -55.513 -15.554 5.039 1.00 45.66 343 GLN A CA 1
ATOM 2573 C C . GLN A 1 343 ? -55.300 -14.246 5.814 1.00 45.66 343 GLN A C 1
ATOM 2575 O O . GLN A 1 343 ? -56.168 -13.823 6.575 1.00 45.66 343 GLN A O 1
ATOM 2580 N N . ALA A 1 344 ? -54.143 -13.613 5.635 1.00 38.06 344 ALA A N 1
ATOM 2581 C CA . ALA A 1 344 ? -53.928 -12.229 6.036 1.00 38.06 344 ALA A CA 1
ATOM 2582 C C . ALA A 1 344 ? -53.993 -11.341 4.789 1.00 38.06 344 ALA A C 1
ATOM 2584 O O . ALA A 1 344 ? -53.151 -11.434 3.898 1.00 38.06 344 ALA A O 1
ATOM 2585 N N . THR A 1 345 ? -55.019 -10.495 4.714 1.00 33.47 345 THR A N 1
ATOM 2586 C CA . THR A 1 345 ? -55.101 -9.420 3.724 1.00 33.47 345 THR A CA 1
ATOM 2587 C C . THR A 1 345 ? -54.140 -8.318 4.163 1.00 33.47 345 THR A C 1
ATOM 2589 O O . THR A 1 345 ? -54.392 -7.654 5.167 1.00 33.47 345 THR A O 1
ATOM 2592 N N . VAL A 1 346 ? -53.025 -8.149 3.453 1.00 34.34 346 VAL A N 1
ATOM 2593 C CA . VAL A 1 346 ? -52.124 -7.006 3.639 1.00 34.34 346 VAL A CA 1
ATOM 2594 C C . VAL A 1 346 ? -52.474 -5.969 2.577 1.00 34.34 346 VAL A C 1
ATOM 2596 O O . VAL A 1 346 ? -52.282 -6.212 1.387 1.00 34.34 346 VAL A O 1
ATOM 2599 N N . ASP A 1 347 ? -53.000 -4.822 3.006 1.00 29.48 347 ASP A N 1
ATOM 2600 C CA . ASP A 1 347 ? -53.171 -3.651 2.146 1.00 29.48 347 ASP A CA 1
ATOM 2601 C C . ASP A 1 347 ? -51.789 -3.036 1.877 1.00 29.48 347 ASP A C 1
ATOM 2603 O O . ASP A 1 347 ? -51.245 -2.300 2.701 1.00 29.48 347 ASP A O 1
ATOM 2607 N N . VAL A 1 348 ? -51.193 -3.350 0.724 1.00 36.62 348 VAL A N 1
ATOM 2608 C CA . VAL A 1 348 ? -49.977 -2.679 0.246 1.00 36.62 348 VAL A CA 1
ATOM 2609 C C . VAL A 1 348 ? -50.401 -1.487 -0.609 1.00 36.62 348 VAL A C 1
ATOM 2611 O O . VAL A 1 348 ? -50.889 -1.649 -1.726 1.00 36.62 348 VAL A O 1
ATOM 2614 N N . ASN A 1 349 ? -50.236 -0.275 -0.079 1.00 30.62 349 ASN A N 1
ATOM 2615 C CA . ASN A 1 349 ? -50.526 0.957 -0.807 1.00 30.62 349 ASN A CA 1
ATOM 2616 C C . ASN A 1 349 ? -49.310 1.341 -1.670 1.00 30.62 349 ASN A C 1
ATOM 2618 O O . ASN A 1 349 ? -48.330 1.877 -1.155 1.00 30.62 349 ASN A O 1
ATOM 2622 N N . ILE A 1 350 ? -49.353 1.041 -2.971 1.00 40.84 350 ILE A N 1
ATOM 2623 C CA . ILE A 1 350 ? -48.294 1.398 -3.928 1.00 40.84 350 ILE A CA 1
ATOM 2624 C C . ILE A 1 350 ? -48.737 2.649 -4.696 1.00 40.84 350 ILE A C 1
ATOM 2626 O O . ILE A 1 350 ? -49.572 2.580 -5.597 1.00 40.84 350 ILE A O 1
ATOM 2630 N N . ASN A 1 351 ? -48.174 3.808 -4.347 1.00 36.97 351 ASN A N 1
ATOM 2631 C CA . ASN A 1 351 ? -48.347 5.044 -5.113 1.00 36.97 351 ASN A CA 1
ATOM 2632 C C . ASN A 1 351 ? -47.369 5.062 -6.297 1.00 36.97 351 ASN A C 1
ATOM 2634 O O . ASN A 1 351 ? -46.290 5.642 -6.227 1.00 36.97 351 ASN A O 1
ATOM 2638 N N . GLY A 1 352 ? -47.764 4.404 -7.384 1.00 38.56 352 GLY A N 1
ATOM 2639 C CA . GLY A 1 352 ? -47.043 4.371 -8.657 1.00 38.56 352 GLY A CA 1
ATOM 2640 C C . GLY A 1 352 ? -47.511 3.167 -9.464 1.00 38.56 352 GLY A C 1
ATOM 2641 O O . GLY A 1 352 ? -47.447 2.049 -8.968 1.00 38.56 352 GLY A O 1
ATOM 2642 N N . GLY A 1 353 ? -48.068 3.399 -10.656 1.00 36.09 353 GLY A N 1
ATOM 2643 C CA . GLY A 1 353 ? -48.767 2.379 -11.442 1.00 36.09 353 GLY A CA 1
ATOM 2644 C C . GLY A 1 353 ? -47.944 1.107 -11.652 1.00 36.09 353 GLY A C 1
ATOM 2645 O O . GLY A 1 353 ? -46.888 1.145 -12.276 1.00 36.09 353 GLY A O 1
ATOM 2646 N N . LEU A 1 354 ? -48.458 -0.012 -11.141 1.00 39.22 354 LEU A N 1
ATOM 2647 C CA . LEU A 1 354 ? -47.936 -1.349 -11.385 1.00 39.22 354 LEU A CA 1
ATOM 2648 C C . LEU A 1 354 ? -48.612 -1.905 -12.643 1.00 39.22 354 LEU A C 1
ATOM 2650 O O . LEU A 1 354 ? -49.814 -2.176 -12.624 1.00 39.22 354 LEU A O 1
ATOM 2654 N N . ASP A 1 355 ? -47.853 -2.062 -13.725 1.00 36.84 355 ASP A N 1
ATOM 2655 C CA . ASP A 1 355 ? -48.308 -2.814 -14.893 1.00 36.84 355 ASP A CA 1
ATOM 2656 C C . ASP A 1 355 ? -48.013 -4.302 -14.659 1.00 36.84 355 ASP A C 1
ATOM 2658 O O . ASP A 1 355 ? -46.863 -4.703 -14.465 1.00 36.84 355 ASP A O 1
ATOM 2662 N N . VAL A 1 356 ? -49.067 -5.115 -14.587 1.00 42.50 356 VAL A N 1
ATOM 2663 C CA . VAL A 1 356 ? -48.980 -6.556 -14.325 1.00 42.50 356 VAL A CA 1
ATOM 2664 C C . VAL A 1 356 ? -49.315 -7.289 -15.616 1.00 42.50 356 VAL A C 1
ATOM 2666 O O . VAL A 1 356 ? -50.482 -7.383 -16.000 1.00 42.50 356 VAL A O 1
ATOM 2669 N N . ASP A 1 357 ? -48.297 -7.854 -16.268 1.00 36.69 357 ASP A N 1
ATOM 2670 C CA . ASP A 1 357 ? -48.506 -8.812 -17.355 1.00 36.69 357 ASP A CA 1
ATOM 2671 C C . ASP A 1 357 ? -49.143 -10.091 -16.785 1.00 36.69 357 ASP A C 1
ATOM 2673 O O . ASP A 1 357 ? -48.584 -10.792 -15.939 1.00 36.69 357 ASP A O 1
ATOM 2677 N N . THR A 1 358 ? -50.357 -10.387 -17.239 1.00 42.06 358 THR A N 1
ATOM 2678 C CA . THR A 1 358 ? -51.222 -11.442 -16.692 1.00 42.06 358 THR A CA 1
ATOM 2679 C C . THR A 1 358 ? -50.875 -12.853 -17.174 1.00 42.06 358 THR A C 1
ATOM 2681 O O . THR A 1 358 ? -51.566 -13.801 -16.800 1.00 42.06 358 THR A O 1
ATOM 2684 N N . ASN A 1 359 ? -49.811 -13.044 -17.964 1.00 39.88 359 ASN A N 1
ATOM 2685 C CA . ASN A 1 359 ? -49.540 -14.342 -18.596 1.00 39.88 359 ASN A CA 1
ATOM 2686 C C . ASN A 1 359 ? -48.399 -15.169 -17.995 1.00 39.88 359 ASN A C 1
ATOM 2688 O O . ASN A 1 359 ? -48.244 -16.334 -18.368 1.00 39.88 359 ASN A O 1
ATOM 2692 N N . THR A 1 360 ? -47.644 -14.660 -17.022 1.00 44.94 360 THR A N 1
ATOM 2693 C CA . THR A 1 360 ? -46.620 -15.465 -16.341 1.00 44.94 360 THR A CA 1
ATOM 2694 C C . THR A 1 360 ? -46.543 -15.127 -14.858 1.00 44.94 360 THR A C 1
ATOM 2696 O O . THR A 1 360 ? -45.873 -14.179 -14.469 1.00 44.94 360 THR A O 1
ATOM 2699 N N . ASN A 1 361 ? -47.186 -15.943 -14.016 1.00 39.81 361 ASN A N 1
ATOM 2700 C CA . ASN A 1 361 ? -47.050 -15.911 -12.553 1.00 39.81 361 ASN A CA 1
ATOM 2701 C C . ASN A 1 361 ? -45.613 -16.253 -12.103 1.00 39.81 361 ASN A C 1
ATOM 2703 O O . ASN A 1 361 ? -45.361 -17.341 -11.582 1.00 39.81 361 ASN A O 1
ATOM 2707 N N . LYS A 1 362 ? -44.658 -15.343 -12.312 1.00 31.92 362 LYS A N 1
ATOM 2708 C CA . LYS A 1 362 ? -43.330 -15.347 -11.688 1.00 31.92 362 LYS A CA 1
ATOM 2709 C C . LYS A 1 362 ? -42.858 -13.910 -11.488 1.00 31.92 362 LYS A C 1
ATOM 2711 O O . LYS A 1 362 ? -42.425 -13.270 -12.437 1.00 31.92 362 LYS A O 1
ATOM 2716 N N . VAL A 1 363 ? -42.869 -13.449 -10.242 1.00 31.89 363 VAL A N 1
ATOM 2717 C CA . VAL A 1 363 ? -42.072 -12.295 -9.816 1.00 31.89 363 VAL A CA 1
ATOM 2718 C C . VAL A 1 363 ? -40.685 -12.835 -9.472 1.00 31.89 363 VAL A C 1
ATOM 2720 O O . VAL A 1 363 ? -40.559 -13.675 -8.583 1.00 31.89 363 VAL A O 1
ATOM 2723 N N . ARG A 1 364 ? -39.652 -12.424 -10.212 1.00 30.88 364 ARG A N 1
ATOM 2724 C CA . ARG A 1 364 ? -38.253 -12.611 -9.806 1.00 30.88 364 ARG A CA 1
ATOM 2725 C C . ARG A 1 364 ? -37.694 -11.243 -9.440 1.00 30.88 364 ARG A C 1
ATOM 2727 O O . ARG A 1 364 ? -37.846 -10.323 -10.232 1.00 30.88 364 ARG A O 1
ATOM 2734 N N . ASN A 1 365 ? -37.106 -11.167 -8.248 1.00 31.59 365 ASN A N 1
ATOM 2735 C CA . ASN A 1 365 ? -36.226 -10.128 -7.712 1.00 31.59 365 ASN A CA 1
ATOM 2736 C C . ASN A 1 365 ? -36.143 -8.830 -8.527 1.00 31.59 365 ASN A C 1
ATOM 2738 O O . ASN A 1 365 ? -35.404 -8.740 -9.506 1.00 31.59 365 ASN A O 1
ATOM 2742 N N . LEU A 1 366 ? -36.868 -7.815 -8.054 1.00 28.28 366 LEU A N 1
ATOM 2743 C CA . LEU A 1 366 ? -36.590 -6.422 -8.378 1.00 28.28 366 LEU A CA 1
ATOM 2744 C C . LEU A 1 366 ? -35.252 -6.041 -7.725 1.00 28.28 366 LEU A C 1
ATOM 2746 O O . LEU A 1 366 ? -35.176 -5.926 -6.505 1.00 28.28 366 LEU A O 1
ATOM 2750 N N . SER A 1 367 ? -34.221 -5.833 -8.537 1.00 27.91 367 SER A N 1
ATOM 2751 C CA . SER A 1 367 ? -33.109 -4.945 -8.199 1.00 27.91 367 SER A CA 1
ATOM 2752 C C . SER A 1 367 ? -33.283 -3.693 -9.054 1.00 27.91 367 SER A C 1
ATOM 2754 O O . SER A 1 367 ? -33.316 -3.779 -10.281 1.00 27.91 367 SER A O 1
ATOM 2756 N N . LEU A 1 368 ? -33.507 -2.551 -8.407 1.00 32.53 368 LEU A N 1
ATOM 2757 C CA . LEU A 1 368 ? -33.624 -1.247 -9.054 1.00 32.53 368 LEU A CA 1
ATOM 2758 C C . LEU A 1 368 ? -32.228 -0.633 -9.166 1.00 32.53 368 LEU A C 1
ATOM 2760 O O . LEU A 1 368 ? -31.791 0.087 -8.275 1.00 32.53 368 LEU A O 1
ATOM 2764 N N . THR A 1 369 ? -31.555 -0.886 -10.283 1.00 28.36 369 THR A N 1
ATOM 2765 C CA . THR A 1 369 ? -30.399 -0.105 -10.723 1.00 28.36 369 THR A CA 1
ATOM 2766 C C . THR A 1 369 ? -30.554 0.201 -12.212 1.00 28.36 369 THR A C 1
ATOM 2768 O O . THR A 1 369 ? -30.650 -0.694 -13.044 1.00 28.36 369 THR A O 1
ATOM 2771 N N . SER A 1 370 ? -30.583 1.496 -12.532 1.00 28.31 370 SER A N 1
ATOM 2772 C CA . SER A 1 370 ? -30.677 2.128 -13.860 1.00 28.31 370 SER A CA 1
ATOM 2773 C C . SER A 1 370 ? -32.082 2.404 -14.432 1.00 28.31 370 SER A C 1
ATOM 2775 O O . SER A 1 370 ? -32.891 1.527 -14.726 1.00 28.31 370 SER A O 1
ATOM 2777 N N . LEU A 1 371 ? -32.337 3.702 -14.614 1.00 23.61 371 LEU A N 1
ATOM 2778 C CA . LEU A 1 371 ? -33.470 4.302 -15.309 1.00 23.61 371 LEU A CA 1
ATOM 2779 C C . LEU A 1 371 ? -32.904 4.842 -16.635 1.00 23.61 371 LEU A C 1
ATOM 2781 O O . LEU A 1 371 ? -32.181 5.835 -16.642 1.00 23.61 371 LEU A O 1
ATOM 2785 N N . LEU A 1 372 ? -33.156 4.143 -17.743 1.00 25.91 372 LEU A N 1
ATOM 2786 C CA . LEU A 1 372 ? -32.742 4.541 -19.094 1.00 25.91 372 LEU A CA 1
ATOM 2787 C C . LEU A 1 372 ? -33.840 5.405 -19.732 1.00 25.91 372 LEU A C 1
ATOM 2789 O O . LEU A 1 372 ? -34.981 4.962 -19.855 1.00 25.91 372 LEU A O 1
ATOM 2793 N N . PHE A 1 373 ? -33.496 6.620 -20.169 1.00 26.58 373 PHE A N 1
ATOM 2794 C CA . PHE A 1 373 ? -34.361 7.417 -21.041 1.00 26.58 373 PHE A CA 1
ATOM 2795 C C . PHE A 1 373 ? -34.210 6.954 -22.498 1.00 26.58 373 PHE A C 1
ATOM 2797 O O . PHE A 1 373 ? -33.133 7.024 -23.087 1.00 26.58 373 PHE A O 1
ATOM 2804 N N . ASP A 1 374 ? -35.324 6.491 -23.063 1.00 26.48 374 ASP A N 1
ATOM 2805 C CA . ASP A 1 374 ? -35.546 6.212 -24.483 1.00 26.48 374 ASP A CA 1
ATOM 2806 C C . ASP A 1 374 ? -35.542 7.526 -25.288 1.00 26.48 374 ASP A C 1
ATOM 2808 O O . ASP A 1 374 ? -36.236 8.484 -24.938 1.00 26.48 374 ASP A O 1
ATOM 2812 N N . SER A 1 375 ? -34.759 7.576 -26.369 1.00 29.88 375 SER A N 1
ATOM 2813 C CA . SER A 1 375 ? -34.799 8.659 -27.355 1.00 29.88 375 SER A CA 1
ATOM 2814 C C . SER A 1 375 ? -35.248 8.120 -28.712 1.00 29.88 375 SER A C 1
ATOM 2816 O O . SER A 1 375 ? -34.458 7.869 -29.620 1.00 29.88 375 SER A O 1
ATOM 2818 N N . THR A 1 376 ? -36.560 7.981 -28.872 1.00 32.34 376 THR A N 1
ATOM 2819 C CA . THR A 1 376 ? -37.205 7.831 -30.177 1.00 32.34 376 THR A CA 1
ATOM 2820 C C . THR A 1 376 ? -38.146 9.008 -30.435 1.00 32.34 376 THR A C 1
ATOM 2822 O O . THR A 1 376 ? -39.169 9.136 -29.781 1.00 32.34 376 THR A O 1
ATOM 2825 N N . LEU A 1 377 ? -37.767 9.891 -31.371 1.00 29.53 377 LEU A N 1
ATOM 2826 C CA . LEU A 1 377 ? -38.591 10.827 -32.171 1.00 29.53 377 LEU A CA 1
ATOM 2827 C C . LEU A 1 377 ? -37.596 11.719 -32.958 1.00 29.53 377 LEU A C 1
ATOM 2829 O O . LEU A 1 377 ? -36.677 12.259 -32.359 1.00 29.53 377 LEU A O 1
ATOM 2833 N N . ASP A 1 378 ? -37.654 11.993 -34.259 1.00 28.66 378 ASP A N 1
ATOM 2834 C CA . ASP A 1 378 ? -38.537 11.621 -35.359 1.00 28.66 378 ASP A CA 1
ATOM 2835 C C . ASP A 1 378 ? -37.794 12.039 -36.656 1.00 28.66 378 ASP A C 1
ATOM 2837 O O . ASP A 1 378 ? -37.174 13.107 -36.701 1.00 28.66 378 ASP A O 1
ATOM 2841 N N . GLN A 1 379 ? -37.811 11.215 -37.708 1.00 37.44 379 GLN A N 1
ATOM 2842 C CA . GLN A 1 379 ? -37.350 11.605 -39.049 1.00 37.44 379 GLN A CA 1
ATOM 2843 C C . GLN A 1 379 ? -38.553 12.108 -39.849 1.00 37.44 379 GLN A C 1
ATOM 2845 O O . GLN A 1 379 ? -39.468 11.328 -40.094 1.00 37.44 379 GLN A O 1
ATOM 2850 N N . HIS A 1 380 ? -38.516 13.344 -40.362 1.00 26.44 380 HIS A N 1
ATOM 2851 C CA . HIS A 1 380 ? -39.274 13.700 -41.568 1.00 26.44 380 HIS A CA 1
ATOM 2852 C C . HIS A 1 380 ? -38.635 14.842 -42.388 1.00 26.44 380 HIS A C 1
ATOM 2854 O O . HIS A 1 380 ? -38.197 15.861 -41.863 1.00 26.44 380 HIS A O 1
ATOM 2860 N N . ASP A 1 381 ? -38.604 14.591 -43.700 1.00 32.72 381 ASP A N 1
ATOM 2861 C CA . ASP A 1 381 ? -38.111 15.337 -44.870 1.00 32.72 381 ASP A CA 1
ATOM 2862 C C . ASP A 1 381 ? -38.111 16.879 -44.872 1.00 32.72 381 ASP A C 1
ATOM 2864 O O . ASP A 1 381 ? -39.119 17.503 -44.554 1.00 32.72 381 ASP A O 1
ATOM 2868 N N . MET A 1 382 ? -37.086 17.467 -45.522 1.00 25.66 382 MET A N 1
ATOM 2869 C CA . MET A 1 382 ? -37.289 18.421 -46.632 1.00 25.66 382 MET A CA 1
ATOM 2870 C C . MET A 1 382 ? -36.130 18.435 -47.654 1.00 25.66 382 MET A C 1
ATOM 2872 O O . MET A 1 382 ? -34.964 18.651 -47.334 1.00 25.66 382 MET A O 1
ATOM 2876 N N . TYR A 1 383 ? -36.515 18.270 -48.921 1.00 30.34 383 TYR A N 1
ATOM 2877 C CA . TYR A 1 383 ? -35.763 18.494 -50.161 1.00 30.34 383 TYR A CA 1
ATOM 2878 C C . TYR A 1 383 ? -35.308 19.957 -50.360 1.00 30.34 383 TYR A C 1
ATOM 2880 O O . TYR A 1 383 ? -36.060 20.881 -50.060 1.00 30.34 383 TYR A O 1
ATOM 2888 N N . GLY A 1 384 ? -34.190 20.164 -51.077 1.00 26.94 384 GLY A N 1
ATOM 2889 C CA . GLY A 1 384 ? -33.986 21.370 -51.900 1.00 26.94 384 GLY A CA 1
ATOM 2890 C C . GLY A 1 384 ? -32.539 21.855 -52.014 1.00 26.94 384 GLY A C 1
ATOM 2891 O O . GLY A 1 384 ? -31.994 22.422 -51.079 1.00 26.94 384 GLY A O 1
ATOM 2892 N N . GLY A 1 385 ? -31.918 21.665 -53.181 1.00 28.30 385 GLY A N 1
ATOM 2893 C CA . GLY A 1 385 ? -30.536 22.072 -53.433 1.00 28.30 385 GLY A CA 1
ATOM 2894 C C . GLY A 1 385 ? -30.326 23.578 -53.628 1.00 28.30 385 GLY A C 1
ATOM 2895 O O . GLY A 1 385 ? -31.090 24.247 -54.319 1.00 28.30 385 GLY A O 1
ATOM 2896 N N . CYS A 1 386 ? -29.190 24.068 -53.136 1.00 24.22 386 CYS A N 1
ATOM 2897 C CA . CYS A 1 386 ? -28.512 25.264 -53.624 1.00 24.22 386 CYS A CA 1
ATOM 2898 C C . CYS A 1 386 ? -26.997 25.129 -53.387 1.00 24.22 386 CYS A C 1
ATOM 2900 O O . CYS A 1 386 ? -26.531 24.745 -52.320 1.00 24.22 386 CYS A O 1
ATOM 2902 N N . LYS A 1 387 ? -26.222 25.396 -54.443 1.00 33.16 387 LYS A N 1
ATOM 2903 C CA . LYS A 1 387 ? -24.762 25.517 -54.405 1.00 33.16 387 LYS A CA 1
ATOM 2904 C C . LYS A 1 387 ? -24.383 26.818 -53.698 1.00 33.16 387 LYS A C 1
ATOM 2906 O O . LYS A 1 387 ? -24.783 27.874 -54.179 1.00 33.16 387 LYS A O 1
ATOM 2911 N N . SER A 1 388 ? -23.494 26.754 -52.713 1.00 25.59 388 SER A N 1
ATOM 2912 C CA . SER A 1 388 ? -22.554 27.840 -52.403 1.00 25.59 388 SER A CA 1
ATOM 2913 C C . SER A 1 388 ? -21.422 27.335 -51.510 1.00 25.59 388 SER A C 1
ATOM 2915 O O . SER A 1 388 ? -21.619 26.473 -50.662 1.00 25.59 388 SER A O 1
ATOM 2917 N N . GLN A 1 389 ? -20.226 27.851 -51.782 1.00 31.78 389 GLN A N 1
ATOM 2918 C CA . GLN A 1 389 ? -18.971 27.617 -51.074 1.00 31.78 389 GLN A CA 1
ATOM 2919 C C . GLN A 1 389 ? -19.123 27.806 -49.559 1.00 31.78 389 GLN A C 1
ATOM 2921 O O . GLN A 1 389 ? -19.645 28.832 -49.131 1.00 31.78 389 GLN A O 1
ATOM 2926 N N . TYR A 1 390 ? -18.592 26.871 -48.771 1.00 24.30 390 TYR A N 1
ATOM 2927 C CA . TYR A 1 390 ? -18.358 27.078 -47.345 1.00 24.30 390 TYR A CA 1
ATOM 2928 C C . TYR A 1 390 ? -16.871 27.354 -47.122 1.00 24.30 390 TYR A C 1
ATOM 2930 O O . TYR A 1 390 ? -16.016 26.536 -47.465 1.00 24.30 390 TYR A O 1
ATOM 2938 N N . SER A 1 391 ? -16.582 28.547 -46.600 1.00 29.89 391 SER A N 1
ATOM 2939 C CA . SER A 1 391 ? -15.325 28.868 -45.935 1.00 29.89 391 SER A CA 1
ATOM 2940 C C . SER A 1 391 ? -15.225 28.068 -44.638 1.00 29.89 391 SER A C 1
ATOM 2942 O O . SER A 1 391 ? -16.220 27.810 -43.961 1.00 29.89 391 SER A O 1
ATOM 2944 N N . LEU A 1 392 ? -14.004 27.664 -44.318 1.00 26.36 392 LEU A N 1
ATOM 2945 C CA . LEU A 1 392 ? -13.629 26.775 -43.225 1.00 26.36 392 LEU A CA 1
ATOM 2946 C C . LEU A 1 392 ? -13.648 27.487 -41.853 1.00 26.36 392 LEU A C 1
ATOM 2948 O O . LEU A 1 392 ? -12.656 27.425 -41.140 1.00 26.36 392 LEU A O 1
ATOM 2952 N N . ASP A 1 393 ? -14.737 28.183 -41.504 1.00 30.89 393 ASP A N 1
ATOM 2953 C CA . ASP A 1 393 ? -14.781 29.053 -40.309 1.00 30.89 393 ASP A CA 1
ATOM 2954 C C . ASP A 1 393 ? -15.895 28.751 -39.295 1.00 30.89 393 ASP A C 1
ATOM 2956 O O . ASP A 1 393 ? -16.007 29.454 -38.297 1.00 30.89 393 ASP A O 1
ATOM 2960 N N . GLN A 1 394 ? -16.705 27.703 -39.464 1.00 30.97 394 GLN A N 1
ATOM 2961 C CA . GLN A 1 394 ? -17.717 27.351 -38.456 1.00 30.97 394 GLN A CA 1
ATOM 2962 C C . GLN A 1 394 ? -17.899 25.836 -38.325 1.00 30.97 394 GLN A C 1
ATOM 2964 O O . GLN A 1 394 ? -18.811 25.251 -38.901 1.00 30.97 394 GLN A O 1
ATOM 2969 N N . VAL A 1 395 ? -17.041 25.208 -37.519 1.00 24.34 395 VAL A N 1
ATOM 2970 C CA . VAL A 1 395 ? -17.387 23.985 -36.783 1.00 24.34 395 VAL A CA 1
ATOM 2971 C C . VAL A 1 395 ? -17.076 24.258 -35.315 1.00 24.34 395 VAL A C 1
ATOM 2973 O O . VAL A 1 395 ? -15.949 24.101 -34.856 1.00 24.34 395 VAL A O 1
ATOM 2976 N N . ASN A 1 396 ? -18.098 24.731 -34.604 1.00 28.20 396 ASN A N 1
ATOM 2977 C CA . ASN A 1 396 ? -18.164 24.657 -33.152 1.00 28.20 396 ASN A CA 1
ATOM 2978 C C . ASN A 1 396 ? -18.278 23.179 -32.765 1.00 28.20 396 ASN A C 1
ATOM 2980 O O . ASN A 1 396 ? -19.176 22.498 -33.260 1.00 28.20 396 ASN A O 1
ATOM 2984 N N . TYR A 1 397 ? -17.424 22.710 -31.859 1.00 25.75 397 TYR A N 1
ATOM 2985 C CA . TYR A 1 397 ? -17.740 21.556 -31.025 1.00 25.75 397 TYR A CA 1
ATOM 2986 C C . TYR A 1 397 ? -17.613 21.955 -29.560 1.00 25.75 397 TYR A C 1
ATOM 2988 O O . TYR A 1 397 ? -16.535 22.270 -29.063 1.00 25.75 397 TYR A O 1
ATOM 2996 N N . LEU A 1 398 ? -18.782 21.964 -28.931 1.00 25.22 398 LEU A N 1
ATOM 2997 C CA . LEU A 1 398 ? -19.032 21.824 -27.511 1.00 25.22 398 LEU A CA 1
ATOM 2998 C C . LEU A 1 398 ? -18.710 20.363 -27.149 1.00 25.22 398 LEU A C 1
ATOM 3000 O O . LEU A 1 398 ? -19.315 19.464 -27.734 1.00 25.22 398 LEU A O 1
ATOM 3004 N N . ILE A 1 399 ? -17.776 20.114 -26.232 1.00 24.39 399 ILE A N 1
ATOM 3005 C CA . ILE A 1 399 ? -17.719 18.861 -25.466 1.00 24.39 399 ILE A CA 1
ATOM 3006 C C . ILE A 1 399 ? -17.521 19.260 -24.008 1.00 24.39 399 ILE A C 1
ATOM 3008 O O . ILE A 1 399 ? -16.544 19.922 -23.663 1.00 24.39 399 ILE A O 1
ATOM 3012 N N . ALA A 1 400 ? -18.529 18.911 -23.214 1.00 25.34 400 ALA A N 1
ATOM 3013 C CA . ALA A 1 400 ? -18.552 19.021 -21.771 1.00 25.34 400 ALA A CA 1
ATOM 3014 C C . ALA A 1 400 ? -17.647 17.959 -21.127 1.00 25.34 400 ALA A C 1
ATOM 3016 O O . ALA A 1 400 ? -17.292 16.959 -21.747 1.00 25.34 400 ALA A O 1
ATOM 3017 N N . ALA A 1 401 ? -17.292 18.265 -19.885 1.00 34.28 401 ALA A N 1
ATOM 3018 C CA . ALA A 1 401 ? -16.435 17.564 -18.948 1.00 34.28 401 ALA A CA 1
ATOM 3019 C C . ALA A 1 401 ? -16.568 16.033 -18.901 1.00 34.28 401 ALA A C 1
ATOM 3021 O O . ALA A 1 401 ? -17.676 15.517 -18.841 1.00 34.28 401 ALA A O 1
ATOM 3022 N N . GLU A 1 402 ? -15.416 15.360 -18.815 1.00 27.42 402 GLU A N 1
ATOM 3023 C CA . GLU A 1 402 ? -15.154 14.242 -17.896 1.00 27.42 402 GLU A CA 1
ATOM 3024 C C . GLU A 1 402 ? -13.636 13.938 -17.882 1.00 27.42 402 GLU A C 1
ATOM 3026 O O . GLU A 1 402 ? -12.999 13.884 -18.933 1.00 27.42 402 GLU A O 1
ATOM 3031 N N . SER A 1 403 ? -13.065 13.749 -16.683 1.00 27.72 403 SER A N 1
ATOM 3032 C CA . SER A 1 403 ? -11.677 13.322 -16.388 1.00 27.72 403 SER A CA 1
ATOM 3033 C C . SER A 1 403 ? -10.547 14.369 -16.540 1.00 27.72 403 SER A C 1
ATOM 3035 O O . SER A 1 403 ? -9.792 14.426 -17.516 1.00 27.72 403 SER A O 1
ATOM 3037 N N . ALA A 1 404 ? -10.380 15.197 -15.506 1.00 34.97 404 ALA A N 1
ATOM 3038 C CA . ALA A 1 404 ? -9.325 16.202 -15.388 1.00 34.97 404 ALA A CA 1
ATOM 3039 C C . ALA A 1 404 ? -7.983 15.609 -14.901 1.00 34.97 404 ALA A C 1
ATOM 3041 O O . ALA A 1 404 ? -7.773 15.472 -13.706 1.00 34.97 404 ALA A O 1
ATOM 3042 N N . ALA A 1 405 ? -7.050 15.323 -15.824 1.00 31.12 405 ALA A N 1
ATOM 3043 C CA . ALA A 1 405 ? -5.589 15.348 -15.564 1.00 31.12 405 ALA A CA 1
ATOM 3044 C C . ALA A 1 405 ? -4.687 15.328 -16.828 1.00 31.12 405 ALA A C 1
ATOM 3046 O O . ALA A 1 405 ? -3.463 15.273 -16.709 1.00 31.12 405 ALA A O 1
ATOM 3047 N N . LYS A 1 406 ? -5.222 15.350 -18.062 1.00 39.06 406 LYS A N 1
ATOM 3048 C CA . LYS A 1 406 ? -4.416 15.093 -19.284 1.00 39.06 406 LYS A CA 1
ATOM 3049 C C . LYS A 1 406 ? -4.528 16.136 -20.401 1.00 39.06 406 LYS A C 1
ATOM 3051 O O . LYS A 1 406 ? -4.593 15.771 -21.575 1.00 39.06 406 LYS A O 1
ATOM 3056 N N . HIS A 1 407 ? -4.447 17.431 -20.099 1.00 39.25 407 HIS A N 1
ATOM 3057 C CA . HIS A 1 407 ? -4.360 18.440 -21.162 1.00 39.25 407 HIS A CA 1
ATOM 3058 C C . HIS A 1 407 ? -3.031 19.199 -21.186 1.00 39.25 407 HIS A C 1
ATOM 3060 O O . HIS A 1 407 ? -2.725 20.016 -20.326 1.00 39.25 407 HIS A O 1
ATOM 3066 N N . ASN A 1 408 ? -2.273 18.960 -22.264 1.00 30.95 408 ASN A N 1
ATOM 3067 C CA . ASN A 1 408 ? -1.286 19.897 -22.788 1.00 30.95 408 ASN A CA 1
ATOM 3068 C C . ASN A 1 408 ? -1.975 21.247 -23.050 1.00 30.95 408 ASN A C 1
ATOM 3070 O O . ASN A 1 408 ? -2.774 21.362 -23.985 1.00 30.95 408 ASN A O 1
ATOM 3074 N N . LEU A 1 409 ? -1.638 22.256 -22.249 1.00 37.94 409 LEU A N 1
ATOM 3075 C CA . LEU A 1 409 ? -1.962 23.659 -22.500 1.00 37.94 409 LEU A CA 1
ATOM 3076 C C . LEU A 1 409 ? -1.424 24.061 -23.884 1.00 37.94 409 LEU A C 1
ATOM 3078 O O . LEU A 1 409 ? -0.225 23.967 -24.148 1.00 37.94 409 LEU A O 1
ATOM 3082 N N . ARG A 1 410 ? -2.303 24.493 -24.797 1.00 31.64 410 ARG A N 1
ATOM 3083 C CA . ARG A 1 410 ? -1.899 25.104 -26.074 1.00 31.64 410 ARG A CA 1
ATOM 3084 C C . ARG A 1 410 ? -2.223 26.588 -26.067 1.00 31.64 410 ARG A C 1
ATOM 3086 O O . ARG A 1 410 ? -3.386 26.969 -26.153 1.00 31.64 410 ARG A O 1
ATOM 3093 N N . PHE A 1 411 ? -1.176 27.402 -26.080 1.00 38.91 411 PHE A N 1
ATOM 3094 C CA . PHE A 1 411 ? -1.264 28.837 -26.317 1.00 38.91 411 PHE A CA 1
ATOM 3095 C C . PHE A 1 411 ? -1.537 29.119 -27.802 1.00 38.91 411 PHE A C 1
ATOM 3097 O O . PHE A 1 411 ? -0.984 28.461 -28.691 1.00 38.91 411 PHE A O 1
ATOM 3104 N N . ARG A 1 412 ? -2.401 30.099 -28.092 1.00 38.34 412 ARG A N 1
ATOM 3105 C CA . ARG A 1 412 ? -2.605 30.599 -29.459 1.00 38.34 412 ARG A CA 1
ATOM 3106 C C . ARG A 1 412 ? -1.597 31.719 -29.738 1.00 38.34 412 ARG A C 1
ATOM 3108 O O . ARG A 1 412 ? -1.629 32.719 -29.031 1.00 38.34 412 ARG A O 1
ATOM 3115 N N . PRO A 1 413 ? -0.765 31.639 -30.792 1.00 36.81 413 PRO A N 1
ATOM 3116 C CA . PRO A 1 413 ? 0.007 32.797 -31.222 1.00 36.81 413 PRO A CA 1
ATOM 3117 C C . PRO A 1 413 ? -0.943 33.821 -31.859 1.00 36.81 413 PRO A C 1
ATOM 3119 O O . PRO A 1 413 ? -1.464 33.608 -32.955 1.00 36.81 413 PRO A O 1
ATOM 3122 N N . TRP A 1 414 ? -1.196 34.928 -31.159 1.00 44.97 414 TRP A N 1
ATOM 3123 C CA . TRP A 1 414 ? -1.984 36.048 -31.672 1.00 44.97 414 TRP A CA 1
ATOM 3124 C C . TRP A 1 414 ? -1.079 37.020 -32.439 1.00 44.97 414 TRP A C 1
ATOM 3126 O O . TRP A 1 414 ? -0.066 37.485 -31.925 1.00 44.97 414 TRP A O 1
ATOM 3136 N N . THR A 1 415 ? -1.414 37.333 -33.693 1.00 40.50 415 THR A N 1
ATOM 3137 C CA . THR A 1 415 ? -0.548 38.116 -34.598 1.00 40.50 415 THR A CA 1
ATOM 3138 C C . THR A 1 415 ? -1.028 39.552 -34.837 1.00 40.50 415 THR A C 1
ATOM 3140 O O . THR A 1 415 ? -0.794 40.100 -35.916 1.00 40.50 415 THR A O 1
ATOM 3143 N N . ARG A 1 416 ? -1.722 40.188 -33.884 1.00 43.16 416 ARG A N 1
ATOM 3144 C CA . ARG A 1 416 ? -2.224 41.564 -34.058 1.00 43.16 416 ARG A CA 1
ATOM 3145 C C . ARG A 1 416 ? -1.349 42.586 -33.326 1.00 43.16 416 ARG A C 1
ATOM 3147 O O . ARG A 1 416 ? -0.998 42.404 -32.173 1.00 43.16 416 ARG A O 1
ATOM 3154 N N . THR A 1 417 ? -0.996 43.659 -34.027 1.00 45.56 417 THR A N 1
ATOM 3155 C CA . THR A 1 417 ? -0.015 44.690 -33.644 1.00 45.56 417 THR A CA 1
ATOM 3156 C C . THR A 1 417 ? -0.578 45.841 -32.793 1.00 45.56 417 THR A C 1
ATOM 3158 O O . THR A 1 417 ? -0.072 46.955 -32.914 1.00 45.56 417 THR A O 1
ATOM 3161 N N . ASP A 1 418 ? -1.613 45.628 -31.974 1.00 50.78 418 ASP A N 1
ATOM 3162 C CA . ASP A 1 418 ? -2.114 46.687 -31.076 1.00 50.78 418 ASP A CA 1
ATOM 3163 C C . ASP A 1 418 ? -1.429 46.600 -29.692 1.00 50.78 418 ASP A C 1
ATOM 3165 O O . ASP A 1 418 ? -1.526 45.565 -29.037 1.00 50.78 418 ASP A O 1
ATOM 3169 N N . PRO A 1 419 ? -0.699 47.640 -29.241 1.00 48.91 419 PRO A N 1
ATOM 3170 C CA . PRO A 1 419 ? 0.214 47.557 -28.095 1.00 48.91 419 PRO A CA 1
ATOM 3171 C C . PRO A 1 419 ? -0.406 47.930 -26.730 1.00 48.91 419 PRO A C 1
ATOM 3173 O O . PRO A 1 419 ? 0.292 48.521 -25.909 1.00 48.91 419 PRO A O 1
ATOM 3176 N N . GLN A 1 420 ? -1.691 47.654 -26.468 1.00 49.53 420 GLN A N 1
ATOM 3177 C CA . GLN A 1 420 ? -2.320 48.023 -25.178 1.00 49.53 420 GLN A CA 1
ATOM 3178 C C . GLN A 1 420 ? -3.182 46.952 -24.495 1.00 49.53 420 GLN A C 1
ATOM 3180 O O . GLN A 1 420 ? -3.714 47.226 -23.421 1.00 49.53 420 GLN A O 1
ATOM 3185 N N . ASP A 1 421 ? -3.275 45.738 -25.031 1.00 51.72 421 ASP A N 1
ATOM 3186 C CA . ASP A 1 421 ? -4.143 44.720 -24.437 1.00 51.72 421 ASP A CA 1
ATOM 3187 C C . ASP A 1 421 ? -3.334 43.752 -23.557 1.00 51.72 421 ASP A C 1
ATOM 3189 O O . ASP A 1 421 ? -2.434 43.056 -24.029 1.00 51.72 421 ASP A O 1
ATOM 3193 N N . TYR A 1 422 ? -3.656 43.724 -22.260 1.00 49.69 422 TYR A N 1
ATOM 3194 C CA . TYR A 1 422 ? -3.275 42.647 -21.346 1.00 49.69 422 TYR A CA 1
ATOM 3195 C C . TYR A 1 422 ? -4.093 41.410 -21.722 1.00 49.69 422 TYR A C 1
ATOM 3197 O O . TYR A 1 422 ? -5.324 41.476 -21.764 1.00 49.69 422 TYR A O 1
ATOM 3205 N N . ILE A 1 423 ? -3.424 40.297 -22.018 1.00 54.50 423 ILE A N 1
ATOM 3206 C CA . ILE A 1 423 ? -4.082 39.058 -22.440 1.00 54.50 423 ILE A CA 1
ATOM 3207 C C . ILE A 1 423 ? -3.855 38.004 -21.355 1.00 54.50 423 ILE A C 1
ATOM 3209 O O . ILE A 1 423 ? -2.738 37.818 -20.868 1.00 54.50 423 ILE A O 1
ATOM 3213 N N . ILE A 1 424 ? -4.942 37.341 -20.951 1.00 53.25 424 ILE A N 1
ATOM 3214 C CA . ILE A 1 424 ? -4.874 36.126 -20.138 1.00 53.25 424 ILE A CA 1
ATOM 3215 C C . ILE A 1 424 ? -4.396 35.010 -21.051 1.00 53.25 424 ILE A C 1
ATOM 3217 O O . ILE A 1 424 ? -5.090 34.660 -22.008 1.00 53.25 424 ILE A O 1
ATOM 3221 N N . ASP A 1 425 ? -3.240 34.436 -20.741 1.00 61.03 425 ASP A N 1
ATOM 3222 C CA . ASP A 1 425 ? -2.689 33.352 -21.549 1.00 61.03 425 ASP A CA 1
ATOM 3223 C C . ASP A 1 425 ? -3.236 31.986 -21.100 1.00 61.03 425 ASP A C 1
ATOM 3225 O O . ASP A 1 425 ? -3.393 31.090 -21.933 1.00 61.03 425 ASP A O 1
ATOM 3229 N N . ALA A 1 426 ? -3.585 31.824 -19.813 1.00 67.38 426 ALA A N 1
ATOM 3230 C CA . ALA A 1 426 ? -4.231 30.616 -19.293 1.00 67.38 426 ALA A CA 1
ATOM 3231 C C . ALA A 1 426 ? -4.912 30.823 -17.926 1.00 67.38 426 ALA A C 1
ATOM 3233 O O . ALA A 1 426 ? -4.393 31.532 -17.064 1.00 67.38 426 ALA A O 1
ATOM 3234 N N . VAL A 1 427 ? -6.025 30.116 -17.701 1.00 72.81 427 VAL A N 1
ATOM 3235 C CA . VAL A 1 427 ? -6.573 29.823 -16.366 1.00 72.81 427 VAL A CA 1
ATOM 3236 C C . VAL A 1 427 ? -6.600 28.308 -16.208 1.00 72.81 427 VAL A C 1
ATOM 3238 O O . VAL A 1 427 ? -7.075 27.606 -17.101 1.00 72.81 427 VAL A O 1
ATOM 3241 N N . VAL A 1 428 ? -6.078 27.805 -15.093 1.00 76.94 428 VAL A N 1
ATOM 3242 C CA . VAL A 1 428 ? -6.119 26.382 -14.738 1.00 76.94 428 VAL A CA 1
ATOM 3243 C C . VAL A 1 428 ? -6.909 26.253 -13.448 1.00 76.94 428 VAL A C 1
ATOM 3245 O O . VAL A 1 428 ? -6.540 26.882 -12.461 1.00 76.94 428 VAL A O 1
ATOM 3248 N N . LEU A 1 429 ? -7.995 25.481 -13.477 1.00 75.88 429 LEU A N 1
ATOM 3249 C CA . LEU A 1 429 ? -8.870 25.219 -12.336 1.00 75.88 429 LEU A CA 1
ATOM 3250 C C . LEU A 1 429 ? -8.911 23.718 -12.068 1.00 75.88 429 LEU A C 1
ATOM 3252 O O . LEU A 1 429 ? -8.942 22.925 -13.011 1.00 75.88 429 LEU A O 1
ATOM 3256 N N . TRP A 1 430 ? -8.962 23.356 -10.794 1.00 77.38 430 TRP A N 1
ATOM 3257 C CA . TRP A 1 430 ? -9.227 22.002 -10.330 1.00 77.38 430 TRP A CA 1
ATOM 3258 C C . TRP A 1 430 ? -10.531 21.995 -9.536 1.00 77.38 430 TRP A C 1
ATOM 3260 O O . TRP A 1 430 ? -10.754 22.880 -8.706 1.00 77.38 430 TRP A O 1
ATOM 3270 N N . ASP A 1 431 ? -11.381 21.000 -9.790 1.00 75.75 431 ASP A N 1
ATOM 3271 C CA . ASP A 1 431 ? -12.523 20.701 -8.924 1.00 75.75 431 ASP A CA 1
ATOM 3272 C C . ASP A 1 431 ? -12.038 20.250 -7.554 1.00 75.75 431 ASP A C 1
ATOM 3274 O O . ASP A 1 431 ? -11.011 19.579 -7.470 1.00 75.75 431 ASP A O 1
ATOM 3278 N N . GLN A 1 432 ? -12.784 20.573 -6.494 1.00 67.25 432 GLN A N 1
ATOM 3279 C CA . GLN A 1 432 ? -12.445 20.163 -5.130 1.00 67.25 432 GLN A CA 1
ATOM 3280 C C . GLN A 1 432 ? -12.143 18.660 -5.068 1.00 67.25 432 GLN A C 1
ATOM 3282 O O . GLN A 1 432 ? -11.076 18.281 -4.607 1.00 67.25 432 GLN A O 1
ATOM 3287 N N . ALA A 1 433 ? -13.009 17.809 -5.624 1.00 64.06 433 ALA A N 1
ATOM 3288 C CA . ALA A 1 433 ? -12.791 16.362 -5.636 1.00 64.06 433 ALA A CA 1
ATOM 3289 C C . ALA A 1 433 ? -11.511 15.942 -6.388 1.00 64.06 433 ALA A C 1
ATOM 3291 O O . ALA A 1 433 ? -10.765 15.104 -5.901 1.00 64.06 433 ALA A O 1
ATOM 3292 N N . ALA A 1 434 ? -11.216 16.554 -7.540 1.00 62.28 434 ALA A N 1
ATOM 3293 C CA . ALA A 1 434 ? -10.041 16.216 -8.353 1.00 62.28 434 ALA A CA 1
ATOM 3294 C C . ALA A 1 434 ? -8.729 16.794 -7.795 1.00 62.28 434 ALA A C 1
ATOM 3296 O O . ALA A 1 434 ? -7.658 16.240 -8.017 1.00 62.28 434 ALA A O 1
ATOM 3297 N N . PHE A 1 435 ? -8.798 17.925 -7.092 1.00 61.16 435 PHE A N 1
ATOM 3298 C CA . PHE A 1 435 ? -7.668 18.496 -6.364 1.00 61.16 435 PHE A CA 1
ATOM 3299 C C . PHE A 1 435 ? -7.308 17.650 -5.138 1.00 61.16 435 PHE A C 1
ATOM 3301 O O . PHE A 1 435 ? -6.140 17.554 -4.771 1.00 61.16 435 PHE A O 1
ATOM 3308 N N . MET A 1 436 ? -8.327 17.067 -4.510 1.00 54.66 436 MET A N 1
ATOM 3309 C CA . MET A 1 436 ? -8.217 16.285 -3.283 1.00 54.66 436 MET A CA 1
ATOM 3310 C C . MET A 1 436 ? -7.911 14.804 -3.538 1.00 54.66 436 MET A C 1
ATOM 3312 O O . MET A 1 436 ? -7.547 14.103 -2.601 1.00 54.66 436 MET A O 1
ATOM 3316 N N . ASP A 1 437 ? -8.021 14.332 -4.782 1.00 52.12 437 ASP A N 1
ATOM 3317 C CA . ASP A 1 437 ? -7.668 12.968 -5.174 1.00 52.12 437 ASP A CA 1
ATOM 3318 C C . ASP A 1 437 ? -6.174 12.697 -4.900 1.00 52.12 437 ASP A C 1
ATOM 3320 O O . ASP A 1 437 ? -5.284 13.300 -5.507 1.00 52.12 437 ASP A O 1
ATOM 3324 N N . GLY A 1 438 ? -5.903 11.831 -3.918 1.00 47.66 438 GLY A N 1
ATOM 3325 C CA . GLY A 1 438 ? -4.565 11.546 -3.384 1.00 47.66 438 GLY A CA 1
ATOM 3326 C C . GLY A 1 438 ? -4.231 12.191 -2.029 1.00 47.66 438 GLY A C 1
ATOM 3327 O O . GLY A 1 438 ? -3.155 11.917 -1.495 1.00 47.66 438 GLY A O 1
ATOM 3328 N N . PHE A 1 439 ? -5.126 13.001 -1.452 1.00 49.25 439 PHE A N 1
ATOM 3329 C CA . PHE A 1 439 ? -5.070 13.460 -0.058 1.00 49.25 439 PHE A CA 1
ATOM 3330 C C . PHE A 1 439 ? -6.120 12.714 0.782 1.00 49.25 439 PHE A C 1
ATOM 3332 O O . PHE A 1 439 ? -7.210 12.422 0.294 1.00 49.25 439 PHE A O 1
ATOM 3339 N N . ASP A 1 440 ? -5.804 12.393 2.042 1.00 43.59 440 ASP A N 1
ATOM 3340 C CA . ASP A 1 440 ? -6.756 11.741 2.948 1.00 43.59 440 ASP A CA 1
ATOM 3341 C C . ASP A 1 440 ? -7.992 12.641 3.147 1.00 43.59 440 ASP A C 1
ATOM 3343 O O . ASP A 1 440 ? -7.884 13.815 3.521 1.00 43.59 440 ASP A O 1
ATOM 3347 N N . MET A 1 441 ? -9.171 12.106 2.820 1.00 41.12 441 MET A N 1
ATOM 3348 C CA . MET A 1 441 ? -10.414 12.863 2.630 1.00 41.12 441 MET A CA 1
ATOM 3349 C C . MET A 1 441 ? -10.949 13.510 3.915 1.00 41.12 441 MET A C 1
ATOM 3351 O O . MET A 1 441 ? -11.894 14.296 3.843 1.00 41.12 441 MET A O 1
ATOM 3355 N N . GLN A 1 442 ? -10.380 13.204 5.083 1.00 43.06 442 GLN A N 1
ATOM 3356 C CA . GLN A 1 442 ? -10.914 13.674 6.363 1.00 43.06 442 GLN A CA 1
ATOM 3357 C C . GLN A 1 442 ? -10.340 15.018 6.846 1.00 43.06 442 GLN A C 1
ATOM 3359 O O . GLN A 1 442 ? -10.959 15.650 7.701 1.00 43.06 442 GLN A O 1
ATOM 3364 N N . THR A 1 443 ? -9.226 15.518 6.290 1.00 43.28 443 THR A N 1
ATOM 3365 C CA . THR A 1 443 ? -8.452 16.570 6.993 1.00 43.28 443 THR A CA 1
ATOM 3366 C C . THR A 1 443 ? -8.125 17.821 6.189 1.00 43.28 443 THR A C 1
ATOM 3368 O O . THR A 1 443 ? -7.565 18.756 6.762 1.00 43.28 443 THR A O 1
ATOM 3371 N N . VAL A 1 444 ? -8.459 17.905 4.895 1.00 43.47 444 VAL A N 1
ATOM 3372 C CA . VAL A 1 444 ? -8.146 19.098 4.083 1.00 43.47 444 VAL A CA 1
ATOM 3373 C C . VAL A 1 444 ? -9.402 19.922 3.780 1.00 43.47 444 VAL A C 1
ATOM 3375 O O . VAL A 1 444 ? -9.969 19.895 2.692 1.00 43.47 444 VAL A O 1
ATOM 3378 N N . VAL A 1 445 ? -9.852 20.696 4.770 1.00 49.56 445 VAL A N 1
ATOM 3379 C CA . VAL A 1 445 ? -10.819 21.780 4.553 1.00 49.56 445 VAL A CA 1
ATOM 3380 C C . VAL A 1 445 ? -10.052 22.996 4.035 1.00 49.56 445 VAL A C 1
ATOM 3382 O O . VAL A 1 445 ? -9.121 23.469 4.689 1.00 49.56 445 VAL A O 1
ATOM 3385 N N . PHE A 1 446 ? -10.443 23.529 2.876 1.00 48.38 446 PHE A N 1
ATOM 3386 C CA . PHE A 1 446 ? -10.011 24.855 2.433 1.00 48.38 446 PHE A CA 1
ATOM 3387 C C . PHE A 1 446 ? -10.600 25.891 3.379 1.00 48.38 446 PHE A C 1
ATOM 3389 O O . PHE A 1 446 ? -11.695 26.410 3.168 1.00 48.38 446 PHE A O 1
ATOM 3396 N N . THR A 1 447 ? -9.897 26.148 4.470 1.00 52.50 447 THR A N 1
ATOM 3397 C CA . THR A 1 447 ? -10.267 27.219 5.372 1.00 52.50 447 THR A CA 1
ATOM 3398 C C . THR A 1 447 ? -9.567 28.486 4.929 1.00 52.50 447 THR A C 1
ATOM 3400 O O . THR A 1 447 ? -8.595 28.494 4.169 1.00 52.50 447 THR A O 1
ATOM 3403 N N . SER A 1 448 ? -10.053 29.577 5.487 1.00 51.00 448 SER A N 1
ATOM 3404 C CA . SER A 1 448 ? -9.490 30.911 5.376 1.00 51.00 448 SER A CA 1
ATOM 3405 C C . SER A 1 448 ? -7.994 30.982 5.796 1.00 51.00 448 SER A C 1
ATOM 3407 O O . SER A 1 448 ? -7.319 31.972 5.542 1.00 51.00 448 SER A O 1
ATOM 3409 N N . GLN A 1 449 ? -7.439 29.901 6.372 1.00 50.38 449 GLN A N 1
ATOM 3410 C CA . GLN A 1 449 ? -6.074 29.795 6.896 1.00 50.38 449 GLN A CA 1
ATOM 3411 C C . GLN A 1 449 ? -5.165 28.777 6.178 1.00 50.38 449 GLN A C 1
ATOM 3413 O O . GLN A 1 449 ? -4.017 28.612 6.593 1.00 50.38 449 GLN A O 1
ATOM 3418 N N . SER A 1 450 ? -5.628 28.083 5.132 1.00 55.84 450 SER A N 1
ATOM 3419 C CA . SER A 1 450 ? -4.786 27.130 4.385 1.00 55.84 450 SER A CA 1
ATOM 3420 C C . SER A 1 450 ? -3.565 27.822 3.759 1.00 55.84 450 SER A C 1
ATOM 3422 O O . SER A 1 450 ? -3.627 29.001 3.426 1.00 55.84 450 SER A O 1
ATOM 3424 N N . SER A 1 451 ? -2.448 27.119 3.555 1.00 58.25 451 SER A N 1
ATOM 3425 C CA . SER A 1 451 ? -1.321 27.653 2.765 1.00 58.25 451 SER A CA 1
ATOM 3426 C C . SER A 1 451 ? -1.056 26.804 1.525 1.00 58.25 451 SER A C 1
ATOM 3428 O O . SER A 1 451 ? -1.180 25.578 1.556 1.00 58.25 451 SER A O 1
ATOM 3430 N N . PHE A 1 452 ? -0.704 27.468 0.422 1.00 60.53 452 PHE A N 1
ATOM 3431 C CA . PHE A 1 452 ? -0.468 26.838 -0.874 1.00 60.53 452 PHE A CA 1
ATOM 3432 C C . PHE A 1 452 ? 0.943 27.143 -1.344 1.00 60.53 452 PHE A C 1
ATOM 3434 O O . PHE A 1 452 ? 1.294 28.300 -1.556 1.00 60.53 452 PHE A O 1
ATOM 3441 N N . THR A 1 453 ? 1.744 26.103 -1.564 1.00 57.72 453 THR A N 1
ATOM 3442 C CA . THR A 1 453 ? 3.038 26.250 -2.238 1.00 57.72 453 THR A CA 1
ATOM 3443 C C . THR A 1 453 ? 2.992 25.547 -3.585 1.00 57.72 453 THR A C 1
ATOM 3445 O O . THR A 1 453 ? 2.913 24.319 -3.670 1.00 57.72 453 THR A O 1
ATOM 3448 N N . LEU A 1 454 ? 3.062 26.339 -4.648 1.00 61.59 454 LEU A N 1
ATOM 3449 C CA . LEU A 1 454 ? 3.193 25.878 -6.019 1.00 61.59 454 LEU A CA 1
ATOM 3450 C C . LEU A 1 454 ? 4.664 25.942 -6.430 1.00 61.59 454 LEU A C 1
ATOM 3452 O O . LEU A 1 454 ? 5.271 27.007 -6.382 1.00 61.59 454 LEU A O 1
ATOM 3456 N N . GLU A 1 455 ? 5.224 24.826 -6.891 1.00 59.94 455 GLU A N 1
ATOM 3457 C CA . GLU A 1 455 ? 6.562 24.802 -7.482 1.00 59.94 455 GLU A CA 1
ATOM 3458 C C . GLU A 1 455 ? 6.466 24.459 -8.967 1.00 59.94 455 GLU A C 1
ATOM 3460 O O . GLU A 1 455 ? 5.884 23.443 -9.359 1.00 59.94 455 GLU A O 1
ATOM 3465 N N . VAL A 1 456 ? 7.034 25.326 -9.800 1.00 57.53 456 VAL A N 1
ATOM 3466 C CA . VAL A 1 456 ? 7.073 25.161 -11.251 1.00 57.53 456 VAL A CA 1
ATOM 3467 C C . VAL A 1 456 ? 8.464 24.692 -11.653 1.00 57.53 456 VAL A C 1
ATOM 3469 O O . VAL A 1 456 ? 9.464 25.391 -11.468 1.00 57.53 456 VAL A O 1
ATOM 3472 N N . ASP A 1 457 ? 8.519 23.489 -12.220 1.00 43.41 457 ASP A N 1
ATOM 3473 C CA . ASP A 1 457 ? 9.761 22.890 -12.697 1.00 43.41 457 ASP A CA 1
ATOM 3474 C C . ASP A 1 457 ? 10.232 23.643 -13.956 1.00 43.41 457 ASP A C 1
ATOM 3476 O O . ASP A 1 457 ? 9.508 23.717 -14.951 1.00 43.41 457 ASP A O 1
ATOM 3480 N N . GLY A 1 458 ? 11.422 24.251 -13.904 1.00 49.09 458 GLY A N 1
ATOM 3481 C CA . GLY A 1 458 ? 12.005 25.018 -15.019 1.00 49.09 458 GLY A CA 1
ATOM 3482 C C . GLY A 1 458 ? 12.294 26.500 -14.759 1.00 49.09 458 GLY A C 1
ATOM 3483 O O . GLY A 1 458 ? 12.945 27.128 -15.592 1.00 49.09 458 GLY A O 1
ATOM 3484 N N . GLY A 1 459 ? 11.903 27.044 -13.603 1.00 51.12 459 GLY A N 1
ATOM 3485 C CA . GLY A 1 459 ? 12.136 28.445 -13.238 1.00 51.12 459 GLY A CA 1
ATOM 3486 C C . GLY A 1 459 ? 11.264 29.413 -14.026 1.00 51.12 459 GLY A C 1
ATOM 3487 O O . GLY A 1 459 ? 11.237 29.397 -15.256 1.00 51.12 459 GLY A O 1
ATOM 3488 N N . PHE A 1 460 ? 10.585 30.327 -13.329 1.00 54.97 460 PHE A N 1
ATOM 3489 C CA . PHE A 1 460 ? 10.057 31.495 -14.014 1.00 54.97 460 PHE A CA 1
ATOM 3490 C C . PHE A 1 460 ? 11.260 32.333 -14.442 1.00 54.97 460 PHE A C 1
ATOM 3492 O O . PHE A 1 460 ? 11.901 33.001 -13.632 1.00 54.97 460 PHE A O 1
ATOM 3499 N N . THR A 1 461 ? 11.602 32.299 -15.729 1.00 52.34 461 THR A N 1
ATOM 3500 C CA . THR A 1 461 ? 12.438 33.355 -16.297 1.00 52.34 461 THR A CA 1
ATOM 3501 C C . THR A 1 461 ? 11.563 34.596 -16.340 1.00 52.34 461 THR A C 1
ATOM 3503 O O . THR A 1 461 ? 10.868 34.855 -17.318 1.00 52.34 461 THR A O 1
ATOM 3506 N N . THR A 1 462 ? 11.531 35.329 -15.228 1.00 49.72 462 THR A N 1
ATOM 3507 C CA . THR A 1 462 ? 10.791 36.580 -15.082 1.00 49.72 462 THR A CA 1
ATOM 3508 C C . THR A 1 462 ? 11.439 37.647 -15.962 1.00 49.72 462 THR A C 1
ATOM 3510 O O . THR A 1 462 ? 12.134 38.560 -15.522 1.00 49.72 462 THR A O 1
ATOM 3513 N N . GLY A 1 463 ? 11.196 37.552 -17.270 1.00 54.16 463 GLY A N 1
ATOM 3514 C CA . GLY A 1 463 ? 11.061 38.756 -18.067 1.00 54.16 463 GLY A CA 1
ATOM 3515 C C . GLY A 1 463 ? 9.978 39.598 -17.401 1.00 54.16 463 GLY A C 1
ATOM 3516 O O . GLY A 1 463 ? 8.931 39.077 -17.025 1.00 54.16 463 GLY A O 1
ATOM 3517 N N . THR A 1 464 ? 10.255 40.878 -17.179 1.00 54.66 464 THR A N 1
ATOM 3518 C CA . THR A 1 464 ? 9.295 41.845 -16.638 1.00 54.66 464 THR A CA 1
ATOM 3519 C C . THR A 1 464 ? 7.970 41.734 -17.402 1.00 54.66 464 THR A C 1
ATOM 3521 O O . THR A 1 464 ? 7.933 42.139 -18.564 1.00 54.66 464 THR A O 1
ATOM 3524 N N . GLY A 1 465 ? 6.916 41.170 -16.799 1.00 61.62 465 GLY A N 1
ATOM 3525 C CA . GLY A 1 465 ? 5.600 41.118 -17.444 1.00 61.62 465 GLY A CA 1
ATOM 3526 C C . GLY A 1 465 ? 4.650 39.975 -17.078 1.00 61.62 465 GLY A C 1
ATOM 3527 O O . GLY A 1 465 ? 3.501 40.067 -17.491 1.00 61.62 465 GLY A O 1
ATOM 3528 N N . TYR A 1 466 ? 5.052 38.936 -16.340 1.00 64.88 466 TYR A N 1
ATOM 3529 C CA . TYR A 1 466 ? 4.117 37.871 -15.940 1.00 64.88 466 TYR A CA 1
ATOM 3530 C C . TYR A 1 466 ? 3.579 38.077 -14.522 1.00 64.88 466 TYR A C 1
ATOM 3532 O O . TYR A 1 466 ? 4.356 38.127 -13.570 1.00 64.88 466 TYR A O 1
ATOM 3540 N N . ASP A 1 467 ? 2.254 38.124 -14.404 1.00 75.06 467 ASP A N 1
ATOM 3541 C CA . ASP A 1 467 ? 1.515 38.154 -13.145 1.00 75.06 467 ASP A CA 1
ATO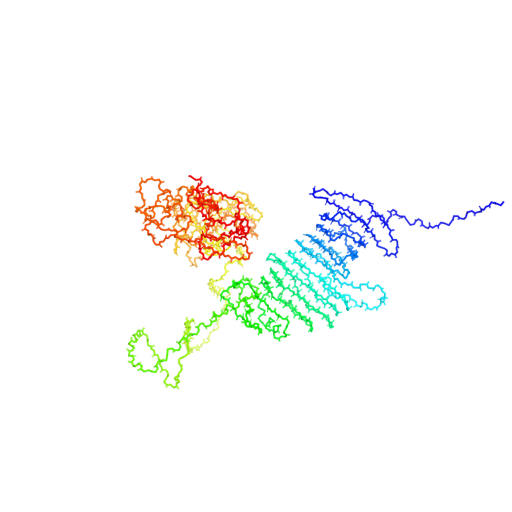M 3542 C C . ASP A 1 467 ? 0.806 36.810 -12.962 1.00 75.06 467 ASP A C 1
ATOM 3544 O O . ASP A 1 467 ? 0.042 36.385 -13.833 1.00 75.06 467 ASP A O 1
ATOM 3548 N N . VAL A 1 468 ? 1.025 36.147 -11.827 1.00 79.88 468 VAL A N 1
ATOM 3549 C CA . VAL A 1 468 ? 0.256 34.956 -11.447 1.00 79.88 468 VAL A CA 1
ATOM 3550 C C . VAL A 1 468 ? -0.733 35.336 -10.359 1.00 79.88 468 VAL A C 1
ATOM 3552 O O . VAL A 1 468 ? -0.410 36.093 -9.447 1.00 79.88 468 VAL A O 1
ATOM 3555 N N . ARG A 1 469 ? -1.966 34.853 -10.479 1.00 84.62 469 ARG A N 1
ATOM 3556 C CA . ARG A 1 469 ? -3.058 35.133 -9.543 1.00 84.62 469 ARG A CA 1
ATOM 3557 C C . ARG A 1 469 ? -3.735 33.836 -9.161 1.00 84.62 469 ARG A C 1
ATOM 3559 O O . ARG A 1 469 ? -3.880 32.953 -10.002 1.00 84.62 469 ARG A O 1
ATOM 3566 N N . MET A 1 470 ? -4.161 33.722 -7.914 1.00 85.44 470 MET A N 1
ATOM 3567 C CA . MET A 1 470 ? -4.967 32.600 -7.460 1.00 85.44 470 MET A CA 1
ATOM 3568 C C . MET A 1 470 ? -6.419 32.822 -7.883 1.00 85.44 470 MET A C 1
ATOM 3570 O O . MET A 1 470 ? -6.910 33.952 -7.872 1.00 85.44 470 MET A O 1
ATOM 3574 N N . VAL A 1 471 ? -7.098 31.749 -8.275 1.00 86.69 471 VAL A N 1
ATOM 3575 C CA . VAL A 1 471 ? -8.525 31.754 -8.601 1.00 86.69 471 VAL A CA 1
ATOM 3576 C C . VAL A 1 471 ? -9.229 30.767 -7.686 1.00 86.69 471 VAL A C 1
ATOM 3578 O O . VAL A 1 471 ? -8.788 29.630 -7.554 1.00 86.69 471 VAL A O 1
ATOM 3581 N N . VAL A 1 472 ? -10.319 31.194 -7.060 1.00 85.50 472 VAL A N 1
ATOM 3582 C CA . VAL A 1 472 ? -11.132 30.362 -6.166 1.00 85.50 472 VAL A CA 1
ATOM 3583 C C . VAL A 1 472 ? -12.586 30.463 -6.595 1.00 85.50 472 VAL A C 1
ATOM 3585 O O . VAL A 1 472 ? -13.072 31.563 -6.854 1.00 85.50 472 VAL A O 1
ATOM 3588 N N . ARG A 1 473 ? -13.288 29.334 -6.675 1.00 86.81 473 ARG A N 1
ATOM 3589 C CA . ARG A 1 473 ? -14.747 29.300 -6.792 1.00 86.81 473 ARG A CA 1
ATOM 3590 C C . ARG A 1 473 ? -15.337 29.078 -5.410 1.00 86.81 473 ARG A C 1
ATOM 3592 O O . ARG A 1 473 ? -15.097 28.032 -4.816 1.00 86.81 473 ARG A O 1
ATOM 3599 N N . ASP A 1 474 ? -16.099 30.052 -4.934 1.00 84.75 474 ASP A N 1
ATOM 3600 C CA . ASP A 1 474 ? -16.816 30.004 -3.660 1.00 84.75 474 ASP A CA 1
ATOM 3601 C C . ASP A 1 474 ? -18.312 29.832 -3.961 1.00 84.75 474 ASP A C 1
ATOM 3603 O O . ASP A 1 474 ? -18.943 30.663 -4.630 1.00 84.75 474 ASP A O 1
ATOM 3607 N N . GLY A 1 475 ? -18.869 28.708 -3.535 1.00 85.81 475 GLY A N 1
ATOM 3608 C CA . GLY A 1 475 ? -20.216 28.268 -3.847 1.00 85.81 475 GLY A CA 1
ATOM 3609 C C . GLY A 1 475 ? -20.444 27.914 -5.317 1.00 85.81 475 GLY A C 1
ATOM 3610 O O . GLY A 1 475 ? -19.536 27.693 -6.121 1.00 85.81 475 GLY A O 1
ATOM 3611 N N . ALA A 1 476 ? -21.722 27.865 -5.695 1.00 79.06 476 ALA A N 1
ATOM 3612 C CA . ALA A 1 476 ? -22.147 27.322 -6.981 1.00 79.06 476 ALA A CA 1
ATOM 3613 C C . ALA A 1 476 ? -21.817 28.196 -8.206 1.00 79.06 476 ALA A C 1
ATOM 3615 O O . ALA A 1 476 ? -21.950 27.715 -9.329 1.00 79.06 476 ALA A O 1
ATOM 3616 N N . SER A 1 477 ? -21.414 29.463 -8.067 1.00 76.38 477 SER A N 1
ATOM 3617 C CA . SER A 1 477 ? -21.293 30.338 -9.251 1.00 76.38 477 SER A CA 1
ATOM 3618 C C . SER A 1 477 ? -20.310 31.498 -9.161 1.00 76.38 477 SER A C 1
ATOM 3620 O O . SER A 1 477 ? -20.073 32.133 -10.185 1.00 76.38 477 SER A O 1
ATOM 3622 N N . GLN A 1 478 ? -19.758 31.820 -7.989 1.00 86.25 478 GLN A N 1
ATOM 3623 C CA . GLN A 1 478 ? -18.918 33.007 -7.857 1.00 86.25 478 GLN A CA 1
ATOM 3624 C C . GLN A 1 478 ? -17.443 32.627 -7.877 1.00 86.25 478 GLN A C 1
ATOM 3626 O O . GLN A 1 478 ? -16.977 31.862 -7.037 1.00 86.25 478 GLN A O 1
ATOM 3631 N N . TYR A 1 479 ? -16.699 33.205 -8.817 1.00 86.44 479 TYR A N 1
ATOM 3632 C CA . TYR A 1 479 ? -15.247 33.130 -8.804 1.00 86.44 479 TYR A CA 1
ATOM 3633 C C . TYR A 1 479 ? -14.656 34.383 -8.175 1.00 86.44 479 TYR A C 1
ATOM 3635 O O . TYR A 1 479 ? -15.217 35.479 -8.267 1.00 86.44 479 TYR A O 1
ATOM 3643 N N . TYR A 1 480 ? -13.501 34.204 -7.560 1.00 86.94 480 TYR A N 1
ATOM 3644 C CA . TYR A 1 480 ? -12.667 35.240 -6.989 1.00 86.94 480 TYR A CA 1
ATOM 3645 C C . TYR A 1 480 ? -11.276 35.101 -7.580 1.00 86.94 480 TYR A C 1
ATOM 3647 O O . TYR A 1 480 ? -10.761 33.993 -7.714 1.00 86.94 480 TYR A O 1
ATOM 3655 N N . VAL A 1 481 ? -10.674 36.228 -7.942 1.00 88.06 481 VAL A N 1
ATOM 3656 C CA . VAL A 1 481 ? -9.277 36.300 -8.362 1.00 88.06 481 VAL A CA 1
ATOM 3657 C C . VAL A 1 481 ? -8.505 37.136 -7.354 1.00 88.06 481 VAL A C 1
ATOM 3659 O O . VAL A 1 481 ? -8.971 38.202 -6.941 1.00 88.06 481 VAL A O 1
ATOM 3662 N N . SER A 1 482 ? -7.345 36.647 -6.935 1.00 87.38 482 SER A N 1
ATOM 3663 C CA . SER A 1 482 ? -6.486 37.381 -6.017 1.00 87.38 482 SER A CA 1
ATOM 3664 C C . SER A 1 482 ? -5.795 38.551 -6.721 1.00 87.38 482 SER A C 1
ATOM 3666 O O . SER A 1 482 ? -5.690 38.627 -7.956 1.00 87.38 482 SER A O 1
ATOM 3668 N N . GLU A 1 483 ? -5.241 39.459 -5.928 1.00 83.62 483 GLU A N 1
ATOM 3669 C CA . GLU A 1 483 ? -4.145 40.311 -6.380 1.00 83.62 483 GLU A CA 1
ATOM 3670 C C . GLU A 1 483 ? -2.941 39.478 -6.868 1.00 83.62 483 GLU A C 1
ATOM 3672 O O . GLU A 1 483 ? -2.900 38.253 -6.710 1.00 83.62 483 GLU A O 1
ATOM 3677 N N . THR A 1 484 ? -1.977 40.124 -7.528 1.00 79.75 484 THR A N 1
ATOM 3678 C CA . THR A 1 484 ? -0.810 39.430 -8.088 1.00 79.75 484 THR A CA 1
ATOM 3679 C C . THR A 1 484 ? 0.010 38.774 -6.977 1.00 79.75 484 THR A C 1
ATOM 3681 O O . THR A 1 484 ? 0.546 39.454 -6.104 1.00 79.75 484 THR A O 1
ATOM 3684 N N . VAL A 1 485 ? 0.169 37.455 -7.061 1.00 75.62 485 VAL A N 1
ATOM 3685 C CA . VAL A 1 485 ? 1.082 36.672 -6.230 1.00 75.62 485 VAL A CA 1
ATOM 3686 C C . VAL A 1 485 ? 2.404 36.605 -6.986 1.00 75.62 485 VAL A C 1
ATOM 3688 O O . VAL A 1 485 ? 2.542 35.873 -7.968 1.00 75.62 485 VAL A O 1
ATOM 3691 N N . ALA A 1 486 ? 3.360 37.451 -6.606 1.00 67.56 486 ALA A N 1
ATOM 3692 C CA . ALA A 1 486 ? 4.645 37.509 -7.293 1.00 67.56 486 ALA A CA 1
ATOM 3693 C C . ALA A 1 486 ? 5.390 36.167 -7.132 1.00 67.56 486 ALA A C 1
ATOM 3695 O O . ALA A 1 486 ? 5.595 35.733 -5.997 1.00 67.56 486 ALA A O 1
ATOM 3696 N N . PRO A 1 487 ? 5.811 35.503 -8.224 1.00 64.75 487 PRO A N 1
ATOM 3697 C CA . PRO A 1 487 ? 6.650 34.316 -8.110 1.00 64.75 487 PRO A CA 1
ATOM 3698 C C . PRO A 1 487 ? 8.028 34.703 -7.551 1.00 64.75 487 PRO A C 1
ATOM 3700 O O . PRO A 1 487 ? 8.663 35.629 -8.064 1.00 64.75 487 PRO A O 1
ATOM 3703 N N . ASP A 1 488 ? 8.518 33.975 -6.545 1.00 58.38 488 ASP A N 1
ATOM 3704 C CA . ASP A 1 488 ? 9.921 34.037 -6.118 1.00 58.38 488 ASP A CA 1
ATOM 3705 C C . ASP A 1 488 ? 10.678 32.858 -6.747 1.00 58.38 488 ASP A C 1
ATOM 3707 O O . ASP A 1 488 ? 10.582 31.702 -6.327 1.00 58.38 488 ASP A O 1
ATOM 3711 N N . GLY A 1 489 ? 11.386 33.133 -7.844 1.00 67.81 489 GLY A N 1
ATOM 3712 C CA . GLY A 1 489 ? 12.129 32.115 -8.585 1.00 67.81 489 GLY A CA 1
ATOM 3713 C C . GLY A 1 489 ? 11.229 31.054 -9.233 1.00 67.81 489 GLY A C 1
ATOM 3714 O O . GLY A 1 489 ? 10.553 31.322 -10.222 1.00 67.81 489 GLY A O 1
ATOM 3715 N N . THR A 1 490 ? 11.284 29.815 -8.741 1.00 62.25 490 THR A N 1
ATOM 3716 C CA . THR A 1 490 ? 10.486 28.665 -9.223 1.00 62.25 490 THR A CA 1
ATOM 3717 C C . THR A 1 490 ? 9.176 28.486 -8.464 1.00 62.25 490 THR A C 1
ATOM 3719 O O . THR A 1 490 ? 8.370 27.641 -8.849 1.00 62.25 490 THR A O 1
ATOM 3722 N N . THR A 1 491 ? 8.972 29.228 -7.376 1.00 61.22 491 THR A N 1
ATOM 3723 C CA . THR A 1 491 ? 7.947 28.908 -6.385 1.00 61.22 491 THR A CA 1
ATOM 3724 C C . THR A 1 491 ? 6.980 30.073 -6.214 1.00 61.22 491 THR A C 1
ATOM 3726 O O . THR A 1 491 ? 7.376 31.232 -6.105 1.00 61.22 491 THR A O 1
ATOM 3729 N N . ILE A 1 492 ? 5.691 29.757 -6.193 1.00 67.81 492 ILE A N 1
ATOM 3730 C CA . ILE A 1 492 ? 4.608 30.665 -5.829 1.00 67.81 492 ILE A CA 1
ATOM 3731 C C . ILE A 1 492 ? 4.067 30.158 -4.498 1.00 67.81 492 ILE A C 1
ATOM 3733 O O . ILE A 1 492 ? 3.426 29.110 -4.444 1.00 67.81 492 ILE A O 1
ATOM 3737 N N . ALA A 1 493 ? 4.361 30.880 -3.422 1.00 67.69 493 ALA A N 1
ATOM 3738 C CA . ALA A 1 493 ? 3.814 30.601 -2.104 1.00 67.69 493 ALA A CA 1
ATOM 3739 C C . ALA A 1 493 ? 2.685 31.596 -1.812 1.00 67.69 493 ALA A C 1
ATOM 3741 O O . ALA A 1 493 ? 2.895 32.808 -1.839 1.00 67.69 493 ALA A O 1
ATOM 3742 N N . VAL A 1 494 ? 1.488 31.078 -1.553 1.00 67.06 494 VAL A N 1
ATOM 3743 C CA . VAL A 1 494 ? 0.366 31.819 -0.979 1.00 67.06 494 VAL A CA 1
ATOM 3744 C C . VAL A 1 494 ? 0.233 31.370 0.467 1.00 67.06 494 VAL A C 1
ATOM 3746 O O . VAL A 1 494 ? -0.316 30.308 0.762 1.00 67.06 494 VAL A O 1
ATOM 3749 N N . GLU A 1 495 ? 0.764 32.180 1.373 1.00 64.56 495 GLU A N 1
ATOM 3750 C CA . GLU A 1 495 ? 0.561 32.010 2.806 1.00 64.56 495 GLU A CA 1
ATOM 3751 C C . GLU A 1 495 ? -0.715 32.761 3.193 1.00 64.56 495 GLU A C 1
ATOM 3753 O O . GLU A 1 495 ? -0.778 33.977 3.034 1.00 64.56 495 GLU A O 1
ATOM 3758 N N . ASN A 1 496 ? -1.726 32.045 3.695 1.00 65.50 496 ASN A N 1
ATOM 3759 C CA . ASN A 1 496 ? -2.983 32.616 4.182 1.00 65.50 496 ASN A CA 1
ATOM 3760 C C . ASN A 1 496 ? -3.783 33.419 3.115 1.00 65.50 496 ASN A C 1
ATOM 3762 O O . ASN A 1 496 ? -3.610 34.637 2.993 1.00 65.50 496 ASN A O 1
ATOM 3766 N N . PRO A 1 497 ? -4.700 32.769 2.372 1.00 66.00 497 PRO A N 1
ATOM 3767 C CA . PRO A 1 497 ? -5.594 33.380 1.390 1.00 66.00 497 PRO A CA 1
ATOM 3768 C C . PRO A 1 497 ? -6.339 34.623 1.884 1.00 66.00 497 PRO A C 1
ATOM 3770 O O . PRO A 1 497 ? -6.559 35.529 1.084 1.00 66.00 497 PRO A O 1
ATOM 3773 N N . ASP A 1 498 ? -6.685 34.719 3.172 1.00 64.81 498 ASP A N 1
ATOM 3774 C CA . ASP A 1 498 ? -7.378 35.895 3.728 1.00 64.81 498 ASP A CA 1
ATOM 3775 C C . ASP A 1 498 ? -6.503 37.153 3.755 1.00 64.81 498 ASP A C 1
ATOM 3777 O O . ASP A 1 498 ? -7.009 38.275 3.845 1.00 64.81 498 ASP A O 1
ATOM 3781 N N . SER A 1 499 ? -5.179 36.981 3.716 1.00 68.94 499 SER A N 1
ATOM 3782 C CA . SER A 1 499 ? -4.244 38.103 3.650 1.00 68.94 499 SER A CA 1
ATOM 3783 C C . SER A 1 499 ? -4.205 38.744 2.262 1.00 68.94 499 SER A C 1
ATOM 3785 O O . SER A 1 499 ? -3.865 39.925 2.148 1.00 68.94 499 SER A O 1
ATOM 3787 N N . LEU A 1 500 ? -4.604 37.996 1.226 1.00 78.62 500 LEU A N 1
ATOM 3788 C CA . LEU A 1 500 ? -4.716 38.501 -0.134 1.00 78.62 500 LEU A CA 1
ATOM 3789 C C . LEU A 1 500 ? -5.976 39.340 -0.287 1.00 78.62 500 LEU A C 1
ATOM 3791 O O . LEU A 1 500 ? -7.029 39.067 0.294 1.00 78.62 500 LEU A O 1
ATOM 3795 N N . GLN A 1 501 ? -5.887 40.359 -1.130 1.00 84.31 501 GLN A N 1
ATOM 3796 C CA . GLN A 1 501 ? -7.085 41.038 -1.590 1.00 84.31 501 GLN A CA 1
ATOM 3797 C C . GLN A 1 501 ? -7.700 40.293 -2.781 1.00 84.31 501 GLN A C 1
ATOM 3799 O O . GLN A 1 501 ? -7.001 39.880 -3.708 1.00 84.31 501 GLN A O 1
ATOM 3804 N N . TRP A 1 502 ? -9.025 40.166 -2.777 1.00 85.00 502 TRP A N 1
ATOM 3805 C CA . TRP A 1 502 ? -9.797 39.418 -3.764 1.00 85.00 502 TRP A CA 1
ATOM 3806 C C . TRP A 1 502 ? -10.759 40.324 -4.509 1.00 85.00 502 TRP A C 1
ATOM 3808 O O . TRP A 1 502 ? -11.353 41.239 -3.939 1.00 85.00 502 TRP A O 1
ATOM 3818 N N . ALA A 1 503 ? -10.952 40.037 -5.787 1.00 85.44 503 ALA A N 1
ATOM 3819 C CA . ALA A 1 503 ? -11.985 40.658 -6.591 1.00 85.44 503 ALA A CA 1
ATOM 3820 C C . ALA A 1 503 ? -12.892 39.586 -7.190 1.00 85.44 503 ALA A C 1
ATOM 3822 O O . ALA A 1 503 ? -12.429 38.519 -7.596 1.00 85.44 503 ALA A O 1
ATOM 3823 N N . THR A 1 504 ? -14.187 39.885 -7.276 1.00 85.00 504 THR A N 1
ATOM 3824 C CA . THR A 1 504 ? -15.141 39.020 -7.971 1.00 85.00 504 THR A CA 1
ATOM 3825 C C . THR A 1 504 ? -14.748 38.894 -9.434 1.00 85.00 504 THR A C 1
ATOM 3827 O O . THR A 1 504 ? -14.502 39.894 -10.115 1.00 85.00 504 THR A O 1
ATOM 3830 N N . TYR A 1 505 ? -14.742 37.664 -9.913 1.00 80.69 505 TYR A N 1
ATOM 3831 C CA . TYR A 1 505 ? -14.419 37.290 -11.271 1.00 80.69 505 TYR A CA 1
ATOM 3832 C C . TYR A 1 505 ? -15.624 36.570 -11.884 1.00 80.69 505 TYR A C 1
ATOM 3834 O O . TYR A 1 505 ? -16.196 35.667 -11.277 1.00 80.69 505 TYR A O 1
ATOM 3842 N N . ASP A 1 506 ? -16.055 37.016 -13.062 1.00 77.00 506 ASP A N 1
ATOM 3843 C CA . ASP A 1 506 ? -17.162 36.409 -13.805 1.00 77.00 506 ASP A CA 1
ATOM 3844 C C . ASP A 1 506 ? -16.572 35.535 -14.915 1.00 77.00 506 ASP A C 1
ATOM 3846 O O . ASP A 1 506 ? -16.152 36.024 -15.967 1.00 77.00 506 ASP A O 1
ATOM 3850 N N . LEU A 1 507 ? -16.500 34.230 -14.648 1.00 71.12 507 LEU A N 1
ATOM 3851 C CA . LEU A 1 507 ? -16.224 33.218 -15.662 1.00 71.12 507 LEU A CA 1
ATOM 3852 C C . LEU A 1 507 ? -17.531 32.860 -16.361 1.00 71.12 507 LEU A C 1
ATOM 3854 O O . LEU A 1 507 ? -18.109 31.800 -16.135 1.00 71.12 507 LEU A O 1
ATOM 3858 N N . THR A 1 508 ? -18.025 33.749 -17.214 1.00 65.19 508 THR A N 1
ATOM 3859 C CA . THR A 1 508 ? -19.191 33.420 -18.032 1.00 65.19 508 THR A CA 1
ATOM 3860 C C . THR A 1 508 ? -18.765 32.386 -19.076 1.00 65.19 508 THR A C 1
ATOM 3862 O O . THR A 1 508 ? -17.998 32.698 -19.995 1.00 65.19 508 THR A O 1
ATOM 3865 N N . GLU A 1 509 ? -19.236 31.143 -18.937 1.00 54.59 509 GLU A N 1
ATOM 3866 C CA . GLU A 1 509 ? -18.970 30.066 -19.897 1.00 54.59 509 GLU A CA 1
ATOM 3867 C C . GLU A 1 509 ? -19.277 30.528 -21.332 1.00 54.59 509 GLU A C 1
ATOM 3869 O O . GLU A 1 509 ? -20.369 31.005 -21.644 1.00 54.59 509 GLU A O 1
ATOM 3874 N N . GLY A 1 510 ? -18.290 30.414 -22.226 1.00 47.75 510 GLY A N 1
ATOM 3875 C CA . GLY A 1 510 ? -18.427 30.788 -23.638 1.00 47.75 510 GLY A CA 1
ATOM 3876 C C . GLY A 1 510 ? -18.137 32.256 -23.975 1.00 47.75 510 GLY A C 1
ATOM 3877 O O . GLY A 1 510 ? -18.171 32.619 -25.154 1.00 47.75 510 GLY A O 1
ATOM 3878 N N . SER A 1 511 ? -17.792 33.097 -22.995 1.00 52.34 511 SER A N 1
ATOM 3879 C CA . SER A 1 511 ? -17.229 34.425 -23.255 1.00 52.34 511 SER A CA 1
ATOM 3880 C C . SER A 1 511 ? -15.852 34.291 -23.914 1.00 52.34 511 SER A C 1
ATOM 3882 O O . SER A 1 511 ? -14.896 33.801 -23.318 1.00 52.34 511 SER A O 1
ATOM 3884 N N . SER A 1 512 ? -15.717 34.749 -25.160 1.00 46.00 512 SER A N 1
ATOM 3885 C CA . SER A 1 512 ? -14.431 34.759 -25.872 1.00 46.00 512 SER A CA 1
ATOM 3886 C C . SER A 1 512 ? -13.450 35.820 -25.354 1.00 46.00 512 SER A C 1
ATOM 3888 O O . SER A 1 512 ? -12.338 35.910 -25.870 1.00 46.00 512 SER A O 1
ATOM 3890 N N . ASN A 1 513 ? -13.859 36.640 -24.379 1.00 50.16 513 ASN A N 1
ATOM 3891 C CA . ASN A 1 513 ? -13.078 37.752 -23.853 1.00 50.16 513 ASN A CA 1
ATOM 3892 C C . ASN A 1 513 ? -12.741 37.509 -22.381 1.00 50.16 513 ASN A C 1
ATOM 3894 O O . ASN A 1 513 ? -13.370 38.039 -21.469 1.00 50.16 513 ASN A O 1
ATOM 3898 N N . PHE A 1 514 ? -11.690 36.724 -22.182 1.00 55.50 514 PHE A N 1
ATOM 3899 C CA . PHE A 1 514 ? -10.939 36.611 -20.939 1.00 55.50 514 PHE A CA 1
ATOM 3900 C C . PHE A 1 514 ? -10.055 37.861 -20.794 1.00 55.50 514 PHE A C 1
ATOM 3902 O O . PHE A 1 514 ? -8.862 37.827 -21.080 1.00 55.50 514 PHE A O 1
ATOM 3909 N N . ALA A 1 515 ? -10.648 39.004 -20.447 1.00 54.72 515 ALA A N 1
ATOM 3910 C CA . ALA A 1 515 ? -9.910 40.254 -20.288 1.00 54.72 515 ALA A CA 1
ATOM 3911 C C . ALA A 1 515 ? -9.910 40.692 -18.822 1.00 54.72 515 ALA A C 1
ATOM 3913 O O . ALA A 1 515 ? -10.862 41.311 -18.349 1.00 54.72 515 ALA A O 1
ATOM 3914 N N . PHE A 1 516 ? -8.800 40.450 -18.121 1.00 57.41 516 PHE A N 1
ATOM 3915 C CA . PHE A 1 516 ? -8.423 41.286 -16.984 1.00 57.41 516 PHE A CA 1
ATOM 3916 C C . PHE A 1 516 ? -7.925 42.619 -17.544 1.00 57.41 516 PHE A C 1
ATOM 3918 O O . PHE A 1 516 ? -6.727 42.885 -17.603 1.00 57.41 516 PHE A O 1
ATOM 3925 N N . ALA A 1 517 ? -8.831 43.459 -18.037 1.00 48.41 517 ALA A N 1
ATOM 3926 C CA . ALA A 1 517 ? -8.446 44.842 -18.244 1.00 48.41 517 ALA A CA 1
ATOM 3927 C C . ALA A 1 517 ? -8.033 45.379 -16.865 1.00 48.41 517 ALA A C 1
ATOM 3929 O O . ALA A 1 517 ? -8.788 45.234 -15.906 1.00 48.41 517 ALA A O 1
ATOM 3930 N N . ASP A 1 518 ? -6.873 46.020 -16.758 1.00 45.78 518 ASP A N 1
ATOM 3931 C CA . ASP A 1 518 ? -6.375 46.659 -15.525 1.00 45.78 518 ASP A CA 1
ATOM 3932 C C . ASP A 1 518 ? -7.312 47.793 -15.013 1.00 45.78 518 ASP A C 1
ATOM 3934 O O . ASP A 1 518 ? -7.058 48.458 -14.018 1.00 45.78 518 ASP A O 1
ATOM 3938 N N . GLY A 1 519 ? -8.453 48.012 -15.686 1.00 50.59 519 GLY A N 1
ATOM 3939 C CA . GLY A 1 519 ? -9.579 48.837 -15.236 1.00 50.59 519 GLY A CA 1
ATOM 3940 C C . GLY A 1 519 ? -10.929 48.106 -15.136 1.00 50.59 519 GLY A C 1
ATOM 3941 O O . GLY A 1 519 ? -11.960 48.774 -15.092 1.00 50.59 519 GLY A O 1
ATOM 3942 N N . GLY A 1 520 ? -10.946 46.768 -15.164 1.00 48.28 520 GLY A N 1
ATOM 3943 C CA . GLY A 1 520 ? -12.151 45.926 -15.214 1.00 48.28 520 GLY A CA 1
ATOM 3944 C C . GLY A 1 520 ? -12.223 44.803 -14.173 1.00 48.28 520 GLY A C 1
ATOM 3945 O O . GLY A 1 520 ? -13.295 44.228 -14.000 1.00 48.28 520 GLY A O 1
ATOM 3946 N N . ILE A 1 521 ? -11.140 44.509 -13.445 1.00 57.03 521 ILE A N 1
ATOM 3947 C CA . ILE A 1 521 ? -11.258 43.736 -12.204 1.00 57.03 521 ILE A CA 1
ATOM 3948 C C . ILE A 1 521 ? -11.890 44.660 -11.156 1.00 57.03 521 ILE A C 1
ATOM 3950 O O . ILE A 1 521 ? -11.465 45.807 -11.012 1.00 57.03 521 ILE A O 1
ATOM 3954 N N . GLY A 1 522 ? -12.942 44.196 -10.476 1.00 60.53 522 GLY A N 1
ATOM 3955 C CA . GLY A 1 522 ? -13.619 44.969 -9.433 1.00 60.53 522 GLY A CA 1
ATOM 3956 C C . GLY A 1 522 ? -12.675 45.405 -8.305 1.00 60.53 522 GLY A C 1
ATOM 3957 O O . GLY A 1 522 ? -11.516 45.001 -8.240 1.00 60.53 522 GLY A O 1
ATOM 3958 N N . THR A 1 523 ? -13.170 46.242 -7.394 1.00 77.06 523 THR A N 1
ATOM 3959 C CA . THR A 1 523 ? -12.400 46.659 -6.216 1.00 77.06 523 THR A CA 1
ATOM 3960 C C . THR A 1 523 ? -11.941 45.433 -5.432 1.00 77.06 523 THR A C 1
ATOM 3962 O O . THR A 1 523 ? -12.774 44.658 -4.967 1.00 77.06 523 THR A O 1
ATOM 3965 N N . TYR A 1 524 ? -10.629 45.288 -5.272 1.00 80.50 524 TYR A N 1
ATOM 3966 C CA . TYR A 1 524 ? -10.051 44.281 -4.396 1.00 80.50 524 TYR A CA 1
ATOM 3967 C C . TYR A 1 524 ? -10.426 44.567 -2.940 1.00 80.50 524 TYR A C 1
ATOM 3969 O O . TYR A 1 524 ? -10.338 45.712 -2.484 1.00 80.50 524 TYR A O 1
ATOM 3977 N N . GLY A 1 525 ? -10.841 43.535 -2.216 1.00 83.31 525 GLY A N 1
ATOM 3978 C CA . GLY A 1 525 ? -11.138 43.605 -0.792 1.00 83.31 525 GLY A CA 1
ATOM 3979 C C . GLY A 1 525 ? -10.867 42.277 -0.099 1.00 83.31 525 GLY A C 1
ATOM 3980 O O . GLY A 1 525 ? -10.681 41.252 -0.753 1.00 83.31 525 GLY A O 1
ATOM 3981 N N . ALA A 1 526 ? -10.853 42.293 1.232 1.00 81.56 526 ALA A N 1
ATOM 3982 C CA . ALA A 1 526 ? -10.827 41.060 2.010 1.00 81.56 526 ALA A CA 1
ATOM 3983 C C . ALA A 1 526 ? -12.078 40.222 1.700 1.00 81.56 526 ALA A C 1
ATOM 3985 O O . ALA A 1 526 ? -13.188 40.761 1.647 1.00 81.56 526 ALA A O 1
ATOM 3986 N N . HIS A 1 527 ? -11.895 38.916 1.520 1.00 79.56 527 HIS A N 1
ATOM 3987 C CA . HIS A 1 527 ? -12.976 37.955 1.318 1.00 79.56 527 HIS A CA 1
ATOM 3988 C C . HIS A 1 527 ? -12.709 36.729 2.185 1.00 79.56 527 HIS A C 1
ATOM 3990 O O . HIS A 1 527 ? -11.567 36.295 2.280 1.00 79.56 527 HIS A O 1
ATOM 3996 N N . THR A 1 528 ? -13.753 36.195 2.815 1.00 77.88 528 THR A N 1
ATOM 3997 C CA . THR A 1 528 ? -13.682 34.953 3.593 1.00 77.88 528 THR A CA 1
ATOM 3998 C C . THR A 1 528 ? -14.440 33.886 2.825 1.00 77.88 528 THR A C 1
ATOM 4000 O O . THR A 1 528 ? -15.645 34.026 2.610 1.00 77.88 528 THR A O 1
ATOM 4003 N N . PHE A 1 529 ? -13.734 32.840 2.410 1.00 78.75 529 PHE A N 1
ATOM 4004 C CA . PHE A 1 529 ? -14.324 31.720 1.684 1.00 78.75 529 PHE A CA 1
ATOM 4005 C C . PHE A 1 529 ? -15.103 30.810 2.630 1.00 78.75 529 PHE A C 1
ATOM 4007 O O . PHE A 1 529 ? -14.638 30.517 3.733 1.00 78.75 529 PHE A O 1
ATOM 4014 N N . THR A 1 530 ? -16.286 30.371 2.206 1.00 78.19 530 THR A N 1
ATOM 4015 C CA . THR A 1 530 ? -17.173 29.541 3.046 1.00 78.19 530 THR A CA 1
ATOM 4016 C C . THR A 1 530 ? -17.544 28.213 2.401 1.00 78.19 530 THR A C 1
ATOM 4018 O O . THR A 1 530 ? -17.921 27.288 3.115 1.00 78.19 530 THR A O 1
ATOM 4021 N N . ASP A 1 531 ? -17.410 28.102 1.080 1.00 78.38 531 ASP A N 1
ATOM 4022 C CA . ASP A 1 531 ? -17.787 26.932 0.295 1.00 78.38 531 ASP A CA 1
ATOM 4023 C C . ASP A 1 531 ? -16.862 26.794 -0.929 1.00 78.38 531 ASP A C 1
ATOM 4025 O O . ASP A 1 531 ? -17.242 27.068 -2.066 1.00 78.38 531 ASP A O 1
ATOM 4029 N N . VAL A 1 532 ? -15.596 26.434 -0.715 1.00 78.19 532 VAL A N 1
ATOM 4030 C CA . VAL A 1 532 ? -14.614 26.347 -1.810 1.00 78.19 532 VAL A CA 1
ATOM 4031 C C . VAL A 1 532 ? -14.877 25.119 -2.684 1.00 78.19 532 VAL A C 1
ATOM 4033 O O . VAL A 1 532 ? -14.575 23.994 -2.301 1.00 78.19 532 VAL A O 1
ATOM 4036 N N . GLN A 1 533 ? -15.378 25.354 -3.897 1.00 79.25 533 GLN A N 1
ATOM 4037 C CA . GLN A 1 533 ? -15.727 24.318 -4.876 1.00 79.25 533 GLN A CA 1
ATOM 4038 C C . GLN A 1 533 ? -14.605 24.048 -5.889 1.00 79.25 533 GLN A C 1
ATOM 4040 O O . GLN A 1 533 ? -14.491 22.946 -6.425 1.00 79.25 533 GLN A O 1
ATOM 4045 N N . GLN A 1 534 ? -13.788 25.060 -6.194 1.00 82.56 534 GLN A N 1
ATOM 4046 C CA . GLN A 1 534 ? -12.654 24.953 -7.117 1.00 82.56 534 GLN A CA 1
ATOM 4047 C C . GLN A 1 534 ? -11.527 25.884 -6.680 1.00 82.56 534 GLN A C 1
ATOM 4049 O O . GLN A 1 534 ? -11.780 26.989 -6.198 1.00 82.56 534 GLN A O 1
ATOM 4054 N N . VAL A 1 535 ? -10.287 25.479 -6.934 1.00 80.62 535 VAL A N 1
ATOM 4055 C CA . VAL A 1 535 ? -9.097 26.320 -6.746 1.00 80.62 535 VAL A CA 1
ATOM 4056 C C . VAL A 1 535 ? -8.231 26.236 -7.989 1.00 80.62 535 VAL A C 1
ATOM 4058 O O . VAL A 1 535 ? -8.249 25.240 -8.709 1.00 80.62 535 VAL A O 1
ATOM 4061 N N . GLY A 1 536 ? -7.490 27.298 -8.280 1.00 84.38 536 GLY A N 1
ATOM 4062 C CA . GLY A 1 536 ? -6.620 27.340 -9.432 1.00 84.38 536 GLY A CA 1
ATOM 4063 C C . GLY A 1 536 ? -5.750 28.580 -9.535 1.00 84.38 536 GLY A C 1
ATOM 4064 O O . GLY A 1 536 ? -5.618 29.355 -8.587 1.00 84.38 536 GLY A O 1
ATOM 4065 N N . PHE A 1 537 ? -5.155 28.765 -10.713 1.00 83.62 537 PHE A N 1
ATOM 4066 C CA . PHE A 1 537 ? -4.283 29.899 -11.015 1.00 83.62 537 PHE A CA 1
ATOM 4067 C C . PHE A 1 537 ? -4.595 30.499 -12.386 1.00 83.62 537 PHE A C 1
ATOM 4069 O O . PHE A 1 537 ? -4.832 29.783 -13.363 1.00 83.62 537 PHE A O 1
ATOM 4076 N N . ALA A 1 538 ? -4.552 31.825 -12.457 1.00 82.38 538 ALA A N 1
ATOM 4077 C CA . ALA A 1 538 ? -4.603 32.607 -13.680 1.00 82.38 538 ALA A CA 1
ATOM 4078 C C . ALA A 1 538 ? -3.223 33.203 -13.976 1.00 82.38 538 ALA A C 1
ATOM 4080 O O . ALA A 1 538 ? -2.585 33.790 -13.099 1.00 82.38 538 ALA A O 1
ATOM 4081 N N . PHE A 1 539 ? -2.782 33.063 -15.224 1.00 79.06 539 PHE A N 1
ATOM 4082 C CA . PHE A 1 539 ? -1.508 33.571 -15.719 1.00 79.06 539 PHE A CA 1
ATOM 4083 C C . PHE A 1 539 ? -1.768 34.729 -16.676 1.00 79.06 539 PHE A C 1
ATOM 4085 O O . PHE A 1 539 ? -2.352 34.551 -17.751 1.00 79.06 539 PHE A O 1
ATOM 4092 N N . ASN A 1 540 ? -1.308 35.911 -16.282 1.00 73.88 540 ASN A N 1
ATOM 4093 C CA . ASN A 1 540 ? -1.461 37.135 -17.048 1.00 73.88 540 ASN A CA 1
ATOM 4094 C C . ASN A 1 540 ? -0.124 37.576 -17.600 1.00 73.88 540 ASN A C 1
ATOM 4096 O O . ASN A 1 540 ? 0.857 37.686 -16.865 1.00 73.88 540 ASN A O 1
ATOM 4100 N N . HIS A 1 541 ? -0.114 37.893 -18.888 1.00 68.19 541 HIS A N 1
ATOM 4101 C CA . HIS A 1 541 ? 1.050 38.461 -19.531 1.00 68.19 541 HIS A CA 1
ATOM 4102 C C . HIS A 1 541 ? 0.786 39.918 -19.907 1.00 68.19 541 HIS A C 1
ATOM 4104 O O . HIS A 1 541 ? -0.112 40.259 -20.678 1.00 68.19 541 HIS A O 1
ATOM 4110 N N . SER A 1 542 ? 1.611 40.793 -19.348 1.00 63.16 542 SER A N 1
ATOM 4111 C CA . SER A 1 542 ? 1.702 42.202 -19.697 1.00 63.16 542 SER A CA 1
ATOM 4112 C C . SER A 1 542 ? 2.641 42.340 -20.891 1.00 63.16 542 SER A C 1
ATOM 4114 O O . SER A 1 542 ? 3.860 42.226 -20.742 1.00 63.16 542 SER A O 1
ATOM 4116 N N . TYR A 1 543 ? 2.103 42.602 -22.082 1.00 58.31 543 TYR A N 1
ATOM 4117 C CA . TYR A 1 543 ? 2.941 42.862 -23.251 1.00 58.31 543 TYR A CA 1
ATOM 4118 C C . TYR A 1 543 ? 3.702 44.185 -23.092 1.00 58.31 543 TYR A C 1
ATOM 4120 O O . TYR A 1 543 ? 3.176 45.274 -23.320 1.00 58.31 543 TYR A O 1
ATOM 4128 N N . GLY A 1 544 ? 4.988 44.092 -22.755 1.00 59.31 544 GLY A N 1
ATOM 4129 C CA . GLY A 1 544 ? 5.949 45.143 -23.077 1.00 59.31 544 GLY A CA 1
ATOM 4130 C C . GLY A 1 544 ? 6.222 45.195 -24.588 1.00 59.31 544 GLY A C 1
ATOM 4131 O O . GLY A 1 544 ? 5.905 44.275 -25.336 1.00 59.31 544 GLY A O 1
ATOM 4132 N N . THR A 1 545 ? 6.885 46.247 -25.072 1.00 54.94 545 THR A N 1
ATOM 4133 C CA . THR A 1 545 ? 7.269 46.389 -26.497 1.00 54.94 545 THR A CA 1
ATOM 4134 C C . THR A 1 545 ? 8.309 45.363 -26.986 1.00 54.94 545 THR A C 1
ATOM 4136 O O . THR A 1 545 ? 8.686 45.377 -28.161 1.00 54.94 545 THR A O 1
ATOM 4139 N N . ALA A 1 546 ? 8.792 44.475 -26.115 1.00 53.44 546 ALA A N 1
ATOM 4140 C CA . ALA A 1 546 ? 9.733 43.414 -26.445 1.00 53.44 546 ALA A CA 1
ATOM 4141 C C . ALA A 1 546 ? 8.988 42.123 -26.826 1.00 53.44 546 ALA A C 1
ATOM 4143 O O . ALA A 1 546 ? 8.023 41.739 -26.175 1.00 53.44 546 ALA A O 1
ATOM 4144 N N . LYS A 1 547 ? 9.452 41.436 -27.881 1.00 52.75 547 LYS A N 1
ATOM 4145 C CA . LYS A 1 547 ? 8.952 40.106 -28.263 1.00 52.75 547 LYS A CA 1
ATOM 4146 C C . LYS A 1 547 ? 9.022 39.162 -27.059 1.00 52.75 547 LYS A C 1
ATOM 4148 O O . LYS A 1 547 ? 10.110 38.956 -26.526 1.00 52.75 547 LYS A O 1
ATOM 4153 N N . ALA A 1 548 ? 7.879 38.589 -26.697 1.00 52.62 548 ALA A N 1
ATOM 4154 C CA . ALA A 1 548 ? 7.757 37.572 -25.666 1.00 52.62 548 ALA A CA 1
ATOM 4155 C C . ALA A 1 548 ? 8.736 36.414 -25.912 1.00 52.62 548 ALA A C 1
ATOM 4157 O O . ALA A 1 548 ? 8.834 35.912 -27.034 1.00 52.62 548 ALA A O 1
ATOM 4158 N N . ALA A 1 549 ? 9.455 36.002 -24.869 1.00 54.12 549 ALA A N 1
ATOM 4159 C CA . ALA A 1 549 ? 10.012 34.658 -24.821 1.00 54.12 549 ALA A CA 1
ATOM 4160 C C . ALA A 1 549 ? 8.846 33.667 -24.685 1.00 54.12 549 ALA A C 1
ATOM 4162 O O . ALA A 1 549 ? 7.868 33.979 -24.003 1.00 54.12 549 ALA A O 1
ATOM 4163 N N . ASP A 1 550 ? 8.939 32.510 -25.343 1.00 57.44 550 ASP A N 1
ATOM 4164 C CA . ASP A 1 550 ? 7.925 31.460 -25.235 1.00 57.44 550 ASP A CA 1
ATOM 4165 C C . ASP A 1 550 ? 7.783 31.039 -23.762 1.00 57.44 550 ASP A C 1
ATOM 4167 O O . ASP A 1 550 ? 8.748 30.594 -23.138 1.00 57.44 550 ASP A O 1
ATOM 4171 N N . PHE A 1 551 ? 6.586 31.203 -23.197 1.00 55.06 551 PHE A N 1
ATOM 4172 C CA . PHE A 1 551 ? 6.252 30.699 -21.869 1.00 55.06 551 PHE A CA 1
ATOM 4173 C C . PHE A 1 551 ? 5.888 29.217 -21.981 1.00 55.06 551 PHE A C 1
ATOM 4175 O O . PHE A 1 551 ? 4.945 28.851 -22.683 1.00 55.06 551 PHE A O 1
ATOM 4182 N N . SER A 1 552 ? 6.638 28.350 -21.301 1.00 57.59 552 SER A N 1
ATOM 4183 C CA . SER A 1 552 ? 6.328 26.922 -21.227 1.00 57.59 552 SER A CA 1
ATOM 4184 C C . SER A 1 552 ? 6.360 26.445 -19.783 1.00 57.59 552 SER A C 1
ATOM 4186 O O . SER A 1 552 ? 7.413 26.474 -19.150 1.00 57.59 552 SER A O 1
ATOM 4188 N N . ILE A 1 553 ? 5.226 25.951 -19.294 1.00 55.31 553 ILE A N 1
ATOM 4189 C CA . ILE A 1 553 ? 5.150 25.164 -18.062 1.00 55.31 553 ILE A CA 1
ATOM 4190 C C . ILE A 1 553 ? 5.292 23.698 -18.477 1.00 55.31 553 ILE A C 1
ATOM 4192 O O . ILE A 1 553 ? 4.425 23.168 -19.171 1.00 55.31 553 ILE A O 1
ATOM 4196 N N . THR A 1 554 ? 6.392 23.045 -18.105 1.00 48.97 554 THR A N 1
ATOM 4197 C CA . THR A 1 554 ? 6.637 21.626 -18.432 1.00 48.97 554 THR A CA 1
ATOM 4198 C C . THR A 1 554 ? 6.025 20.679 -17.407 1.00 48.97 554 THR A C 1
ATOM 4200 O O . THR A 1 554 ? 5.656 19.559 -17.758 1.00 48.97 554 THR A O 1
ATOM 4203 N N . LYS A 1 555 ? 5.898 21.121 -16.150 1.00 54.75 555 LYS A N 1
ATOM 4204 C CA . LYS A 1 555 ? 5.310 20.349 -15.056 1.00 54.75 555 LYS A CA 1
ATOM 4205 C C . LYS A 1 555 ? 4.638 21.272 -14.043 1.00 54.75 555 LYS A C 1
ATOM 4207 O O . LYS A 1 555 ? 5.196 22.303 -13.675 1.00 54.75 555 LYS A O 1
ATOM 4212 N N . PHE A 1 556 ? 3.461 20.864 -13.580 1.00 54.47 556 PHE A N 1
ATOM 4213 C CA . PHE A 1 556 ? 2.711 21.518 -12.513 1.00 54.47 556 PHE A CA 1
ATOM 4214 C C . PHE A 1 556 ? 2.627 20.552 -11.326 1.00 54.47 556 PHE A C 1
ATOM 4216 O O . PHE A 1 556 ? 2.150 19.431 -11.503 1.00 54.47 556 PHE A O 1
ATOM 4223 N N . VAL A 1 557 ? 3.143 20.934 -10.153 1.00 52.88 557 VAL A N 1
ATOM 4224 C CA . VAL A 1 557 ? 3.101 20.094 -8.942 1.00 52.88 557 VAL A CA 1
ATOM 4225 C C . VAL A 1 557 ? 2.655 20.931 -7.750 1.00 52.88 557 VAL A C 1
ATOM 4227 O O . VAL A 1 557 ? 3.345 21.868 -7.350 1.00 52.88 557 VAL A O 1
ATOM 4230 N N . VAL A 1 558 ? 1.526 20.554 -7.150 1.00 56.94 558 VAL A N 1
ATOM 4231 C CA . VAL A 1 558 ? 1.150 21.001 -5.804 1.00 56.94 558 VAL A CA 1
ATOM 4232 C C . VAL A 1 558 ? 1.907 20.109 -4.828 1.00 56.94 558 VAL A C 1
ATOM 4234 O O . VAL A 1 558 ? 1.671 18.905 -4.786 1.00 56.94 558 VAL A O 1
ATOM 4237 N N . LYS A 1 559 ? 2.889 20.661 -4.108 1.00 51.50 559 LYS A N 1
ATOM 4238 C CA . LYS A 1 559 ? 3.740 19.856 -3.212 1.00 51.50 559 LYS A CA 1
ATOM 4239 C C . LYS A 1 559 ? 3.156 19.690 -1.818 1.00 51.50 559 LYS A C 1
ATOM 4241 O O . LYS A 1 559 ? 3.476 18.717 -1.144 1.00 51.50 559 LYS A O 1
ATOM 4246 N N . ARG A 1 560 ? 2.384 20.677 -1.368 1.00 52.75 560 ARG A N 1
ATOM 4247 C CA . ARG A 1 560 ? 1.891 20.743 0.001 1.00 52.75 560 ARG A CA 1
ATOM 4248 C C . ARG A 1 560 ? 0.650 21.620 0.067 1.00 52.75 560 ARG A C 1
ATOM 4250 O O . ARG A 1 560 ? 0.678 22.757 -0.406 1.00 52.75 560 ARG A O 1
ATOM 4257 N N . VAL A 1 561 ? -0.403 21.069 0.653 1.00 55.06 561 VAL A N 1
ATOM 4258 C CA . VAL A 1 561 ? -1.564 21.810 1.136 1.00 55.06 561 VAL A CA 1
ATOM 4259 C C . VAL A 1 561 ? -1.523 21.634 2.637 1.00 55.06 561 VAL A C 1
ATOM 4261 O O . VAL A 1 561 ? -1.820 20.556 3.141 1.00 55.06 561 VAL A O 1
ATOM 4264 N N . ASP A 1 562 ? -1.063 22.658 3.344 1.00 55.03 562 ASP A N 1
ATOM 4265 C CA . ASP A 1 562 ? -1.222 22.655 4.790 1.00 55.03 562 ASP A CA 1
ATOM 4266 C C . ASP A 1 562 ? -2.651 23.100 5.055 1.00 55.03 562 ASP A C 1
ATOM 4268 O O . ASP A 1 562 ? -2.983 24.281 4.884 1.00 55.03 562 ASP A O 1
ATOM 4272 N N . THR A 1 563 ? -3.511 22.167 5.468 1.00 52.06 563 THR A N 1
ATOM 4273 C CA . THR A 1 563 ? -4.620 22.598 6.302 1.00 52.06 563 THR A CA 1
ATOM 4274 C C . THR A 1 563 ? -4.020 23.275 7.507 1.00 52.06 563 THR A C 1
ATOM 4276 O O . THR A 1 563 ? -3.004 22.823 8.038 1.00 52.06 563 THR A O 1
ATOM 4279 N N . ALA A 1 564 ? -4.611 24.394 7.919 1.00 49.28 564 ALA A N 1
ATOM 4280 C CA . ALA A 1 564 ? -4.316 24.908 9.234 1.00 49.28 564 ALA A CA 1
ATOM 4281 C C . ALA A 1 564 ? -4.595 23.758 10.200 1.00 49.28 564 ALA A C 1
ATOM 4283 O O . ALA A 1 564 ? -5.751 23.432 10.461 1.00 49.28 564 ALA A O 1
ATOM 4284 N N . VAL A 1 565 ? -3.530 23.106 10.669 1.00 49.69 565 VAL A N 1
ATOM 4285 C CA . VAL A 1 565 ? -3.576 22.325 11.887 1.00 49.69 565 VAL A CA 1
ATOM 4286 C C . VAL A 1 565 ? -4.069 23.363 12.869 1.00 49.69 565 VAL A C 1
ATOM 4288 O O . VAL A 1 565 ? -3.344 24.315 13.188 1.00 49.69 565 VAL A O 1
ATOM 4291 N N . SER A 1 566 ? -5.343 23.287 13.253 1.00 52.62 566 SER A N 1
ATOM 4292 C CA . SER A 1 566 ? -5.740 23.947 14.471 1.00 52.62 566 SER A CA 1
ATOM 4293 C C . SER A 1 566 ? -4.782 23.348 15.481 1.00 52.62 566 SER A C 1
ATOM 4295 O O . SER A 1 566 ? -4.895 22.183 15.841 1.00 52.62 566 SER A O 1
ATOM 4297 N N . ASN A 1 567 ? -3.779 24.117 15.900 1.00 56.09 567 ASN A N 1
ATOM 4298 C CA . ASN A 1 567 ? -2.995 23.801 17.081 1.00 56.09 567 ASN A CA 1
ATOM 4299 C C . ASN A 1 567 ? -3.918 23.989 18.299 1.00 56.09 567 ASN A C 1
ATOM 4301 O O . ASN A 1 567 ? -3.586 24.707 19.240 1.00 56.09 567 ASN A O 1
ATOM 4305 N N . SER A 1 568 ? -5.129 23.424 18.242 1.00 73.81 568 SER A N 1
ATOM 4306 C CA . SER A 1 568 ? -5.951 23.130 19.386 1.00 73.81 568 SER A CA 1
ATOM 4307 C C . SER A 1 568 ? -5.082 22.203 20.206 1.00 73.81 568 SER A C 1
ATOM 4309 O O . SER A 1 568 ? -4.816 21.069 19.815 1.00 73.81 568 SER A O 1
ATOM 4311 N N . SER A 1 569 ? -4.548 22.733 21.303 1.00 89.81 569 SER A N 1
ATOM 4312 C CA . SER A 1 569 ? -3.848 21.905 22.270 1.00 89.81 569 SER A CA 1
ATOM 4313 C C . SER A 1 569 ? -4.761 20.738 22.659 1.00 89.81 569 SER A C 1
ATOM 4315 O O . SER A 1 569 ? -5.976 20.947 22.680 1.00 89.81 569 SER A O 1
ATOM 4317 N N . PRO A 1 570 ? -4.226 19.578 23.061 1.00 92.50 570 PRO A N 1
ATOM 4318 C CA . PRO A 1 570 ? -5.024 18.467 23.585 1.00 92.50 570 PRO A CA 1
ATOM 4319 C C . PRO A 1 570 ? -6.166 18.890 24.537 1.00 92.50 570 PRO A C 1
ATOM 4321 O O . PRO A 1 570 ? -7.315 18.499 24.351 1.00 92.50 570 PRO A O 1
ATOM 4324 N N . ALA A 1 571 ? -5.889 19.821 25.462 1.00 91.81 571 ALA A N 1
ATOM 4325 C CA . ALA A 1 571 ? -6.879 20.397 26.379 1.00 91.81 571 ALA A CA 1
ATOM 4326 C C . ALA A 1 571 ? -8.045 21.143 25.697 1.00 91.81 571 ALA A C 1
ATOM 4328 O O . ALA A 1 571 ? -9.160 21.141 26.205 1.00 91.81 571 ALA A O 1
ATOM 4329 N N . ALA A 1 572 ? -7.801 21.792 24.556 1.00 91.25 572 ALA A N 1
ATOM 4330 C CA . ALA A 1 572 ? -8.835 22.486 23.790 1.00 91.25 572 ALA A CA 1
ATOM 4331 C C . ALA A 1 572 ? -9.737 21.481 23.065 1.00 91.25 572 ALA A C 1
ATOM 4333 O O . ALA A 1 572 ? -10.950 21.635 23.092 1.00 91.25 572 ALA A O 1
ATOM 4334 N N . VAL A 1 573 ? -9.153 20.418 22.500 1.00 91.81 573 VAL A N 1
ATOM 4335 C CA . VAL A 1 573 ? -9.920 19.339 21.860 1.00 91.81 573 VAL A CA 1
ATOM 4336 C C . VAL A 1 573 ? -10.816 18.628 22.882 1.00 91.81 573 VAL A C 1
ATOM 4338 O O . VAL A 1 573 ? -11.979 18.351 22.595 1.00 91.81 573 VAL A O 1
ATOM 4341 N N . TYR A 1 574 ? -10.304 18.384 24.094 1.00 93.31 574 TYR A N 1
ATOM 4342 C CA . TYR A 1 574 ? -11.103 17.841 25.194 1.00 93.31 574 TYR A CA 1
ATOM 4343 C C . TYR A 1 574 ? -12.225 18.797 25.630 1.00 93.31 574 TYR A C 1
ATOM 4345 O O . TYR A 1 574 ? -13.368 18.374 25.781 1.00 93.31 574 TYR A O 1
ATOM 4353 N N . ALA A 1 575 ? -11.934 20.094 25.779 1.00 91.19 575 ALA A N 1
ATOM 4354 C CA . ALA A 1 575 ? -12.941 21.095 26.139 1.00 91.19 575 ALA A CA 1
ATOM 4355 C C . ALA A 1 575 ? -14.052 21.226 25.080 1.00 91.19 575 ALA A C 1
ATOM 4357 O O . ALA A 1 575 ? -15.220 21.401 25.431 1.00 91.19 575 ALA A O 1
ATOM 4358 N N . ASP A 1 576 ? -13.707 21.104 23.796 1.00 90.69 576 ASP A N 1
ATOM 4359 C CA . ASP A 1 576 ? -14.677 21.094 22.700 1.00 90.69 576 ASP A CA 1
ATOM 4360 C C . ASP A 1 576 ? -15.589 19.860 22.783 1.00 90.69 576 ASP A C 1
ATOM 4362 O O . ASP A 1 576 ? -16.807 20.001 22.656 1.00 90.69 576 ASP A O 1
ATOM 4366 N N . TRP A 1 577 ? -15.034 18.675 23.072 1.00 93.50 577 TRP A N 1
ATOM 4367 C CA . TRP A 1 577 ? -15.827 17.465 23.326 1.00 93.50 577 TRP A CA 1
ATOM 4368 C C . TRP A 1 577 ? -16.760 17.645 24.528 1.00 93.50 577 TRP A C 1
ATOM 4370 O O . TRP A 1 577 ? -17.960 17.418 24.406 1.00 93.50 577 TRP A O 1
ATOM 4380 N N . LEU A 1 578 ? -16.245 18.153 25.650 1.00 92.06 578 LEU A N 1
ATOM 4381 C CA . LEU A 1 578 ? -17.032 18.392 26.862 1.00 92.06 578 LEU A CA 1
ATOM 4382 C C . LEU A 1 578 ? -18.176 19.390 26.619 1.00 92.06 578 LEU A C 1
ATOM 4384 O O . LEU A 1 578 ? -19.267 19.243 27.162 1.00 92.06 578 LEU A O 1
ATOM 4388 N N . SER A 1 579 ? -17.967 20.387 25.752 1.00 90.94 579 SER A N 1
ATOM 4389 C CA . SER A 1 579 ? -18.993 21.380 25.410 1.00 90.94 579 SER A CA 1
ATOM 4390 C C . SER A 1 579 ? -20.232 20.787 24.724 1.00 90.94 579 SER A C 1
ATOM 4392 O O . SER A 1 579 ? -21.298 21.412 24.745 1.00 90.94 579 SER A O 1
ATOM 4394 N N . ALA A 1 580 ? -20.115 19.585 24.147 1.00 91.94 580 ALA A N 1
ATOM 4395 C CA . ALA A 1 580 ? -21.237 18.846 23.577 1.00 91.94 580 ALA A CA 1
ATOM 4396 C C . ALA A 1 580 ? -22.160 18.235 24.649 1.00 91.94 580 ALA A C 1
ATOM 4398 O O . ALA A 1 580 ? -23.315 17.938 24.340 1.00 91.94 580 ALA A O 1
ATOM 4399 N N . TYR A 1 581 ? -21.688 18.132 25.896 1.00 91.62 581 TYR A N 1
ATOM 4400 C CA . TYR A 1 581 ? -22.384 17.514 27.025 1.00 91.62 581 TYR A CA 1
ATOM 4401 C C . TYR A 1 581 ? -22.614 18.534 28.152 1.00 91.62 581 TYR A C 1
ATOM 4403 O O . TYR A 1 581 ? -21.947 18.523 29.185 1.00 91.62 581 TYR A O 1
ATOM 4411 N N . PRO A 1 582 ? -23.562 19.476 27.986 1.00 83.12 582 PRO A N 1
ATOM 4412 C CA . PRO A 1 582 ? -23.791 20.554 28.950 1.00 83.12 582 PRO A CA 1
ATOM 4413 C C . PRO A 1 582 ? -24.315 20.074 30.319 1.00 83.12 582 PRO A C 1
ATOM 4415 O O . PRO A 1 582 ? -24.424 20.896 31.233 1.00 83.12 582 PRO A O 1
ATOM 4418 N N . GLY A 1 583 ? -24.688 18.792 30.454 1.00 78.94 583 GLY A N 1
ATOM 4419 C CA . GLY A 1 583 ? -25.036 18.144 31.724 1.00 78.94 583 GLY A CA 1
ATOM 4420 C C . GLY A 1 583 ? -23.821 17.795 32.587 1.00 78.94 5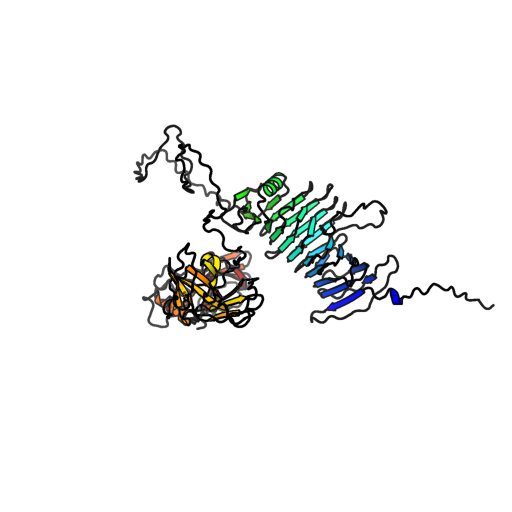83 GLY A C 1
ATOM 4421 O O . GLY A 1 583 ? -23.949 17.649 33.806 1.00 78.94 583 GLY A O 1
ATOM 4422 N N . VAL A 1 584 ? -22.639 17.765 31.974 1.00 80.88 584 VAL A N 1
ATOM 4423 C CA . VAL A 1 584 ? -21.379 17.358 32.582 1.00 80.88 584 VAL A CA 1
ATOM 4424 C C . VAL A 1 584 ? -20.680 18.591 33.140 1.00 80.88 584 VAL A C 1
ATOM 4426 O O . VAL A 1 584 ? -20.135 19.414 32.407 1.00 80.88 584 VAL A O 1
ATOM 4429 N N . GLY A 1 585 ? -20.720 18.772 34.462 1.00 63.81 585 GLY A N 1
ATOM 4430 C CA . GLY A 1 585 ? -19.914 19.816 35.093 1.00 63.81 585 GLY A CA 1
ATOM 4431 C C . GLY A 1 585 ? -20.205 20.105 36.563 1.00 63.81 585 GLY A C 1
ATOM 4432 O O . GLY A 1 585 ? -21.324 20.444 36.946 1.00 63.81 585 GLY A O 1
ATOM 4433 N N . SER A 1 586 ? -19.146 20.069 37.380 1.00 53.78 586 SER A N 1
ATOM 4434 C CA . SER A 1 586 ? -18.712 21.222 38.201 1.00 53.78 586 SER A CA 1
ATOM 4435 C C . SER A 1 586 ? -17.432 20.967 39.021 1.00 53.78 586 SER A C 1
ATOM 4437 O O . SER A 1 586 ? -16.997 21.882 39.721 1.00 53.78 586 SER A O 1
ATOM 4439 N N . GLU A 1 587 ? -16.825 19.774 38.948 1.00 64.38 587 GLU A N 1
ATOM 4440 C CA . GLU A 1 587 ? -15.660 19.397 39.763 1.00 64.38 587 GLU A CA 1
ATOM 4441 C C . GLU A 1 587 ? -14.342 19.417 38.960 1.00 64.38 587 GLU A C 1
ATOM 4443 O O . GLU A 1 587 ? -13.801 20.495 38.710 1.00 64.38 587 GLU A O 1
ATOM 4448 N N . SER A 1 588 ? -13.782 18.252 38.609 1.00 67.56 588 SER A N 1
ATOM 4449 C CA . SER A 1 588 ? -12.456 18.113 37.976 1.00 67.56 588 SER A CA 1
ATOM 4450 C C . SER A 1 588 ? -12.506 18.001 36.453 1.00 67.56 588 SER A C 1
ATOM 4452 O O . SER A 1 588 ? -11.456 18.056 35.812 1.00 67.56 588 SER A O 1
ATOM 4454 N N . GLU A 1 589 ? -13.708 17.820 35.902 1.00 83.38 589 GLU A N 1
ATOM 4455 C CA . GLU A 1 589 ? -14.035 17.595 34.491 1.00 83.38 589 GLU A CA 1
ATOM 4456 C C . GLU A 1 589 ? -13.447 16.316 33.877 1.00 83.38 589 GLU A C 1
ATOM 4458 O O . GLU A 1 589 ? -14.133 15.705 33.076 1.00 83.38 589 GLU A O 1
ATOM 4463 N N . LEU A 1 590 ? -12.233 15.875 34.222 1.00 89.69 590 LEU A N 1
ATOM 4464 C CA . LEU A 1 590 ? -11.608 14.656 33.676 1.00 89.69 590 LEU A CA 1
ATOM 4465 C C . LEU A 1 590 ? -11.994 13.380 34.433 1.00 89.69 590 LEU A C 1
ATOM 4467 O O . LEU A 1 590 ? -12.272 12.366 33.809 1.00 89.69 590 LEU A O 1
ATOM 4471 N N . THR A 1 591 ? -11.993 13.431 35.770 1.00 92.06 591 THR A N 1
ATOM 4472 C CA . THR A 1 591 ? -12.236 12.253 36.634 1.00 92.06 591 THR A CA 1
ATOM 4473 C C . THR A 1 591 ? -13.675 12.155 37.143 1.00 92.06 591 THR A C 1
ATOM 4475 O O . THR A 1 591 ? -13.976 11.383 38.054 1.00 92.06 591 THR A O 1
ATOM 4478 N N . ASP A 1 592 ? -14.558 12.990 36.603 1.00 91.44 592 ASP A N 1
ATOM 4479 C CA . ASP A 1 592 ? -15.965 13.007 36.977 1.00 91.44 592 ASP A CA 1
ATOM 4480 C C . ASP A 1 592 ? -16.683 11.838 36.271 1.00 91.44 592 ASP A C 1
ATOM 4482 O O . ASP A 1 592 ? -16.385 11.544 35.119 1.00 91.44 592 ASP A O 1
ATOM 4486 N N . ASN A 1 593 ? -17.618 11.186 36.969 1.00 92.69 593 ASN A N 1
ATOM 4487 C CA . ASN A 1 593 ? -18.547 10.181 36.433 1.00 92.69 593 ASN A CA 1
ATOM 4488 C C . ASN A 1 593 ? -19.976 10.689 36.728 1.00 92.69 593 ASN A C 1
ATOM 4490 O O . ASN A 1 593 ? -20.487 10.501 37.841 1.00 92.69 593 ASN A O 1
ATOM 4494 N N . PRO A 1 594 ? -20.551 11.509 35.838 1.00 91.56 594 PRO A N 1
ATOM 4495 C CA . PRO A 1 594 ? -21.853 12.151 36.053 1.00 91.56 594 PRO A CA 1
ATOM 4496 C C . PRO A 1 594 ? -23.067 11.212 35.910 1.00 91.56 594 PRO A C 1
ATOM 4498 O O . PRO A 1 594 ? -24.092 11.459 36.554 1.00 91.56 594 PRO A O 1
ATOM 4501 N N . ASP A 1 595 ? -22.969 10.160 35.105 1.00 93.00 595 ASP A N 1
ATOM 4502 C CA . ASP A 1 595 ? -24.057 9.250 34.726 1.00 93.00 595 ASP A CA 1
ATOM 4503 C C . ASP A 1 595 ? -24.165 7.992 35.612 1.00 93.00 595 ASP A C 1
ATOM 4505 O O . ASP A 1 595 ? -25.256 7.449 35.794 1.00 93.00 595 ASP A O 1
ATOM 4509 N N . GLY A 1 596 ? -23.081 7.585 36.271 1.00 93.81 596 GLY A N 1
ATOM 4510 C CA . GLY A 1 596 ? -23.036 6.467 37.213 1.00 93.81 596 GLY A CA 1
ATOM 4511 C C . GLY A 1 596 ? -22.557 5.134 36.629 1.00 93.81 596 GLY A C 1
ATOM 4512 O O . GLY A 1 596 ? -22.698 4.117 37.318 1.00 93.81 596 GLY A O 1
ATOM 4513 N N . ASP A 1 597 ? -22.008 5.108 35.414 1.00 93.88 597 ASP A N 1
ATOM 4514 C CA . ASP A 1 597 ? -21.644 3.888 34.665 1.00 93.88 597 ASP A CA 1
ATOM 4515 C C . ASP A 1 597 ? -20.287 3.250 35.067 1.00 93.88 597 ASP A C 1
ATOM 4517 O O . ASP A 1 597 ? -19.926 2.164 34.608 1.00 93.88 597 ASP A O 1
ATOM 4521 N N . ALA A 1 598 ? -19.573 3.889 36.000 1.00 93.81 598 ALA A N 1
ATOM 4522 C CA . ALA A 1 598 ? -18.212 3.600 36.457 1.00 93.81 598 ALA A CA 1
ATOM 4523 C C . ALA A 1 598 ? -17.044 3.979 35.511 1.00 93.81 598 ALA A C 1
ATOM 4525 O O . ALA A 1 598 ? -15.900 3.651 35.851 1.00 93.81 598 ALA A O 1
ATOM 4526 N N . LEU A 1 599 ? -17.275 4.694 34.406 1.00 94.88 599 LEU A N 1
ATOM 4527 C CA . LEU A 1 599 ? -16.248 5.355 33.592 1.00 94.88 599 LEU A CA 1
ATOM 4528 C C . LEU A 1 599 ? -16.153 6.850 33.910 1.00 94.88 599 LEU A C 1
ATOM 4530 O O . LEU A 1 599 ? -17.148 7.523 34.134 1.00 94.88 599 LEU A O 1
ATOM 4534 N N . ASP A 1 600 ? -14.944 7.393 33.991 1.00 95.31 600 ASP A N 1
ATOM 4535 C CA . ASP A 1 600 ? -14.809 8.845 34.061 1.00 95.31 600 ASP A CA 1
ATOM 4536 C C . ASP A 1 600 ? -14.850 9.472 32.663 1.00 95.31 600 ASP A C 1
ATOM 4538 O O . ASP A 1 600 ? -14.617 8.806 31.652 1.00 95.31 600 ASP A O 1
ATOM 4542 N N . ASN A 1 601 ? -15.106 10.777 32.603 1.00 95.25 601 ASN A N 1
ATOM 4543 C CA . ASN A 1 601 ? -15.177 11.515 31.343 1.00 95.25 601 ASN A CA 1
ATOM 4544 C C . ASN A 1 601 ? -13.916 11.346 30.468 1.00 95.25 601 ASN A C 1
ATOM 4546 O O . ASN A 1 601 ? -14.005 11.406 29.241 1.00 95.25 601 ASN A O 1
ATOM 4550 N N . LEU A 1 602 ? -12.728 11.148 31.061 1.00 96.19 602 LEU A N 1
ATOM 4551 C CA . LEU A 1 602 ? -11.505 10.860 30.303 1.00 96.19 602 LEU A CA 1
ATOM 4552 C C . LEU A 1 602 ? -11.584 9.495 29.608 1.00 96.19 602 LEU A C 1
ATOM 4554 O O . LEU A 1 602 ? -11.240 9.397 28.426 1.00 96.19 602 LEU A O 1
ATOM 4558 N N . ALA A 1 603 ? -12.022 8.453 30.315 1.00 96.75 603 ALA A N 1
ATOM 4559 C CA . ALA A 1 603 ? -12.232 7.133 29.734 1.00 96.75 603 ALA A CA 1
ATOM 4560 C C . ALA A 1 603 ? -13.298 7.174 28.632 1.00 96.75 603 ALA A C 1
ATOM 4562 O O . ALA A 1 603 ? -13.075 6.619 27.556 1.00 96.75 603 ALA A O 1
ATOM 4563 N N . GLU A 1 604 ? -14.401 7.889 28.838 1.00 96.81 604 GLU A N 1
ATOM 4564 C CA . GLU A 1 604 ? -15.442 8.043 27.819 1.00 96.81 604 GLU A CA 1
ATOM 4565 C C . GLU A 1 604 ? -14.963 8.837 26.604 1.00 96.81 604 GLU A C 1
ATOM 4567 O O . GLU A 1 604 ? -15.177 8.425 25.464 1.00 96.81 604 GLU A O 1
ATOM 4572 N N . TYR A 1 605 ? -14.228 9.931 26.803 1.00 96.94 605 TYR A N 1
ATOM 4573 C CA . TYR A 1 605 ? -13.609 10.676 25.709 1.00 96.94 605 TYR A CA 1
ATOM 4574 C C . TYR A 1 605 ? -12.664 9.791 24.888 1.00 96.94 605 TYR A C 1
ATOM 4576 O O . TYR A 1 605 ? -12.684 9.811 23.650 1.00 96.94 605 TYR A O 1
ATOM 4584 N N . ALA A 1 606 ? -11.854 8.985 25.567 1.00 97.81 606 ALA A N 1
ATOM 4585 C CA . ALA A 1 606 ? -10.906 8.081 24.939 1.00 97.81 606 ALA A CA 1
ATOM 4586 C C . ALA A 1 606 ? -11.585 6.917 24.212 1.00 97.81 606 ALA A C 1
ATOM 4588 O O . ALA A 1 606 ? -11.112 6.536 23.149 1.00 97.81 606 ALA A O 1
ATOM 4589 N N . LEU A 1 607 ? -12.696 6.392 24.731 1.00 97.44 607 LEU A N 1
ATOM 4590 C CA . LEU A 1 607 ? -13.391 5.211 24.201 1.00 97.44 607 LEU A CA 1
ATOM 4591 C C . LEU A 1 607 ? -14.673 5.540 23.423 1.00 97.44 607 LEU A C 1
ATOM 4593 O O . LEU A 1 607 ? -15.373 4.625 22.999 1.00 97.44 607 LEU A O 1
ATOM 4597 N N . ASN A 1 608 ? -14.955 6.827 23.197 1.00 96.75 608 ASN A N 1
ATOM 4598 C CA . ASN A 1 608 ? -16.163 7.329 22.534 1.00 96.75 608 ASN A CA 1
ATOM 4599 C C . ASN A 1 608 ? -17.470 6.921 23.242 1.00 96.75 608 ASN A C 1
ATOM 4601 O O . ASN A 1 608 ? -18.403 6.476 22.578 1.00 96.75 608 ASN A O 1
ATOM 4605 N N . GLY A 1 609 ? -17.500 7.058 24.570 1.00 96.44 609 GLY A N 1
ATOM 4606 C CA . GLY A 1 609 ? -18.710 6.975 25.395 1.00 96.44 609 GLY A CA 1
ATOM 4607 C C . GLY A 1 609 ? -19.457 8.307 25.494 1.00 96.44 609 GLY A C 1
ATOM 4608 O O . GLY A 1 609 ? -19.024 9.323 24.923 1.00 96.44 609 GLY A O 1
ATOM 4609 N N . ASN A 1 610 ? -20.582 8.287 26.206 1.00 95.31 610 ASN A N 1
ATOM 4610 C CA . ASN A 1 610 ? -21.461 9.432 26.395 1.00 95.31 610 ASN A CA 1
ATOM 4611 C C . ASN A 1 610 ? -21.696 9.712 27.893 1.00 95.31 610 ASN A C 1
ATOM 4613 O O . ASN A 1 610 ? -22.570 9.075 28.481 1.00 95.31 610 ASN A O 1
ATOM 4617 N N . PRO A 1 611 ? -21.083 10.773 28.451 1.00 95.12 611 PRO A N 1
ATOM 4618 C CA . PRO A 1 611 ? -21.183 11.101 29.877 1.00 95.12 611 PRO A CA 1
ATOM 4619 C C . PRO A 1 611 ? -22.593 11.484 30.353 1.00 95.12 611 PRO A C 1
ATOM 4621 O O . PRO A 1 611 ? -22.803 11.738 31.533 1.00 95.12 611 PRO A O 1
ATOM 4624 N N . ASP A 1 612 ? -23.582 11.611 29.469 1.00 94.00 612 ASP A N 1
ATOM 4625 C CA . ASP A 1 612 ? -24.972 11.870 29.856 1.00 94.00 612 ASP A CA 1
ATOM 4626 C C . ASP A 1 612 ? -25.859 10.595 29.794 1.00 94.00 612 ASP A C 1
ATOM 4628 O O . ASP A 1 612 ? -27.063 10.685 30.070 1.00 94.00 612 ASP A O 1
ATOM 4632 N N . ASP A 1 613 ? -25.315 9.425 29.421 1.00 94.88 613 ASP A N 1
ATOM 4633 C CA . ASP A 1 613 ? -26.055 8.168 29.200 1.00 94.88 613 ASP A CA 1
ATOM 4634 C C . ASP A 1 613 ? -25.319 6.934 29.757 1.00 94.88 613 ASP A C 1
ATOM 4636 O O . ASP A 1 613 ? -24.462 6.356 29.093 1.00 94.88 613 ASP A O 1
ATOM 4640 N N . ASP A 1 614 ? -25.786 6.438 30.911 1.00 95.94 614 ASP A N 1
ATOM 4641 C CA . ASP A 1 614 ? -25.202 5.295 31.636 1.00 95.94 614 ASP A CA 1
ATOM 4642 C C . ASP A 1 614 ? -25.228 3.953 30.881 1.00 95.94 614 ASP A C 1
ATOM 4644 O O . ASP A 1 614 ? -24.721 2.933 31.366 1.00 95.94 614 ASP A O 1
ATOM 4648 N N . THR A 1 615 ? -25.855 3.916 29.703 1.00 97.00 615 THR A N 1
ATOM 4649 C CA . THR A 1 615 ? -25.882 2.746 28.823 1.00 97.00 615 THR A CA 1
ATOM 4650 C C . THR A 1 615 ? -24.855 2.799 27.693 1.00 97.00 615 THR A C 1
ATOM 4652 O O . THR A 1 615 ? -24.622 1.762 27.060 1.00 97.00 615 THR A O 1
ATOM 4655 N N . ASP A 1 616 ? -24.223 3.950 27.454 1.00 96.56 616 ASP A N 1
ATOM 4656 C CA . ASP A 1 616 ? -23.242 4.177 26.390 1.00 96.56 616 ASP A CA 1
ATOM 4657 C C . ASP A 1 616 ? -21.828 4.381 26.952 1.00 96.56 616 ASP A C 1
ATOM 4659 O O . ASP A 1 616 ? -21.241 5.459 26.912 1.00 96.56 616 ASP A O 1
ATOM 4663 N N . ILE A 1 617 ? -21.247 3.270 27.401 1.00 96.25 617 ILE A N 1
ATOM 4664 C CA . ILE A 1 617 ? -19.878 3.189 27.934 1.00 96.25 617 ILE A CA 1
ATOM 4665 C C . ILE A 1 617 ? -18.785 3.277 26.843 1.00 96.25 617 ILE A C 1
ATOM 4667 O O . ILE A 1 617 ? -17.621 2.933 27.074 1.00 96.25 617 ILE A O 1
ATOM 4671 N N . GLY A 1 618 ? -19.162 3.627 25.610 1.00 96.31 618 GLY A N 1
ATOM 4672 C CA . GLY A 1 618 ? -18.290 3.620 24.443 1.00 96.31 618 GLY A CA 1
ATOM 4673 C C . GLY A 1 618 ? -17.849 2.220 24.005 1.00 96.31 618 GLY A C 1
ATOM 4674 O O . GLY A 1 618 ? -18.583 1.228 24.081 1.00 96.31 618 GLY A O 1
ATOM 4675 N N . ILE A 1 619 ? -16.625 2.127 23.486 1.00 96.81 619 ILE A N 1
ATOM 4676 C CA . ILE A 1 619 ? -16.082 0.892 22.920 1.00 96.81 619 ILE A CA 1
ATOM 4677 C C . ILE A 1 619 ? -15.440 0.036 24.017 1.00 96.81 619 ILE A C 1
ATOM 4679 O O . ILE A 1 619 ? -14.266 0.185 24.364 1.00 96.81 619 ILE A O 1
ATOM 4683 N N . ALA A 1 620 ? -16.218 -0.915 24.532 1.00 94.81 620 ALA A N 1
ATOM 4684 C CA . ALA A 1 620 ? -15.772 -1.823 25.580 1.00 94.81 620 ALA A CA 1
ATOM 4685 C C . ALA A 1 620 ? -14.639 -2.771 25.114 1.00 94.81 620 ALA A C 1
ATOM 4687 O O . ALA A 1 620 ? -14.744 -3.391 24.049 1.00 94.81 620 ALA A O 1
ATOM 4688 N N . PRO A 1 621 ? -13.587 -2.975 25.932 1.00 95.44 621 PRO A N 1
ATOM 4689 C CA . PRO A 1 621 ? -12.574 -3.992 25.676 1.00 95.44 621 PRO A CA 1
ATOM 4690 C C . PRO A 1 621 ? -13.159 -5.410 25.653 1.00 95.44 621 PRO A C 1
ATOM 4692 O O . PRO A 1 621 ? -14.066 -5.747 26.418 1.00 95.44 621 PRO A O 1
ATOM 4695 N N . VAL A 1 622 ? -12.585 -6.277 24.822 1.00 95.38 622 VAL A N 1
ATOM 4696 C CA . VAL A 1 622 ? -12.972 -7.687 24.701 1.00 95.38 622 VAL A CA 1
ATOM 4697 C C . VAL A 1 622 ? -11.810 -8.569 25.130 1.00 95.38 622 VAL A C 1
ATOM 4699 O O . VAL A 1 622 ? -10.656 -8.310 24.797 1.00 95.38 622 VAL A O 1
ATOM 4702 N N . ALA A 1 623 ? -12.113 -9.645 25.852 1.00 94.62 623 ALA A N 1
ATOM 4703 C CA . ALA A 1 623 ? -11.117 -10.612 26.279 1.00 94.62 623 ALA A CA 1
ATOM 4704 C C . ALA A 1 623 ? -11.407 -12.015 25.745 1.00 94.62 623 ALA A C 1
ATOM 4706 O O . ALA A 1 623 ? -12.562 -12.435 25.646 1.00 94.62 623 ALA A O 1
ATOM 4707 N N . SER A 1 624 ? -10.352 -12.766 25.443 1.00 95.19 624 SER A N 1
ATOM 4708 C CA . SER A 1 624 ? -10.446 -14.162 25.017 1.00 95.19 624 SER A CA 1
ATOM 4709 C C . SER A 1 624 ? -9.265 -14.982 25.549 1.00 95.19 624 SER A C 1
ATOM 4711 O O . SER A 1 624 ? -8.306 -14.442 26.096 1.00 95.19 624 SER A O 1
ATOM 4713 N N . THR A 1 625 ? -9.343 -16.311 25.459 1.00 93.19 625 THR A N 1
ATOM 4714 C CA . THR A 1 625 ? -8.272 -17.208 25.925 1.00 93.19 625 THR A CA 1
ATOM 4715 C C . THR A 1 625 ? -7.909 -18.202 24.836 1.00 93.19 625 THR A C 1
ATOM 4717 O O . THR A 1 625 ? -8.791 -18.779 24.202 1.00 93.19 625 THR A O 1
ATOM 4720 N N . GLU A 1 626 ? -6.613 -18.431 24.642 1.00 93.62 626 GLU A N 1
ATOM 4721 C CA . GLU A 1 626 ? -6.101 -19.420 23.697 1.00 93.62 626 GLU A CA 1
ATOM 4722 C C . GLU A 1 626 ? -4.768 -19.987 24.199 1.00 93.62 626 GLU A C 1
ATOM 4724 O O . GLU A 1 626 ? -3.839 -19.250 24.505 1.00 93.62 626 GLU A O 1
ATOM 4729 N N . ALA A 1 627 ? -4.677 -21.318 24.284 1.00 88.31 627 ALA A N 1
ATOM 4730 C CA . ALA A 1 627 ? -3.437 -22.088 24.450 1.00 88.31 627 ALA A CA 1
ATOM 4731 C C . ALA A 1 627 ? -2.356 -21.473 25.374 1.00 88.31 627 ALA A C 1
ATOM 4733 O O . ALA A 1 627 ? -1.206 -21.304 24.971 1.00 88.31 627 ALA A O 1
ATOM 4734 N N . GLY A 1 628 ? -2.706 -21.190 26.632 1.00 91.88 628 GLY A N 1
ATOM 4735 C CA . GLY A 1 628 ? -1.762 -20.651 27.621 1.00 91.88 628 GLY A CA 1
ATOM 4736 C C . GLY A 1 628 ? -1.688 -19.123 27.655 1.00 91.88 628 GLY A C 1
ATOM 4737 O O . GLY A 1 628 ? -0.984 -18.579 28.503 1.00 91.88 628 GLY A O 1
ATOM 4738 N N . TRP A 1 629 ? -2.466 -18.434 26.824 1.00 94.56 629 TRP A N 1
ATOM 4739 C CA . TRP A 1 629 ? -2.540 -16.981 26.751 1.00 94.56 629 TRP A CA 1
ATOM 4740 C C . TRP A 1 629 ? -3.951 -16.468 27.026 1.00 94.56 629 TRP A C 1
ATOM 4742 O O . TRP A 1 629 ? -4.957 -17.081 26.658 1.00 94.56 629 TRP A O 1
ATOM 4752 N N . PHE A 1 630 ? -3.998 -15.305 27.658 1.00 94.06 630 PHE A N 1
ATOM 4753 C CA . PHE A 1 630 ? -5.173 -14.463 27.783 1.00 94.06 630 PHE A CA 1
ATOM 4754 C C . PHE A 1 630 ? -4.976 -13.257 26.868 1.00 94.06 630 PHE A C 1
ATOM 4756 O O . PHE A 1 630 ? -3.977 -12.553 27.000 1.00 94.06 630 PHE A O 1
ATOM 4763 N N . TYR A 1 631 ? -5.897 -13.029 25.940 1.00 95.75 631 TYR A N 1
ATOM 4764 C CA . TYR A 1 631 ? -5.879 -11.892 25.028 1.00 95.75 631 TYR A CA 1
ATOM 4765 C C . TYR A 1 631 ? -6.836 -10.825 25.540 1.00 95.75 631 TYR A C 1
ATOM 4767 O O . TYR A 1 631 ? -7.977 -11.127 25.885 1.00 95.75 631 TYR A O 1
ATOM 4775 N N . TYR A 1 632 ? -6.367 -9.586 25.572 1.00 96.44 632 TYR A N 1
ATOM 4776 C CA . TYR A 1 632 ? -7.134 -8.408 25.943 1.00 96.44 632 TYR A CA 1
ATOM 4777 C C . TYR A 1 632 ? -7.045 -7.409 24.793 1.00 96.44 632 TYR A C 1
ATOM 4779 O O . TYR A 1 632 ? -5.965 -6.907 24.489 1.00 96.44 632 TYR A O 1
ATOM 4787 N N . VAL A 1 633 ? -8.166 -7.182 24.119 1.00 96.94 633 VAL A N 1
ATOM 4788 C CA . VAL A 1 633 ? -8.275 -6.304 22.954 1.00 96.94 633 VAL A CA 1
ATOM 4789 C C . VAL A 1 633 ? -9.027 -5.055 23.377 1.00 96.94 633 VAL A C 1
ATOM 4791 O O . VAL A 1 633 ? -10.152 -5.159 23.864 1.00 96.94 633 VAL A O 1
ATOM 4794 N N . HIS A 1 634 ? -8.429 -3.885 23.186 1.00 97.31 634 HIS A N 1
ATOM 4795 C CA . HIS A 1 634 ? -9.074 -2.608 23.476 1.00 97.31 634 HIS A CA 1
ATOM 4796 C C . HIS A 1 634 ? -9.008 -1.667 22.275 1.00 97.31 634 HIS A C 1
ATOM 4798 O O . HIS A 1 634 ? -8.134 -1.804 21.416 1.00 97.31 634 HIS A O 1
ATOM 4804 N N . ALA A 1 635 ? -9.939 -0.717 22.224 1.00 97.50 635 ALA A N 1
ATOM 4805 C CA . ALA A 1 635 ? -9.882 0.387 21.281 1.00 97.50 635 ALA A CA 1
ATOM 4806 C C . ALA A 1 635 ? -8.905 1.464 21.777 1.00 97.50 635 ALA A C 1
ATOM 4808 O O . ALA A 1 635 ? -8.690 1.629 22.982 1.00 97.50 635 ALA A O 1
ATOM 4809 N N . GLN A 1 636 ? -8.309 2.178 20.836 1.00 97.44 636 GLN A N 1
ATOM 4810 C CA . GLN A 1 636 ? -7.504 3.372 21.047 1.00 97.44 636 GLN A CA 1
ATOM 4811 C C . GLN A 1 636 ? -7.799 4.329 19.891 1.00 97.44 636 GLN A C 1
ATOM 4813 O O . GLN A 1 636 ? -7.995 3.879 18.764 1.00 97.44 636 GLN A O 1
ATOM 4818 N N . ARG A 1 637 ? -7.859 5.637 20.154 1.00 96.62 637 ARG A N 1
ATOM 4819 C CA . ARG A 1 637 ? -8.004 6.614 19.069 1.00 96.62 637 ARG A CA 1
ATOM 4820 C C . ARG A 1 637 ? -6.780 6.617 18.153 1.00 96.62 637 ARG A C 1
ATOM 4822 O O . ARG A 1 637 ? -5.655 6.558 18.646 1.00 96.62 637 ARG A O 1
ATOM 4829 N N . ASP A 1 638 ? -7.006 6.719 16.849 1.00 94.81 638 ASP A N 1
ATOM 4830 C CA . ASP A 1 638 ? -5.928 6.816 15.852 1.00 94.81 638 ASP A CA 1
ATOM 4831 C C . ASP A 1 638 ? -5.170 8.157 15.923 1.00 94.81 638 ASP A C 1
ATOM 4833 O O . ASP A 1 638 ? -4.002 8.220 15.549 1.00 94.81 638 ASP A O 1
ATOM 4837 N N . ASP A 1 639 ? -5.803 9.187 16.492 1.00 93.19 639 ASP A N 1
ATOM 4838 C CA . ASP A 1 639 ? -5.252 10.511 16.802 1.00 93.19 639 ASP A CA 1
ATOM 4839 C C . ASP A 1 639 ? -4.911 10.688 18.302 1.00 93.19 639 ASP A C 1
ATOM 4841 O O . ASP A 1 639 ? -4.973 11.791 18.862 1.00 93.19 639 ASP A O 1
ATOM 4845 N N . ALA A 1 640 ? -4.599 9.588 19.004 1.00 95.38 640 ALA A N 1
ATOM 4846 C CA . ALA A 1 640 ? -4.325 9.608 20.444 1.00 95.38 640 ALA A CA 1
ATOM 4847 C C . ALA A 1 640 ? -3.186 10.569 20.827 1.00 95.38 640 ALA A C 1
ATOM 4849 O O . ALA A 1 640 ? -3.324 11.300 21.811 1.00 95.38 640 ALA A O 1
ATOM 4850 N N . ASP A 1 641 ? -2.100 10.611 20.050 1.00 93.25 641 ASP A N 1
ATOM 4851 C CA . ASP A 1 641 ? -0.950 11.485 20.312 1.00 93.25 641 ASP A CA 1
ATOM 4852 C C . ASP A 1 641 ? -1.333 12.970 20.159 1.00 93.25 641 ASP A C 1
ATOM 4854 O O . ASP A 1 641 ? -0.987 13.797 21.009 1.00 93.25 641 ASP A O 1
ATOM 4858 N N . GLU A 1 642 ? -2.116 13.317 19.132 1.00 92.25 642 GLU A N 1
ATOM 4859 C CA . GLU A 1 642 ? -2.647 14.665 18.900 1.00 92.25 642 GLU A CA 1
ATOM 4860 C C . GLU A 1 642 ? -3.611 15.105 20.008 1.00 92.25 642 GLU A C 1
ATOM 4862 O O . GLU A 1 642 ? -3.653 16.284 20.376 1.00 92.25 642 GLU A O 1
ATOM 4867 N N . ARG A 1 643 ? -4.362 14.156 20.576 1.00 94.25 643 ARG A N 1
ATOM 4868 C CA . ARG A 1 643 ? -5.258 14.366 21.724 1.00 94.25 643 ARG A CA 1
ATOM 4869 C C . ARG A 1 643 ? -4.559 14.277 23.074 1.00 94.25 643 ARG A C 1
ATOM 4871 O O . ARG A 1 643 ? -5.224 14.465 24.093 1.00 94.25 643 ARG A O 1
ATOM 4878 N N . GLY A 1 644 ? -3.254 14.003 23.106 1.00 96.00 644 GLY A N 1
ATOM 4879 C CA . GLY A 1 644 ? -2.492 13.831 24.340 1.00 96.00 644 GLY A CA 1
ATOM 4880 C C . GLY A 1 644 ? -3.026 12.701 25.222 1.00 96.00 644 GLY A C 1
ATOM 4881 O O . GLY A 1 644 ? -3.099 12.876 26.436 1.00 96.00 644 GLY A O 1
ATOM 4882 N N . LEU A 1 645 ? -3.451 11.587 24.625 1.00 97.50 645 LEU A N 1
ATOM 4883 C CA . LEU A 1 645 ? -3.953 10.394 25.307 1.00 97.50 645 LEU A CA 1
ATOM 4884 C C . LEU A 1 645 ? -2.896 9.287 25.303 1.00 97.50 645 LEU A C 1
ATOM 4886 O O . LEU A 1 645 ? -2.231 9.048 24.300 1.00 97.50 645 LEU A O 1
ATOM 4890 N N . ILE A 1 646 ? -2.773 8.567 26.415 1.00 97.06 646 ILE A N 1
ATOM 4891 C CA . ILE A 1 646 ? -1.889 7.406 26.549 1.00 97.06 646 ILE A CA 1
ATOM 4892 C C . ILE A 1 646 ? -2.706 6.229 27.074 1.00 97.06 646 ILE A C 1
ATOM 4894 O O . ILE A 1 646 ? -3.355 6.343 28.109 1.00 97.06 646 ILE A O 1
ATOM 4898 N N . TYR A 1 647 ? -2.615 5.083 26.400 1.00 96.94 647 TYR A N 1
ATOM 4899 C CA . TYR A 1 647 ? -3.309 3.850 26.770 1.00 96.94 647 TYR A CA 1
ATOM 4900 C C . TYR A 1 647 ? -2.317 2.842 27.350 1.00 96.94 647 TYR A C 1
ATOM 4902 O O . TYR A 1 647 ? -1.238 2.619 26.792 1.00 96.94 647 TYR A O 1
ATOM 4910 N N . ARG A 1 648 ? -2.661 2.216 28.479 1.00 95.88 648 ARG A N 1
ATOM 4911 C CA . ARG A 1 648 ? -1.860 1.148 29.093 1.00 95.88 648 ARG A CA 1
ATOM 4912 C C . ARG A 1 648 ? -2.745 0.030 29.611 1.00 95.88 648 ARG A C 1
ATOM 4914 O O . ARG A 1 648 ? -3.669 0.265 30.379 1.00 95.88 648 ARG A O 1
ATOM 4921 N N . VAL A 1 649 ? -2.400 -1.207 29.273 1.00 95.94 649 VAL A N 1
ATOM 4922 C CA . VAL A 1 649 ? -2.963 -2.378 29.949 1.00 95.94 649 VAL A CA 1
ATOM 4923 C C . VAL A 1 649 ? -2.125 -2.658 31.186 1.00 95.94 649 VAL A C 1
ATOM 4925 O O . VAL A 1 649 ? -0.929 -2.929 31.085 1.00 95.94 649 VAL A O 1
ATOM 4928 N N . LEU A 1 650 ? -2.754 -2.578 32.355 1.00 94.69 650 LEU A N 1
ATOM 4929 C CA . LEU A 1 650 ? -2.125 -2.886 33.633 1.00 94.69 650 LEU A CA 1
ATOM 4930 C C . LEU A 1 650 ? -2.665 -4.198 34.193 1.00 94.69 650 LEU A C 1
ATOM 4932 O O . LEU A 1 650 ? -3.826 -4.545 33.968 1.00 94.69 650 LEU A O 1
ATOM 4936 N N . ASN A 1 651 ? -1.837 -4.903 34.962 1.00 92.69 651 ASN A N 1
ATOM 4937 C CA . ASN A 1 651 ? -2.198 -6.157 35.605 1.00 92.69 651 ASN A CA 1
ATOM 4938 C C . ASN A 1 651 ? -1.898 -6.173 37.114 1.00 92.69 651 ASN A C 1
ATOM 4940 O O . ASN A 1 651 ? -1.054 -5.426 37.609 1.00 92.69 651 ASN A O 1
ATOM 4944 N N . ASP A 1 652 ? -2.616 -7.029 37.842 1.00 93.12 652 ASP A N 1
ATOM 4945 C CA . ASP A 1 652 ? -2.349 -7.371 39.244 1.00 93.12 652 ASP A CA 1
ATOM 4946 C C . ASP A 1 652 ? -2.815 -8.802 39.554 1.00 93.12 652 ASP A C 1
ATOM 4948 O O . ASP A 1 652 ? -3.612 -9.382 38.828 1.00 93.12 652 ASP A O 1
ATOM 4952 N N . THR A 1 653 ? -2.345 -9.374 40.653 1.00 92.38 653 THR A N 1
ATOM 4953 C CA . THR A 1 653 ? -2.849 -10.605 41.274 1.00 92.38 653 THR A CA 1
ATOM 4954 C C . THR A 1 653 ? -4.007 -10.381 42.258 1.00 92.38 653 THR A C 1
ATOM 4956 O O . THR A 1 653 ? -4.666 -11.345 42.627 1.00 92.38 653 THR A O 1
ATOM 4959 N N . ASP A 1 654 ? -4.279 -9.143 42.690 1.00 91.88 654 ASP A N 1
ATOM 4960 C CA . ASP A 1 654 ? -5.365 -8.810 43.628 1.00 91.88 654 ASP A CA 1
ATOM 4961 C C . ASP A 1 654 ? -6.231 -7.655 43.097 1.00 91.88 654 ASP A C 1
ATOM 4963 O O . ASP A 1 654 ? -5.775 -6.521 42.959 1.00 91.88 654 ASP A O 1
ATOM 4967 N N . LEU A 1 655 ? -7.513 -7.940 42.848 1.00 90.12 655 LEU A N 1
ATOM 4968 C CA . LEU A 1 655 ? -8.496 -6.971 42.349 1.00 90.12 655 LEU A CA 1
ATOM 4969 C C . LEU A 1 655 ? -8.832 -5.846 43.348 1.00 90.12 655 LEU A C 1
ATOM 4971 O O . LEU A 1 655 ? -9.311 -4.790 42.946 1.00 90.12 655 LEU A O 1
ATOM 4975 N N . VAL A 1 656 ? -8.654 -6.081 44.649 1.00 91.31 656 VAL A N 1
ATOM 4976 C CA . VAL A 1 656 ? -9.152 -5.219 45.733 1.00 91.31 656 VAL A CA 1
ATOM 4977 C C . VAL A 1 656 ? -8.041 -4.388 46.365 1.00 91.31 656 VAL A C 1
ATOM 4979 O O . VAL A 1 656 ? -8.268 -3.224 46.692 1.00 91.31 656 VAL A O 1
ATOM 4982 N N . SER A 1 657 ? -6.872 -4.985 46.612 1.00 90.00 657 SER A N 1
ATOM 4983 C CA . SER A 1 657 ? -5.809 -4.356 47.415 1.00 90.00 657 SER A CA 1
ATOM 4984 C C . SER A 1 657 ? -4.438 -4.274 46.742 1.00 90.00 657 SER A C 1
ATOM 4986 O O . SER A 1 657 ? -3.473 -3.819 47.362 1.00 90.00 657 SER A O 1
ATOM 4988 N N . GLY A 1 658 ? -4.362 -4.684 45.477 1.00 84.50 658 GLY A N 1
ATOM 4989 C CA . GLY A 1 658 ? -3.150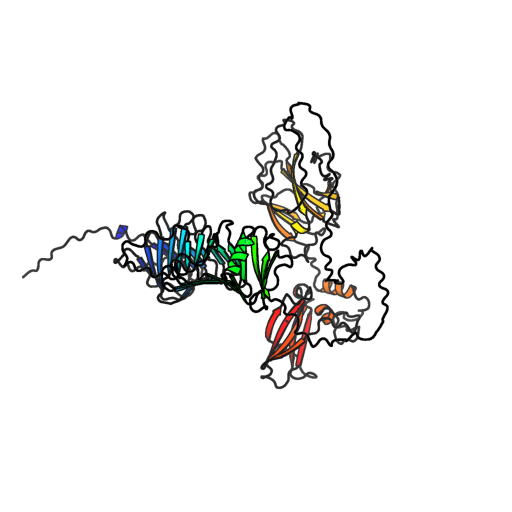 -4.671 44.673 1.00 84.50 658 GLY A CA 1
ATOM 4990 C C . GLY A 1 658 ? -2.720 -3.286 44.163 1.00 84.50 658 GLY A C 1
ATOM 4991 O O . GLY A 1 658 ? -3.450 -2.297 44.246 1.00 84.50 658 GLY A O 1
ATOM 4992 N N . THR A 1 659 ? -1.491 -3.213 43.650 1.00 92.06 659 THR A N 1
ATOM 4993 C CA . THR A 1 659 ? -0.999 -2.106 42.819 1.00 92.06 659 THR A CA 1
ATOM 4994 C C . THR A 1 659 ? -0.877 -2.583 41.375 1.00 92.06 659 THR A C 1
ATOM 4996 O O . THR A 1 659 ? 0.090 -3.259 41.030 1.00 92.06 659 THR A O 1
ATOM 4999 N N . PHE A 1 660 ? -1.822 -2.173 40.530 1.00 92.75 660 PHE A N 1
ATOM 5000 C CA . PHE A 1 660 ? -1.775 -2.448 39.098 1.00 92.75 660 PHE A CA 1
ATOM 5001 C C . PHE A 1 660 ? -0.485 -1.894 38.476 1.00 92.75 660 PHE A C 1
ATOM 5003 O O . PHE A 1 660 ? -0.176 -0.709 38.624 1.00 92.75 660 PHE A O 1
ATOM 5010 N N . VAL A 1 661 ? 0.265 -2.745 37.775 1.00 90.94 661 VAL A N 1
ATOM 5011 C CA . VAL A 1 661 ? 1.535 -2.402 37.113 1.00 90.94 661 VAL A CA 1
ATOM 5012 C C . VAL A 1 661 ? 1.533 -2.839 35.648 1.00 90.94 661 VAL A C 1
ATOM 5014 O O . VAL A 1 661 ? 0.711 -3.642 35.225 1.00 90.94 661 VAL A O 1
ATOM 5017 N N . ASN A 1 662 ? 2.460 -2.300 34.853 1.00 80.69 662 ASN A N 1
ATOM 5018 C CA . ASN A 1 662 ? 2.620 -2.638 33.435 1.00 80.69 662 ASN A CA 1
ATOM 5019 C C . ASN A 1 662 ? 3.788 -3.622 33.238 1.00 80.69 662 ASN A C 1
ATOM 5021 O O . ASN A 1 662 ? 4.839 -3.221 32.735 1.00 80.69 662 ASN A O 1
ATOM 5025 N N . THR A 1 663 ? 3.682 -4.860 33.735 1.00 75.00 663 THR A N 1
ATOM 5026 C CA . THR A 1 663 ? 4.831 -5.792 33.703 1.00 75.00 663 THR A CA 1
ATOM 5027 C C . THR A 1 663 ? 4.705 -6.948 32.721 1.00 75.00 663 THR A C 1
ATOM 5029 O O . THR A 1 663 ? 5.727 -7.317 32.147 1.00 75.00 663 THR A O 1
ATOM 5032 N N . ASP A 1 664 ? 3.505 -7.493 32.479 1.00 80.75 664 ASP A N 1
ATOM 5033 C CA . ASP A 1 664 ? 3.384 -8.773 31.747 1.00 80.75 664 ASP A CA 1
ATOM 5034 C C . ASP A 1 664 ? 2.428 -8.757 30.543 1.00 80.75 664 ASP A C 1
ATOM 5036 O O . ASP A 1 664 ? 2.177 -9.809 29.954 1.00 80.75 664 ASP A O 1
ATOM 5040 N N . ALA A 1 665 ? 1.892 -7.593 30.163 1.00 89.19 665 ALA A N 1
ATOM 5041 C CA . ALA A 1 665 ? 1.072 -7.452 28.961 1.00 89.19 665 ALA A CA 1
ATOM 5042 C C . ALA A 1 665 ? 1.950 -7.120 27.745 1.00 89.19 665 ALA A C 1
ATOM 5044 O O . ALA A 1 665 ? 2.573 -6.063 27.679 1.00 89.19 665 ALA A O 1
ATOM 5045 N N . GLU A 1 666 ? 1.983 -8.014 26.758 1.00 93.75 666 GLU A N 1
ATOM 5046 C CA . GLU A 1 666 ? 2.696 -7.806 25.494 1.00 93.75 666 GLU A CA 1
ATOM 5047 C C . GLU A 1 666 ? 1.714 -7.363 24.409 1.00 93.75 666 GLU A C 1
ATOM 5049 O O . GLU A 1 666 ? 0.729 -8.056 24.161 1.00 93.75 666 GLU A O 1
ATOM 5054 N N . VAL A 1 667 ? 1.990 -6.247 23.732 1.00 95.69 667 VAL A N 1
ATOM 5055 C CA . VAL A 1 667 ? 1.246 -5.856 22.525 1.00 95.69 667 VAL A CA 1
ATOM 5056 C C . VAL A 1 667 ? 1.661 -6.774 21.374 1.00 95.69 667 VAL A C 1
ATOM 5058 O O . VAL A 1 667 ? 2.831 -6.810 21.000 1.00 95.69 667 VAL A O 1
ATOM 5061 N N . VAL A 1 668 ? 0.706 -7.511 20.807 1.00 96.00 668 VAL A N 1
ATOM 5062 C CA . VAL A 1 668 ? 0.937 -8.494 19.729 1.00 96.00 668 VAL A CA 1
ATOM 5063 C C . VAL A 1 668 ? 0.264 -8.144 18.411 1.00 96.00 668 VAL A C 1
ATOM 5065 O O . VAL A 1 668 ? 0.453 -8.849 17.422 1.00 96.00 668 VAL A O 1
ATOM 5068 N N . GLY A 1 669 ? -0.500 -7.058 18.379 1.00 93.88 669 GLY A N 1
ATOM 5069 C CA . GLY A 1 669 ? -1.079 -6.548 17.150 1.00 93.88 669 GLY A CA 1
ATOM 5070 C C . GLY A 1 669 ? -1.741 -5.198 17.351 1.00 93.88 669 GLY A C 1
ATOM 5071 O O . GLY A 1 669 ? -2.306 -4.930 18.412 1.00 93.88 669 GLY A O 1
ATOM 5072 N N . THR A 1 670 ? -1.687 -4.386 16.304 1.00 92.12 670 THR A N 1
ATOM 5073 C CA . THR A 1 670 ? -2.544 -3.220 16.113 1.00 92.12 670 THR A CA 1
ATOM 5074 C C . THR A 1 670 ? -3.319 -3.406 14.808 1.00 92.12 670 THR A C 1
ATOM 5076 O O . THR A 1 670 ? -2.816 -4.027 13.868 1.00 92.12 670 THR A O 1
ATOM 5079 N N . ASN A 1 671 ? -4.566 -2.941 14.752 1.00 86.88 671 ASN A N 1
ATOM 5080 C CA . ASN A 1 671 ? -5.366 -2.947 13.527 1.00 86.88 671 ASN A CA 1
ATOM 5081 C C . ASN A 1 671 ? -5.982 -1.565 13.324 1.00 86.88 671 ASN A C 1
ATOM 5083 O O . ASN A 1 671 ? -6.966 -1.219 13.977 1.00 86.88 671 ASN A O 1
ATOM 5087 N N . THR A 1 672 ? -5.410 -0.820 12.382 1.00 79.44 672 THR A N 1
ATOM 5088 C CA . THR A 1 672 ? -5.866 0.513 11.968 1.00 79.44 672 THR A CA 1
ATOM 5089 C C . THR A 1 672 ? -7.179 0.475 11.178 1.00 79.44 672 THR A C 1
ATOM 5091 O O . THR A 1 672 ? -7.782 1.508 10.926 1.00 79.44 672 THR A O 1
ATOM 5094 N N . SER A 1 673 ? -7.658 -0.713 10.788 1.00 79.81 673 SER A N 1
ATOM 5095 C CA . SER A 1 673 ? -8.934 -0.934 10.093 1.00 79.81 673 SER A CA 1
ATOM 5096 C C . SER A 1 673 ? -9.984 -1.545 11.026 1.00 79.81 673 SER A C 1
ATOM 5098 O O . SER A 1 673 ? -10.641 -2.528 10.682 1.00 79.81 673 SER A O 1
ATOM 5100 N N . TYR A 1 674 ? -10.146 -0.991 12.229 1.00 81.38 674 TYR A N 1
ATOM 5101 C CA . TYR A 1 674 ? -11.074 -1.519 13.236 1.00 81.38 674 TYR A CA 1
ATOM 5102 C C . TYR A 1 674 ? -12.567 -1.369 12.859 1.00 81.38 674 TYR A C 1
ATOM 5104 O O . TYR A 1 674 ? -13.450 -1.897 13.531 1.00 81.38 674 TYR A O 1
ATOM 5112 N N . GLY A 1 675 ? -12.878 -0.694 11.749 1.00 82.75 675 GLY A N 1
ATOM 5113 C CA . GLY A 1 675 ? -14.247 -0.535 11.247 1.00 82.75 675 GLY A CA 1
ATOM 5114 C C . GLY A 1 675 ? -15.060 0.539 11.977 1.00 82.75 675 GLY A C 1
ATOM 5115 O O . GLY A 1 675 ? -16.185 0.819 11.571 1.00 82.75 675 GLY A O 1
ATOM 5116 N N . ILE A 1 676 ? -14.481 1.171 13.003 1.00 86.88 676 ILE A N 1
ATOM 5117 C CA . ILE A 1 676 ? -14.998 2.372 13.663 1.00 86.88 676 ILE A CA 1
ATOM 5118 C C . ILE A 1 676 ? -14.046 3.523 13.326 1.00 86.88 676 ILE A C 1
ATOM 5120 O O . ILE A 1 676 ? -12.854 3.440 13.602 1.00 86.88 676 ILE A O 1
ATOM 5124 N N . SER A 1 677 ? -14.563 4.575 12.688 1.00 88.88 677 SER A N 1
ATOM 5125 C CA . SER A 1 677 ? -13.757 5.732 12.270 1.00 88.88 677 SER A CA 1
ATOM 5126 C C . SER A 1 677 ? -13.145 6.445 13.479 1.00 88.88 677 SER A C 1
ATOM 5128 O O . SER A 1 677 ? -13.854 6.686 14.456 1.00 88.88 677 SER A O 1
ATOM 5130 N N . GLY A 1 678 ? -11.869 6.831 13.389 1.00 90.69 678 GLY A N 1
ATOM 5131 C CA . GLY A 1 678 ? -11.143 7.505 14.472 1.00 90.69 678 GLY A CA 1
ATOM 5132 C C . GLY A 1 678 ? -10.548 6.558 15.520 1.00 90.69 678 GLY A C 1
ATOM 5133 O O . GLY A 1 678 ? -10.143 7.011 16.590 1.00 90.69 678 GLY A O 1
ATOM 5134 N N . PHE A 1 679 ? -10.563 5.244 15.265 1.00 95.75 679 PHE A N 1
ATOM 5135 C CA . PHE A 1 679 ? -10.132 4.219 16.210 1.00 95.75 679 PHE A CA 1
ATOM 5136 C C . PHE A 1 679 ? -9.343 3.092 15.546 1.00 95.75 679 PHE A C 1
ATOM 5138 O O . PHE A 1 679 ? -9.676 2.601 14.468 1.00 95.75 679 PHE A O 1
ATOM 5145 N N . GLU A 1 680 ? -8.363 2.592 16.286 1.00 95.94 680 GLU A N 1
ATOM 5146 C CA . GLU A 1 680 ? -7.671 1.334 16.049 1.00 95.94 680 GLU A CA 1
ATOM 5147 C C . GLU A 1 680 ? -7.884 0.371 17.225 1.00 95.94 680 GLU A C 1
ATOM 5149 O O . GLU A 1 680 ? -8.244 0.775 18.333 1.00 95.94 680 GLU A O 1
ATOM 5154 N N . THR A 1 681 ? -7.658 -0.927 17.005 1.00 96.31 681 THR A N 1
ATOM 5155 C CA . THR A 1 681 ? -7.559 -1.886 18.121 1.00 96.31 681 THR A CA 1
ATOM 5156 C C . THR A 1 681 ? -6.132 -2.226 18.445 1.00 96.31 681 THR A C 1
ATOM 5158 O O . THR A 1 681 ? -5.356 -2.533 17.540 1.00 96.31 681 THR A O 1
ATOM 5161 N N . VAL A 1 682 ? -5.852 -2.342 19.737 1.00 97.31 682 VAL A N 1
ATOM 5162 C CA . VAL A 1 682 ? -4.613 -2.884 20.281 1.00 97.31 682 VAL A CA 1
ATOM 5163 C C . VAL A 1 682 ? -4.921 -4.227 20.934 1.00 97.31 682 VAL A C 1
ATOM 5165 O O . VAL A 1 682 ? -5.836 -4.349 21.748 1.00 97.31 682 VAL A O 1
ATOM 5168 N N . THR A 1 683 ? -4.178 -5.262 20.545 1.00 97.44 683 THR A N 1
ATOM 5169 C CA . THR A 1 683 ? -4.277 -6.602 21.134 1.00 97.44 683 THR A CA 1
ATOM 5170 C C . THR A 1 683 ? -3.098 -6.839 22.057 1.00 97.44 683 THR A C 1
ATOM 5172 O O . THR A 1 683 ? -1.956 -6.951 21.604 1.00 97.44 683 THR A O 1
ATOM 5175 N N . ASN A 1 684 ? -3.379 -6.987 23.345 1.00 97.06 684 ASN A N 1
ATOM 5176 C CA . ASN A 1 684 ? -2.418 -7.414 24.347 1.00 97.06 684 ASN A CA 1
ATOM 5177 C C . ASN A 1 684 ? -2.593 -8.906 24.631 1.00 97.06 684 ASN A C 1
ATOM 5179 O O . ASN A 1 684 ? -3.715 -9.410 24.653 1.00 97.06 684 ASN A O 1
ATOM 5183 N N . ARG A 1 685 ? -1.500 -9.618 24.905 1.00 95.38 685 ARG A N 1
ATOM 5184 C CA . ARG A 1 685 ? -1.544 -10.971 25.472 1.00 95.38 685 ARG A CA 1
ATOM 5185 C C . ARG A 1 685 ? -0.832 -11.028 26.815 1.00 95.38 685 ARG A C 1
ATOM 5187 O O . ARG A 1 685 ? 0.158 -10.331 27.025 1.00 95.38 685 ARG A O 1
ATOM 5194 N N . VAL A 1 686 ? -1.318 -11.900 27.691 1.00 93.69 686 VAL A N 1
ATOM 5195 C CA . VAL A 1 686 ? -0.767 -12.157 29.026 1.00 93.69 686 VAL A CA 1
ATOM 5196 C C . VAL A 1 686 ? -0.637 -13.672 29.225 1.00 93.69 686 VAL A C 1
ATOM 5198 O O . VAL A 1 686 ? -1.576 -14.405 28.889 1.00 93.69 686 VAL A O 1
ATOM 5201 N N . PRO A 1 687 ? 0.504 -14.183 29.721 1.00 93.44 687 PRO A N 1
ATOM 5202 C CA . PRO A 1 687 ? 0.688 -15.614 29.930 1.00 93.44 687 PRO A CA 1
ATOM 5203 C C . PRO A 1 687 ? -0.120 -16.104 31.137 1.00 93.44 687 PRO A C 1
ATOM 5205 O O . PRO A 1 687 ? 0.017 -15.598 32.247 1.00 93.44 687 PRO A O 1
ATOM 5208 N N . THR A 1 688 ? -0.928 -17.141 30.935 1.00 91.75 688 THR A N 1
ATOM 5209 C CA . THR A 1 688 ? -1.778 -17.739 31.986 1.00 91.75 688 THR A CA 1
ATOM 5210 C C . THR A 1 688 ? -1.075 -18.825 32.803 1.00 91.75 688 THR A C 1
ATOM 5212 O O . THR A 1 688 ? -1.637 -19.337 33.767 1.00 91.75 688 THR A O 1
ATOM 5215 N N . ASP A 1 689 ? 0.143 -19.213 32.422 1.00 90.94 689 ASP A N 1
ATOM 5216 C CA . ASP A 1 689 ? 0.921 -20.276 33.066 1.00 90.94 689 ASP A CA 1
ATOM 5217 C C . ASP A 1 689 ? 1.958 -19.759 34.079 1.00 90.94 689 ASP A C 1
ATOM 5219 O O . ASP A 1 689 ? 2.565 -20.557 34.799 1.00 90.94 689 ASP A O 1
ATOM 5223 N N . VAL A 1 690 ? 2.144 -18.437 34.169 1.00 86.25 690 VAL A N 1
ATOM 5224 C CA . VAL A 1 690 ? 3.116 -17.803 35.075 1.00 86.25 690 VAL A CA 1
ATOM 5225 C C . VAL A 1 690 ? 2.523 -17.552 36.462 1.00 86.25 690 VAL A C 1
ATOM 5227 O O . VAL A 1 690 ? 3.145 -17.905 37.467 1.00 86.25 690 VAL A O 1
ATOM 5230 N N . LEU A 1 691 ? 1.329 -16.957 36.536 1.00 86.44 691 LEU A N 1
ATOM 5231 C CA . LEU A 1 691 ? 0.641 -16.623 37.787 1.00 86.44 691 LEU A CA 1
ATOM 5232 C C . LEU A 1 691 ? -0.687 -17.385 37.888 1.00 86.44 691 LEU A C 1
ATOM 5234 O O . LEU A 1 691 ? -1.344 -17.642 36.887 1.00 86.44 691 LEU A O 1
ATOM 5238 N N . GLY A 1 692 ? -1.077 -17.769 39.109 1.00 86.19 692 GLY A N 1
ATOM 5239 C CA . GLY A 1 692 ? -2.293 -18.564 39.343 1.00 86.19 692 GLY A CA 1
ATOM 5240 C C . GLY A 1 692 ? -3.603 -17.788 39.167 1.00 86.19 692 GLY A C 1
ATOM 5241 O O . GLY A 1 692 ? -4.641 -18.400 38.930 1.00 86.19 692 GLY A O 1
ATOM 5242 N N . GLU A 1 693 ? -3.548 -16.462 39.284 1.00 90.31 693 GLU A N 1
ATOM 5243 C CA . GLU A 1 693 ? -4.647 -15.534 39.030 1.00 90.31 693 GLU A CA 1
ATOM 5244 C C . GLU A 1 693 ? -4.076 -14.167 38.640 1.00 90.31 693 GLU A C 1
ATOM 5246 O O . GLU A 1 693 ? -3.026 -13.765 39.147 1.00 90.31 693 GLU A O 1
ATOM 5251 N N . GLN A 1 694 ? -4.751 -13.481 37.717 1.00 89.25 694 GLN A N 1
ATOM 5252 C CA . GLN A 1 694 ? -4.420 -12.132 37.270 1.00 89.25 694 GLN A CA 1
ATOM 5253 C C . GLN A 1 694 ? -5.708 -11.373 36.933 1.00 89.25 694 GLN A C 1
ATOM 5255 O O . GLN A 1 694 ? -6.664 -11.943 36.406 1.00 89.25 694 GLN A O 1
ATOM 5260 N N . PHE A 1 695 ? -5.701 -10.078 37.210 1.00 92.44 695 PHE A N 1
ATOM 5261 C CA . PHE A 1 695 ? -6.723 -9.105 36.863 1.00 92.44 695 PHE A CA 1
ATOM 5262 C C . PHE A 1 695 ? -6.106 -8.076 35.929 1.00 92.44 695 PHE A C 1
ATOM 5264 O O . PHE A 1 695 ? -4.941 -7.716 36.090 1.00 92.44 695 PHE A O 1
ATOM 5271 N N . LEU A 1 696 ? -6.886 -7.611 34.960 1.00 93.44 696 LEU A N 1
ATOM 5272 C CA . LEU A 1 696 ? -6.455 -6.646 33.958 1.00 93.44 696 LEU A CA 1
ATOM 5273 C C . LEU A 1 696 ? -7.357 -5.422 34.011 1.00 93.44 696 LEU A C 1
ATOM 5275 O O . LEU A 1 696 ? -8.564 -5.555 34.218 1.00 93.44 696 LEU A O 1
ATOM 5279 N N . LYS A 1 697 ? -6.771 -4.248 33.790 1.00 93.38 697 LYS A N 1
ATOM 5280 C CA . LYS A 1 697 ? -7.507 -3.011 33.527 1.00 93.38 697 LYS A CA 1
ATOM 5281 C C . LYS A 1 697 ? -6.851 -2.250 32.380 1.00 93.38 697 LYS A C 1
ATOM 5283 O O . LYS A 1 697 ? -5.628 -2.290 32.232 1.00 93.38 697 LYS A O 1
ATOM 5288 N N . LEU A 1 698 ? -7.662 -1.536 31.610 1.00 96.19 698 LEU A N 1
ATOM 5289 C CA . LEU A 1 698 ? -7.184 -0.478 30.732 1.00 96.19 698 LEU A CA 1
ATOM 5290 C C . LEU A 1 698 ? -7.075 0.810 31.549 1.00 96.19 698 LEU A C 1
ATOM 5292 O O . LEU A 1 698 ? -8.010 1.181 32.253 1.00 96.19 698 LEU A O 1
ATOM 5296 N N . GLU A 1 699 ? -5.930 1.468 31.477 1.00 96.25 699 GLU A N 1
ATOM 5297 C CA . GLU A 1 699 ? -5.700 2.790 32.041 1.00 96.25 699 GLU A CA 1
ATOM 5298 C C . GLU A 1 699 ? -5.485 3.780 30.899 1.00 96.25 699 GLU A C 1
ATOM 5300 O O . GLU A 1 699 ? -4.649 3.553 30.020 1.00 96.25 699 GLU A O 1
ATOM 5305 N N . VAL A 1 700 ? -6.261 4.861 30.923 1.00 96.81 700 VAL A N 1
ATOM 5306 C CA . VAL A 1 700 ? -6.134 5.995 30.011 1.00 96.81 700 VAL A CA 1
ATOM 5307 C C . VAL A 1 700 ? -5.579 7.166 30.812 1.00 96.81 700 VAL A C 1
ATOM 5309 O O . VAL A 1 700 ? -6.125 7.529 31.851 1.00 96.81 700 VAL A O 1
ATOM 5312 N N . GLU A 1 701 ? -4.489 7.757 30.336 1.00 96.31 701 GLU A N 1
ATOM 5313 C CA . GLU A 1 701 ? -3.902 8.972 30.902 1.00 96.31 701 GLU A CA 1
ATOM 5314 C C . GLU A 1 701 ? -4.002 10.116 29.893 1.00 96.31 701 GLU A C 1
ATOM 5316 O O . GLU A 1 701 ? -3.845 9.904 28.689 1.00 96.31 701 GLU A O 1
ATOM 5321 N N . SER A 1 702 ? -4.196 11.338 30.385 1.00 94.81 702 SER A N 1
ATOM 5322 C CA . SER A 1 702 ? -4.008 12.554 29.597 1.00 94.81 702 SER A CA 1
ATOM 5323 C C . SER A 1 702 ? -2.622 13.161 29.845 1.00 94.81 702 SER A C 1
ATOM 5325 O O . SER A 1 702 ? -2.046 13.042 30.929 1.00 94.81 702 SER A O 1
ATOM 5327 N N . SER A 1 703 ? -2.067 13.835 28.838 1.00 92.56 703 SER A N 1
ATOM 5328 C CA . SER A 1 703 ? -0.771 14.521 28.908 1.00 92.56 703 SER A CA 1
ATOM 5329 C C . SER A 1 703 ? -0.883 16.050 28.989 1.00 92.56 703 SER A C 1
ATOM 5331 O O . SER A 1 703 ? 0.117 16.737 28.753 1.00 92.56 703 SER A O 1
ATOM 5333 N N . PHE A 1 704 ? -2.080 16.591 29.237 1.00 89.62 704 PHE A N 1
ATOM 5334 C CA . PHE A 1 704 ? -2.395 18.020 29.130 1.00 89.62 704 PHE A CA 1
ATOM 5335 C C . PHE A 1 704 ? -2.913 18.657 30.414 1.00 89.62 704 PHE A C 1
ATOM 5337 O O . PHE A 1 704 ? -3.478 17.930 31.259 1.00 89.62 704 PHE A O 1
#

Foldseek 3Di:
DDDDDDDDPDDCPPPVVLLPFKWWWWDDPPPDTDTDPDWDDDPPPSETEDADDDAAAIAIEIEGREEYEYEDPHQHYEHYHYHYPDLHAYEYEYEYPDQHHEYQEYEAQQEANYHYEYEAANHEYEHNEYYEACHHNGQGEYEFFDPPDPPDDPPPPDDPPDSAEYEAWEAAATHGEYEFQYEAARVSHEYEAFEHNTHGEYHYDHAATYYEDQAYEFYDHDDTAGEYEQAYHEYEHEYPPRQHDYDLRAAYEAHEHGKYKYFAACPVVVVVCVVSVRYYYDAWYPDLDPDFDDWDAHPVNFKIKTWRHCQPNHHRIIMITMHTDPDPDPPPPPPPPPPPPDPDDDPDDDPDDDDDDPPDPDDDDDDDDDDDDDDDDDDDDDDDDDDDDDDPDDDDDDDDDDDPDDDDQDFDPDDDDDQQAWDFRDWDKDFPVRVCVVPDPPFDDPFLQKKFKKFFPPWDPPPPWKFKWKWWDAPDFKIKTWGGQDDDIRMRIDGGPQVTWIFIDHPDPPPPDPGPPVPPGPDTDGDGGDHTGMIIMIMIGNDDPDDDDDDDRPDIDGPDIDDPPPPCQLVNVLVVVVVVPPQQDDPPQAQDQQCPLPDGSVQCVFQVADSNDSVGSHWDWDWDDDDQKIKIKGKGFPCCVRNQKDKAKWKDQDPPPDDTDRDFWDFDDKAPPPVDPRIIMTMTMGGCVPDVGMDIDMDMDGPD

Secondary structure (DSSP, 8-state):
--PPPP--------GGGTS-SEEEEEE-TTT--EE----B--TTSSPEEE--PPPTT-EEEEEESSEEEEEE--SEEEEEEEEESSSSEEEEEEEESSSEEEEEEEEES-STT-EEEEEESS-EEEE-S-EEESGGG-EEEEEEEE---TT-TTT-----S-S-EEEEEESTT-EEEEEESSEEEETT-EEEEEESS-EEEEEE-STT-EEEESEEEEEESSS-EEEEEE-SSEEEE--TT------TTEEEEEETT-EEEEEB--HHHHHHHHHTT-EEEES-PSPS-S--SEEEE-TTSSEEEEEE-SSSSSTTEEEEEEEE--PPPP---------TT----------S-----TT------------PPP--------------PPPS-----------TT-------------TT--EEEEEEEEEHHHHHTTS-TTT----TT-EEEEEETT-----TTEEEEEEEEETTTEEEEESPB--BTTEEEEE-GGGS-EEEE---TT-S-----TTTSPPPB----SSEEEEEEEEEE---SSPPPPP----EEEEEEE-------HHHHHHHHHHT-TT--SS-SSS--SSSSS--HHHHHHHT--TT-TT---S--EEEEETTEEEEEEEEETTTTTTTEEEEEEEES-TTT---BSSSPEEEEEES--SSTTEEEEEEEEETTT-S--EEEEEEEE--

pLDDT: mean 70.18, std 22.41, range [23.61, 97.81]

Organism: Pontiella desulfatans (NCBI:txid2750659)

Sequence (704 aa):
MVKRVWIMAAALISLASIAKAVEYQNTSTNATWSVIDDWEYWPVDGWVAATNLPGTNDNVRYIVDGKLRIETVSPSIGILEIGVISTNIAEVLMLNYSTELSVTGLYVANSAGERGYIGLWDAMLNLDGPTIIGKDGGNGRMVIGSKWSRADGDRASTPPDPAEAFVVGYSTNAVGVLNVNGTLSLVNNFLYVGYDGATGTVNQAGLDSFVKVTQLRLGHSGDGVATYNLTGGELRMSSQRGGYNPGPNAELHFADFGVFTQWGDQTTTISNLIADGVITWTNGQPMLTTDWELAWTNSAGNSALYADTDGSVNSGYTTVWASPIALPPPEDDEGLINFDSIQATVDVNINGGLDVDTNTNKVRNLSLTSLLFDSTLDQHDMYGGCKSQYSLDQVNYLIAAESAAKHNLRFRPWTRTDPQDYIIDAVVLWDQAAFMDGFDMQTVVFTSQSSFTLEVDGGFTTGTGYDVRMVVRDGASQYYVSETVAPDGTTIAVENPDSLQWATYDLTEGSSNFAFADGGIGTYGAHTFTDVQQVGFAFNHSYGTAKAADFSITKFVVKRVDTAVSNSSPAAVYADWLSAYPGVGSESELTDNPDGDALDNLAEYALNGNPDDDTDIGIAPVASTEAGWFYYVHAQRDDADERGLIYRVLNDTDLVSGTFVNTDAEVVGTNTSYGISGFETVTNRVPTDVLGEQFLKLEVESSF